Protein AF-A0A9P1DH80-F1 (afdb_monomer)

Radius of gyration: 23.78 Å; Cα contacts (8 Å, |Δi|>4): 705; chains: 1; bounding box: 55×58×59 Å

Nearest PDB structures (foldseek):
  1uei-assembly1_A  TM=8.403E-01  e=3.456E-09  Homo sapiens
  1uei-assembly2_B  TM=7.434E-01  e=3.235E-10  Homo sapiens
  6n53-assembly1_A-2  TM=7.613E-01  e=1.716E-09  Homo sapiens
  1uej-assembly1_A  TM=8.236E-01  e=6.958E-09  Homo sapiens
  1ufq-assembly1_D  TM=6.956E-01  e=9.221E-08  Homo sapiens

Foldseek 3Di:
DPPPDPPPPDDPPPDDPPDDPVRVLVVLVVVVVVVVVQPQDKFKDKDKAFLVVLLVLCVPPPVSQSVVSVVDPDGIWIWIWIDDDPDIDTHTCPDDDTDPPVPHPFDWDKADDPDRNGIDIHGPPPPVCNVDVDPPPPLDPDDPPPDFQVVCQVCVVVVNNLVLLVVLVVSQVSSLLVVLVVVVVVLVVDNEAEQEAEAFQLLQVLSQVSSQVSNVVVVAHEDEDEQLQQFDAPPPPQQDADPVRHGQPLDPSRGPLVVVLVQVVCQQVQHKAQGWGQQLQRSDIDRPPVRIDGDDNSHHYYYYDNQSQFVSNVVSQPPHHYQYEYGFQCQAGDLDDPDGHHRLLVSLLLCQLQCVPRRVDASLRSQVCSVSSVVSCVVRPSVRPSVHPYYRNLDDNSLLLLSCQRCVVSLVPNDDPPPSSVVSSVVSNVSSVSHNHDDPVSCCVPLSRSSCSRNPNHPSD

Secondary structure (DSSP, 8-state):
--SS------------TT--HHHHHHHHHHHHHHHHHSTTS-EEEEEEEEHHHHHHHHTTT-HHHHHHHHHS--SEEEEEEEEETTEEEEEE-SS--PPPGGGTT---EEEE-SSTT-EEEE-----GGGTSSS----SS---S---SHHHHHHHHHTT-HHHHHHHHHHHHHHHHHHHHHHHHHHHHHS-EEEEEE-STTSSHHHHHHHHHHHHHTTT--EEEEEGGGGBPPTT-TTS-B-TTS-B-TTSGGGB-HHHHHHHHHHHHTT--EE--EEETTTTEEES----EE---TT-EEEEEETTTT-HHHHGGGTT-EEEEEEEE-TT-EEEETTEEE-HHHHHHHHHHHHIIIII---HHHHHHHHHHHHHHHHHHTGGGGGG-SEEEE---TTHHHHHHHHHHHHHHT---S-HHHHHHHHHHHHHHHTSPPPPGGGTTT-TT-TTHHHHS--TT-

pLDDT: mean 72.58, std 23.25, range [24.23, 96.75]

Solvent-accessible surface area (backbone atoms only — not comparable to full-atom values): 26185 Å² total; per-residue (Å²): 129,75,92,50,81,84,64,74,85,74,79,83,78,77,69,63,96,88,61,52,74,65,58,54,51,55,49,54,52,56,50,50,59,54,53,70,75,54,73,81,76,57,54,70,48,82,50,76,34,51,33,72,58,43,36,54,68,20,57,83,83,37,63,70,57,22,58,47,55,69,69,53,95,61,73,57,36,46,26,36,35,40,44,46,96,98,46,79,44,68,44,74,50,86,67,92,78,71,80,62,82,88,60,65,88,68,75,70,48,77,44,81,46,98,49,94,94,43,68,45,77,44,59,72,83,70,51,65,72,79,75,41,98,57,82,82,75,64,74,63,70,79,64,95,70,83,72,23,26,54,51,47,38,53,26,52,77,69,74,37,48,55,61,56,46,51,52,50,50,49,53,53,49,51,36,48,49,56,48,33,50,54,50,51,55,53,40,73,79,41,72,39,36,36,30,34,16,32,58,82,57,26,38,53,69,51,44,40,64,54,47,24,58,50,28,38,78,71,76,33,50,46,47,67,43,65,51,69,31,38,47,55,35,72,84,41,87,73,46,39,55,45,101,84,68,46,82,28,81,52,41,79,69,21,40,41,54,69,58,51,23,54,48,49,55,38,30,75,72,47,35,76,38,66,46,53,42,50,39,77,67,83,33,46,70,39,63,87,64,86,46,69,47,62,39,60,100,75,42,31,46,31,37,26,29,55,44,44,58,24,67,84,53,48,60,49,48,74,86,62,42,72,48,31,34,36,35,25,31,72,81,27,39,35,58,48,101,88,40,65,46,51,38,70,59,53,23,48,55,33,37,35,32,28,32,39,74,74,38,76,40,57,40,36,60,51,52,54,50,46,60,60,50,55,53,23,37,61,71,44,35,59,78,34,52,85,75,38,79,41,78,45,69,58,54,53,51,63,46,51,19,37,43,30,56,73,34,40,65,47,44,74,65,42,72,65,90,50,66,69,31,49,51,50,35,54,53,51,52,56,60,37,69,71,29,60,64,39,60,71,80,65,50,65,85,48,32,81,41,52,60,17,68,27,76,49,77,32,77,88,112

Mean predicted aligned error: 14.15 Å

Sequence (461 aa):
MPSTPEAFLGFSVSCAKTWSKSDCEAFATQLAEKVKALILDSSIELQVLPKPEAVQLLSSNFPKCQDFAKSIDCSSLGLHLVHFNQDTFRTVAVQPVALPSSLKGVPWQIRAAERPGEFQLLGPSVALDAVVPGRFGKLGAQLPMQLGIQECNAAAAEGKQTNMALQAETLQNNTLAELSSRIAAAAAEKFCAVVVAGPSSSGKTTFAARLAPHLQARGLEARPLECDMYFKARADPTHPRDAKGELNFEDPGSLRIEKIKEDLEALLDGKAVELPKFCFKTGTIQEKTGNILQLPKQAVLIIEGIFGLHPKFLSAFGNVSLFKVLIGPWSGARLGNLCVMPERKFRLLRRIGRDVRTRGVDAARVMHKFSSVAAGEQMNIFPFAASADVIFDSTLHYEIPALRAVVGADVENAESEDATVQFRKQELANYLSWATPWQTSEYTLMPTSIACEFLGSSIFE

InterPro domains:
  IPR006083 Phosphoribulokinase/uridine kinase [PF00485] (195-394)
  IPR027417 P-loop containing nucleoside triphosphate hydrolase [G3DSA:3.40.50.300] (192-404)
  IPR027417 P-loop containing nucleoside triphosphate hydrolase [SSF52540] (193-393)

Organism: NCBI:txid2562237

Structure (mmCIF, N/CA/C/O backbone):
data_AF-A0A9P1DH80-F1
#
_entry.id   AF-A0A9P1DH80-F1
#
loop_
_atom_site.group_PDB
_atom_site.id
_atom_site.type_symbol
_atom_site.label_atom_id
_atom_site.label_alt_id
_atom_site.label_comp_id
_atom_site.label_asym_id
_atom_site.label_entity_id
_atom_site.label_seq_id
_atom_site.pdbx_PDB_ins_code
_atom_site.Cartn_x
_atom_site.Cartn_y
_atom_site.Cartn_z
_atom_site.occupancy
_atom_site.B_iso_or_equiv
_atom_site.auth_seq_id
_atom_site.auth_comp_id
_atom_site.auth_asym_id
_atom_site.auth_atom_id
_atom_site.pdbx_PDB_model_num
ATOM 1 N N . MET A 1 1 ? -14.233 10.908 -7.002 1.00 24.70 1 MET A N 1
ATOM 2 C CA . MET A 1 1 ? -12.983 10.828 -6.229 1.00 24.70 1 MET A CA 1
ATOM 3 C C . MET A 1 1 ? -12.816 12.160 -5.543 1.00 24.70 1 MET A C 1
ATOM 5 O O . MET A 1 1 ? -12.796 13.149 -6.265 1.00 24.70 1 MET A O 1
ATOM 9 N N . PRO A 1 2 ? -12.645 12.251 -4.228 1.00 24.23 2 PRO A N 1
ATOM 10 C CA . PRO A 1 2 ? -12.011 13.429 -3.692 1.00 24.23 2 PRO A CA 1
ATOM 11 C C . PRO A 1 2 ? -10.502 13.159 -3.704 1.00 24.23 2 PRO A C 1
ATOM 13 O O . PRO A 1 2 ? -9.926 12.672 -2.740 1.00 24.23 2 PRO A O 1
ATOM 16 N N . SER A 1 3 ? -9.855 13.447 -4.835 1.00 28.92 3 SER A N 1
ATOM 17 C CA . SER A 1 3 ? -8.534 14.089 -4.786 1.00 28.92 3 SER A CA 1
ATOM 18 C C . SER A 1 3 ? -8.686 15.579 -5.105 1.00 28.92 3 SER A C 1
ATOM 20 O O . SER A 1 3 ? -7.861 16.194 -5.767 1.00 28.92 3 SER A O 1
ATOM 22 N N . THR A 1 4 ? -9.785 16.157 -4.646 1.00 25.67 4 THR A N 1
ATOM 23 C CA . THR A 1 4 ? -9.812 17.460 -3.994 1.00 25.67 4 THR A CA 1
ATOM 24 C C . THR A 1 4 ? -10.106 17.166 -2.528 1.00 25.67 4 THR A C 1
ATOM 26 O O . THR A 1 4 ? -10.746 16.153 -2.237 1.00 25.67 4 THR A O 1
ATOM 29 N N . PRO A 1 5 ? -9.644 17.986 -1.579 1.00 26.59 5 PRO A N 1
ATOM 30 C CA . PRO A 1 5 ? -10.146 17.871 -0.230 1.00 26.59 5 PRO A CA 1
ATOM 31 C C . PRO A 1 5 ? -11.672 18.022 -0.321 1.00 26.59 5 PRO A C 1
ATOM 33 O O . PRO A 1 5 ? -12.167 19.119 -0.557 1.00 26.59 5 PRO A O 1
ATOM 36 N N . GLU A 1 6 ? -12.433 16.972 -0.025 1.00 26.12 6 GLU A N 1
ATOM 37 C CA . GLU A 1 6 ? -13.524 17.180 0.922 1.00 26.12 6 GLU A CA 1
ATOM 38 C C . GLU A 1 6 ? -12.839 17.536 2.248 1.00 26.12 6 GLU A C 1
ATOM 40 O O . GLU A 1 6 ? -12.735 16.746 3.180 1.00 26.12 6 GLU A O 1
ATOM 45 N N . ALA A 1 7 ? -12.243 18.729 2.293 1.00 28.28 7 ALA A N 1
ATOM 46 C CA . ALA A 1 7 ? -11.912 19.364 3.537 1.00 28.28 7 ALA A CA 1
ATOM 47 C C . ALA A 1 7 ? -13.259 19.860 4.020 1.00 28.28 7 ALA A C 1
ATOM 49 O O . ALA A 1 7 ? -13.712 20.946 3.665 1.00 28.28 7 ALA A O 1
ATOM 50 N N . PHE A 1 8 ? -13.907 19.050 4.844 1.00 27.77 8 PHE A N 1
ATOM 51 C CA . PHE A 1 8 ? -14.675 19.659 5.904 1.00 27.77 8 PHE A CA 1
ATOM 52 C C . PHE A 1 8 ? -13.691 20.577 6.639 1.00 27.77 8 PHE A C 1
ATOM 54 O O . PHE A 1 8 ? -12.795 20.109 7.339 1.00 27.77 8 PHE A O 1
ATOM 61 N N . LEU A 1 9 ? -13.812 21.890 6.450 1.00 31.52 9 LEU A N 1
ATOM 62 C CA . LEU A 1 9 ? -13.308 22.846 7.430 1.00 31.52 9 LEU A CA 1
ATOM 63 C C . LEU A 1 9 ? -14.254 22.759 8.628 1.00 31.52 9 LEU A C 1
ATOM 65 O O . LEU A 1 9 ? -15.126 23.596 8.829 1.00 31.52 9 LEU A O 1
ATOM 69 N N . GLY A 1 10 ? -14.130 21.667 9.378 1.00 29.66 10 GLY A N 1
ATOM 70 C CA . GLY A 1 10 ? -14.749 21.524 10.679 1.00 29.66 10 GLY A CA 1
ATOM 71 C C . GLY A 1 10 ? -13.797 22.106 11.707 1.00 29.66 10 GLY A C 1
ATOM 72 O O . GLY A 1 10 ? -12.761 21.515 11.990 1.00 29.66 10 GLY A O 1
ATOM 73 N N . PHE A 1 11 ? -14.140 23.254 12.279 1.00 31.67 11 PHE A N 1
ATOM 74 C CA . PHE A 1 11 ? -13.518 23.687 13.523 1.00 31.67 11 PHE A CA 1
ATOM 75 C C . PHE A 1 11 ? -14.446 23.278 14.659 1.00 31.67 11 PHE A C 1
ATOM 77 O O . PHE A 1 11 ? -15.512 23.862 14.848 1.00 31.67 11 PHE A O 1
ATOM 84 N N . SER A 1 12 ? -14.052 22.267 15.426 1.00 29.91 12 SER A N 1
ATOM 85 C CA . SER A 1 12 ? -14.672 22.014 16.722 1.00 29.91 12 SER A CA 1
ATOM 86 C C . SER A 1 12 ? -14.144 23.068 17.692 1.00 29.91 12 SER A C 1
ATOM 88 O O . SER A 1 12 ? -13.018 22.969 18.176 1.00 29.91 12 SER A O 1
ATOM 90 N N . VAL A 1 13 ? -14.929 24.112 17.955 1.00 32.19 13 VAL A N 1
ATOM 91 C CA . VAL A 1 13 ? -14.610 25.045 19.037 1.00 32.19 13 VAL A CA 1
ATOM 92 C C . VAL A 1 13 ? -15.052 24.392 20.342 1.00 32.19 13 VAL A C 1
ATOM 94 O O . VAL A 1 13 ? -16.227 24.428 20.699 1.00 32.19 13 VAL A O 1
ATOM 97 N N . SER A 1 14 ? -14.116 23.782 21.064 1.00 31.16 14 SER A N 1
ATOM 98 C CA . SER A 1 14 ? -14.354 23.440 22.466 1.00 31.16 14 SER A CA 1
ATOM 99 C C . SER A 1 14 ? -14.393 24.739 23.267 1.00 31.16 14 SER A C 1
ATOM 101 O O . SER A 1 14 ? -13.363 25.374 23.497 1.00 31.16 14 SER A O 1
ATOM 103 N N . CYS A 1 15 ? -15.594 25.170 23.645 1.00 34.38 15 CYS A N 1
ATOM 104 C CA . CYS A 1 15 ? -15.787 26.357 24.467 1.00 34.38 15 CYS A CA 1
ATOM 105 C C . CYS A 1 15 ? -15.472 26.036 25.941 1.00 34.38 15 CYS A C 1
ATOM 107 O O . CYS A 1 15 ? -15.733 24.929 26.420 1.00 34.38 15 CYS A O 1
ATOM 109 N N . ALA A 1 16 ? -14.946 27.008 26.692 1.00 34.81 16 ALA A N 1
ATOM 110 C CA . ALA A 1 16 ? -14.890 26.895 28.148 1.00 34.81 16 ALA A CA 1
ATOM 111 C C . ALA A 1 16 ? -16.311 26.678 28.704 1.00 34.81 16 ALA A C 1
ATOM 113 O O . ALA A 1 16 ? -17.266 27.250 28.177 1.00 34.81 16 ALA A O 1
ATOM 114 N N . LYS A 1 17 ? -16.465 25.905 29.793 1.00 38.25 17 LYS A N 1
ATOM 115 C CA . LYS A 1 17 ? -17.777 25.621 30.428 1.00 38.25 17 LYS A CA 1
ATOM 116 C C . LYS A 1 17 ? -18.599 26.877 30.769 1.00 38.25 17 LYS A C 1
ATOM 118 O O . LYS A 1 17 ? -19.791 26.770 31.026 1.00 38.25 17 LYS A O 1
ATOM 123 N N . THR A 1 18 ? -17.958 28.042 30.813 1.00 40.62 18 THR A N 1
ATOM 124 C CA . THR A 1 18 ? -18.539 29.342 31.154 1.00 40.62 18 THR A CA 1
ATOM 125 C C . THR A 1 18 ? -19.136 30.103 29.967 1.00 40.62 18 THR A C 1
ATOM 127 O O . THR A 1 18 ? -19.725 31.157 30.182 1.00 40.62 18 THR A O 1
ATOM 130 N N . TRP A 1 19 ? -18.984 29.623 28.729 1.00 44.16 19 TRP A N 1
ATOM 131 C CA . TRP A 1 19 ? -19.476 30.324 27.538 1.00 44.16 19 TRP A CA 1
ATOM 132 C C . TRP A 1 19 ? -20.901 29.915 27.180 1.00 44.16 19 TRP A C 1
ATOM 134 O O . TRP A 1 19 ? -21.246 28.732 27.202 1.00 44.16 19 TRP A O 1
ATOM 144 N N . SER A 1 20 ? -21.721 30.898 26.806 1.00 55.41 20 SER A N 1
ATOM 145 C CA . SER A 1 20 ? -23.068 30.639 26.309 1.00 55.41 20 SER A CA 1
ATOM 146 C C . SER A 1 20 ? -23.039 30.154 24.856 1.00 55.41 20 SER A C 1
ATOM 148 O O . SER A 1 20 ? -22.081 30.377 24.110 1.00 55.41 20 SER A O 1
ATOM 150 N N . LYS A 1 21 ? -24.127 29.511 24.421 1.00 46.56 21 LYS A N 1
ATOM 151 C CA . LYS A 1 21 ? -24.273 29.031 23.041 1.00 46.56 21 LYS A CA 1
ATOM 152 C C . LYS A 1 21 ? -24.144 30.167 22.011 1.00 46.56 21 LYS A C 1
ATOM 154 O O . LYS A 1 21 ? -23.480 29.982 20.995 1.00 46.56 21 LYS A O 1
ATOM 159 N N . SER A 1 22 ? -24.697 31.348 22.301 1.00 53.25 22 SER A N 1
ATOM 160 C CA . SER A 1 22 ? -24.609 32.515 21.412 1.00 53.25 22 SER A CA 1
ATOM 161 C C . SER A 1 22 ? -23.186 33.063 21.291 1.00 53.25 22 SER A C 1
ATOM 163 O O . SER A 1 22 ? -22.794 33.512 20.216 1.00 53.25 22 SER A O 1
ATOM 165 N N . ASP A 1 23 ? -22.384 32.985 22.357 1.00 47.16 23 ASP A N 1
ATOM 166 C CA . ASP A 1 23 ? -20.983 33.428 22.325 1.00 47.16 23 ASP A CA 1
ATOM 167 C C . ASP A 1 23 ? -20.119 32.509 21.452 1.00 47.16 23 ASP A C 1
ATOM 169 O O . ASP A 1 23 ? -19.237 32.980 20.724 1.00 47.16 23 ASP A O 1
ATOM 173 N N . CYS A 1 24 ? -20.393 31.200 21.493 1.00 44.84 24 CYS A N 1
ATOM 174 C CA . CYS A 1 24 ? -19.743 30.221 20.622 1.00 44.84 24 CYS A CA 1
ATOM 175 C C . CYS A 1 24 ? -20.130 30.450 19.143 1.00 44.84 24 CYS A C 1
ATOM 177 O O . CYS A 1 24 ? -19.255 30.438 18.277 1.00 44.84 24 CYS A O 1
ATOM 179 N N . GLU A 1 25 ? -21.404 30.738 18.848 1.00 46.62 25 GLU A N 1
ATOM 180 C CA . GLU A 1 25 ? -21.901 31.010 17.485 1.00 46.62 25 GLU A CA 1
ATOM 181 C C . GLU A 1 25 ? -21.340 32.319 16.895 1.00 46.62 25 GLU A C 1
ATOM 183 O O . GLU A 1 25 ? -20.879 32.350 15.746 1.00 46.62 25 GLU A O 1
ATOM 188 N N . ALA A 1 26 ? -21.297 33.395 17.686 1.00 51.09 26 ALA A N 1
ATOM 189 C CA . ALA A 1 26 ? -20.726 34.675 17.264 1.00 51.09 26 ALA A CA 1
ATOM 190 C C . ALA A 1 26 ? -19.218 34.563 16.976 1.00 51.09 26 ALA A C 1
ATOM 192 O O . ALA A 1 26 ? -18.712 35.125 16.000 1.00 51.09 26 ALA A O 1
ATOM 193 N N . PHE A 1 27 ? -18.494 33.800 17.800 1.00 49.25 27 PHE A N 1
ATOM 194 C CA . PHE A 1 27 ? -17.071 33.548 17.598 1.00 49.25 27 PHE A CA 1
ATOM 195 C C . PHE A 1 27 ? -16.792 32.717 16.340 1.00 49.25 27 PHE A C 1
ATOM 197 O O . PHE A 1 27 ? -15.910 33.080 15.560 1.00 49.25 27 PHE A O 1
ATOM 204 N N . ALA A 1 28 ? -17.566 31.653 16.107 1.00 45.38 28 ALA A N 1
ATOM 205 C CA . ALA A 1 28 ? -17.450 30.833 14.903 1.00 45.38 28 ALA A CA 1
ATOM 206 C C . ALA A 1 28 ? -17.682 31.659 13.624 1.00 45.38 28 ALA A C 1
ATOM 208 O O . ALA A 1 28 ? -16.940 31.525 12.650 1.00 45.38 28 ALA A O 1
ATOM 209 N N . THR A 1 29 ? -18.649 32.579 13.659 1.00 47.78 29 THR A N 1
ATOM 210 C CA . THR A 1 29 ? -18.977 33.468 12.533 1.00 47.78 29 THR A CA 1
ATOM 211 C C . THR A 1 29 ? -17.834 34.438 12.207 1.00 47.78 29 THR A C 1
ATOM 213 O O . THR A 1 29 ? -17.443 34.571 11.048 1.00 47.78 29 THR A O 1
ATOM 216 N N . GLN A 1 30 ? -17.235 35.079 13.218 1.00 51.59 30 GLN A N 1
ATOM 217 C CA . GLN A 1 30 ? -16.085 35.973 13.006 1.00 51.59 30 GLN A CA 1
ATOM 218 C C . GLN A 1 30 ? -14.842 35.240 12.490 1.00 51.59 30 GLN A C 1
ATOM 220 O O . GLN A 1 30 ? -14.093 35.782 11.674 1.00 51.59 30 GLN A O 1
ATOM 225 N N . LEU A 1 31 ? -14.608 34.017 12.973 1.00 45.34 31 LEU A N 1
ATOM 226 C CA . LEU A 1 31 ? -13.494 33.184 12.529 1.00 45.34 31 LEU A CA 1
ATOM 227 C C . LEU A 1 31 ? -13.649 32.812 11.046 1.00 45.34 31 LEU A C 1
ATOM 229 O O . LEU A 1 31 ? -12.685 32.908 10.289 1.00 45.34 31 LEU A O 1
ATOM 233 N N . ALA A 1 32 ? -14.868 32.469 10.620 1.00 42.31 32 ALA A N 1
ATOM 234 C CA . ALA A 1 32 ? -15.180 32.105 9.241 1.00 42.31 32 ALA A CA 1
ATOM 235 C C . ALA A 1 32 ? -14.955 33.260 8.246 1.00 42.31 32 ALA A C 1
ATOM 237 O O . ALA A 1 32 ? -14.305 33.065 7.218 1.00 42.31 32 ALA A O 1
ATOM 238 N N . GLU A 1 33 ? -15.423 34.472 8.564 1.00 47.22 33 GLU A N 1
ATOM 239 C CA . GLU A 1 33 ? -15.231 35.664 7.719 1.00 47.22 33 GLU A CA 1
ATOM 240 C C . GLU A 1 33 ? -13.744 36.025 7.552 1.00 47.22 33 GLU A C 1
ATOM 242 O O . GLU A 1 33 ? -13.293 36.346 6.452 1.00 47.22 33 GLU A O 1
ATOM 247 N N . LYS A 1 34 ? -12.939 35.888 8.615 1.00 48.69 34 LYS A N 1
ATOM 248 C CA . LYS A 1 34 ? -11.488 36.121 8.540 1.00 48.69 34 LYS A CA 1
ATOM 249 C C . LYS A 1 34 ? -10.757 35.056 7.726 1.00 48.69 34 LYS A C 1
ATOM 251 O O . LYS A 1 34 ? -9.908 35.406 6.915 1.00 48.69 34 LYS A O 1
ATOM 256 N N . VAL A 1 35 ? -11.085 33.775 7.904 1.00 44.47 35 VAL A N 1
ATOM 257 C CA . VAL A 1 35 ? -10.485 32.670 7.130 1.00 44.47 35 VAL A CA 1
ATOM 258 C C . VAL A 1 35 ? -10.782 32.822 5.635 1.00 44.47 35 VAL A C 1
ATOM 260 O O . VAL A 1 35 ? -9.894 32.625 4.809 1.00 44.47 35 VAL A O 1
ATOM 263 N N . LYS A 1 36 ? -11.992 33.264 5.278 1.00 42.19 36 LYS A N 1
ATOM 264 C CA . LYS A 1 36 ? -12.405 33.524 3.891 1.00 42.19 36 LYS A CA 1
ATOM 265 C C . LYS A 1 36 ? -11.570 34.616 3.205 1.00 42.19 36 LYS A C 1
ATOM 267 O O . LYS A 1 36 ? -11.313 34.514 2.009 1.00 42.19 36 LYS A O 1
ATOM 272 N N . ALA A 1 37 ? -11.096 35.612 3.953 1.00 45.75 37 ALA A N 1
ATOM 273 C CA . ALA A 1 37 ? -10.209 36.660 3.444 1.00 45.75 37 ALA A CA 1
ATOM 274 C C . ALA A 1 37 ? -8.734 36.215 3.269 1.00 45.75 37 ALA A C 1
ATOM 276 O O . ALA A 1 37 ? -7.975 36.904 2.595 1.00 45.75 37 ALA A O 1
ATOM 277 N N . LEU A 1 38 ? -8.318 35.074 3.843 1.00 42.94 38 LEU A N 1
ATOM 278 C CA . LEU A 1 38 ? -6.908 34.652 3.988 1.00 42.94 38 LEU A CA 1
ATOM 279 C C . LEU A 1 38 ? -6.402 33.622 2.942 1.00 42.94 38 LEU A C 1
ATOM 281 O O . LEU A 1 38 ? -5.211 33.305 2.922 1.00 42.94 38 LEU A O 1
ATOM 285 N N . ILE A 1 39 ? -7.272 33.067 2.087 1.00 40.16 39 ILE A N 1
ATOM 286 C CA . ILE A 1 39 ? -7.004 31.812 1.341 1.00 40.16 39 ILE A CA 1
ATOM 287 C C . ILE A 1 39 ? -6.242 31.973 0.002 1.00 40.16 39 ILE A C 1
ATOM 289 O O . ILE A 1 39 ? -5.762 30.982 -0.540 1.00 40.16 39 ILE A O 1
ATOM 293 N N . LEU A 1 40 ? -6.051 33.177 -0.546 1.00 38.34 40 LEU A N 1
ATOM 294 C CA . LEU A 1 40 ? -5.521 33.315 -1.918 1.00 38.34 40 LEU A CA 1
ATOM 295 C C . LEU A 1 40 ? -3.981 33.324 -2.065 1.00 38.34 40 LEU A C 1
ATOM 297 O O . LEU A 1 40 ? -3.506 33.184 -3.191 1.00 38.34 40 LEU A O 1
ATOM 301 N N . ASP A 1 41 ? -3.193 33.414 -0.981 1.00 35.56 41 ASP A N 1
ATOM 302 C CA . ASP A 1 41 ? -1.731 33.614 -1.103 1.00 35.56 41 ASP A CA 1
ATOM 303 C C . ASP A 1 41 ? -0.827 32.999 -0.005 1.00 35.56 41 ASP A C 1
ATOM 305 O O . ASP A 1 41 ? 0.333 33.383 0.120 1.00 35.56 41 ASP A O 1
ATOM 309 N N . SER A 1 42 ? -1.299 32.032 0.789 1.00 37.44 42 SER A N 1
ATOM 310 C CA . SER A 1 42 ? -0.576 31.554 1.987 1.00 37.44 42 SER A CA 1
ATOM 311 C C . SER A 1 42 ? 0.008 30.132 1.891 1.00 37.44 42 SER A C 1
ATOM 313 O O . SER A 1 42 ? -0.483 29.279 1.150 1.00 37.44 42 SER A O 1
ATOM 315 N N . SER A 1 43 ? 1.069 29.869 2.670 1.00 39.56 43 SER A N 1
ATOM 316 C CA . SER A 1 43 ? 1.606 28.527 2.961 1.00 39.56 43 SER A CA 1
ATOM 317 C C . SER A 1 43 ? 1.331 28.140 4.421 1.00 39.56 43 SER A C 1
ATOM 319 O O . SER A 1 43 ? 1.259 29.013 5.289 1.00 39.56 43 SER A O 1
ATOM 321 N N . ILE A 1 44 ? 1.151 26.836 4.687 1.00 40.41 44 ILE A N 1
ATOM 322 C CA . ILE A 1 44 ? 0.822 26.305 6.021 1.00 40.41 44 ILE A CA 1
ATOM 323 C C . ILE A 1 44 ? 1.927 25.357 6.505 1.00 40.41 44 ILE A C 1
ATOM 325 O O . ILE A 1 44 ? 2.210 24.353 5.853 1.00 40.41 44 ILE A O 1
ATOM 329 N N . GLU A 1 45 ? 2.509 25.647 7.667 1.00 41.31 45 GLU A N 1
ATOM 330 C CA . GLU A 1 45 ? 3.507 24.824 8.362 1.00 41.31 45 GLU A CA 1
ATOM 331 C C . GLU A 1 45 ? 2.954 24.342 9.717 1.00 41.31 45 GLU A C 1
ATOM 333 O O . GLU A 1 45 ? 2.052 24.953 10.288 1.00 41.31 45 GLU A O 1
ATOM 338 N N . LEU A 1 46 ? 3.449 23.219 10.242 1.00 41.75 46 LEU A N 1
ATOM 339 C CA . LEU A 1 46 ? 3.159 22.767 11.606 1.00 41.75 46 LEU A CA 1
ATOM 340 C C . LEU A 1 46 ? 4.411 22.965 12.468 1.00 41.75 46 LEU A C 1
ATOM 342 O O . LEU A 1 46 ? 5.411 22.288 12.251 1.00 41.75 46 LEU A O 1
ATOM 346 N N . GLN A 1 47 ? 4.330 23.837 13.471 1.00 50.78 47 GLN A N 1
ATOM 347 C CA . GLN A 1 47 ? 5.391 24.078 14.450 1.00 50.78 47 GLN A CA 1
ATOM 348 C C . GLN A 1 47 ? 4.946 23.540 15.809 1.00 50.78 47 GLN A C 1
ATOM 350 O O . GLN A 1 47 ? 3.924 23.969 16.335 1.00 50.78 47 GLN A O 1
ATOM 355 N N . VAL A 1 48 ? 5.693 22.609 16.398 1.00 47.91 48 VAL A N 1
ATOM 356 C CA . VAL A 1 48 ? 5.383 22.077 17.734 1.00 47.91 48 VAL A CA 1
ATOM 357 C C . VAL A 1 48 ? 6.291 22.738 18.760 1.00 47.91 48 VAL A C 1
ATOM 359 O O . VAL A 1 48 ? 7.504 22.759 18.579 1.00 47.91 48 VAL A O 1
ATOM 362 N N . LEU A 1 49 ? 5.702 23.296 19.816 1.00 59.12 49 LEU A N 1
ATOM 363 C CA . LEU A 1 49 ? 6.406 24.086 20.828 1.00 59.12 49 LEU A CA 1
ATOM 364 C C . LEU A 1 49 ? 6.004 23.648 22.243 1.00 59.12 49 LEU A C 1
ATOM 366 O O . LEU A 1 49 ? 4.896 23.131 22.430 1.00 59.12 49 LEU A O 1
ATOM 370 N N . PRO A 1 50 ? 6.846 23.882 23.265 1.00 69.00 50 PRO A N 1
ATOM 371 C CA . PRO A 1 50 ? 6.438 23.767 24.662 1.00 69.00 50 PRO A CA 1
ATOM 372 C C . PRO A 1 50 ? 5.161 24.575 24.931 1.00 69.00 50 PRO A C 1
ATOM 374 O O . PRO A 1 50 ? 5.030 25.712 24.472 1.00 69.00 50 PRO A O 1
ATOM 377 N N . LYS A 1 51 ? 4.210 24.014 25.692 1.00 65.00 51 LYS A N 1
ATOM 378 C CA . LYS A 1 51 ? 2.894 24.640 25.925 1.00 65.00 51 LYS A CA 1
ATOM 379 C C . LYS A 1 51 ? 2.979 26.110 26.385 1.00 65.00 51 LYS A C 1
ATOM 381 O O . LYS A 1 51 ? 2.231 26.917 25.833 1.00 65.00 51 LYS A O 1
ATOM 386 N N . PRO A 1 52 ? 3.864 26.511 27.322 1.00 75.31 52 PRO A N 1
ATOM 387 C CA . PRO A 1 52 ? 3.978 27.913 27.737 1.00 75.31 52 PRO A CA 1
ATOM 388 C C . PRO A 1 52 ? 4.367 28.853 26.588 1.00 75.31 52 PRO A C 1
ATOM 390 O O . PRO A 1 52 ? 3.787 29.927 26.446 1.00 75.31 52 PRO A O 1
ATOM 393 N N . GLU A 1 53 ? 5.292 28.416 25.734 1.00 73.50 53 GLU A N 1
ATOM 394 C CA . GLU A 1 53 ? 5.775 29.167 24.574 1.00 73.50 53 GLU A CA 1
ATOM 395 C C . GLU A 1 53 ? 4.700 29.257 23.483 1.00 73.50 53 GLU A C 1
ATOM 397 O O . GLU A 1 53 ? 4.419 30.338 22.964 1.00 73.50 53 GLU A O 1
ATOM 402 N N . ALA A 1 54 ? 4.003 28.150 23.206 1.00 63.56 54 ALA A N 1
ATOM 403 C CA . ALA A 1 54 ? 2.878 28.127 22.276 1.00 63.56 54 ALA A CA 1
ATOM 404 C C . ALA A 1 54 ? 1.740 29.067 22.722 1.00 63.56 54 ALA A C 1
ATOM 406 O O . ALA A 1 54 ? 1.217 29.850 21.929 1.00 63.56 54 ALA A O 1
ATOM 407 N N . VAL A 1 55 ? 1.384 29.036 24.012 1.00 71.00 55 VAL A N 1
ATOM 408 C CA . VAL A 1 55 ? 0.371 29.913 24.629 1.00 71.00 55 VAL A CA 1
ATOM 409 C C . VAL A 1 55 ? 0.801 31.382 24.579 1.00 71.00 55 VAL A C 1
ATOM 411 O O . VAL A 1 55 ? -0.037 32.263 24.371 1.00 71.00 55 VAL A O 1
ATOM 414 N N . GLN A 1 56 ? 2.090 31.673 24.752 1.00 76.12 56 GLN A N 1
ATOM 415 C CA . GLN A 1 56 ? 2.616 33.030 24.638 1.00 76.12 56 GLN A CA 1
ATOM 416 C C . GLN A 1 56 ? 2.534 33.540 23.196 1.00 76.12 56 GLN A C 1
ATOM 418 O O . GLN A 1 56 ? 2.057 34.649 22.967 1.00 76.12 56 GLN A O 1
ATOM 423 N N . LEU A 1 57 ? 2.908 32.725 22.212 1.00 68.06 57 LEU A N 1
ATOM 424 C CA . LEU A 1 57 ? 2.866 33.096 20.794 1.00 68.06 57 LEU A CA 1
ATOM 425 C C . LEU A 1 57 ? 1.444 33.281 20.235 1.00 68.06 57 LEU A C 1
ATOM 427 O O . LEU A 1 57 ? 1.273 33.945 19.214 1.00 68.06 57 LEU A O 1
ATOM 431 N N . LEU A 1 58 ? 0.421 32.730 20.895 1.00 62.22 58 LEU A N 1
ATOM 432 C CA . LEU A 1 58 ? -0.992 32.946 20.551 1.00 62.22 58 LEU A CA 1
ATOM 433 C C . LEU A 1 58 ? -1.552 34.280 21.084 1.00 62.22 58 LEU A C 1
ATOM 435 O O . LEU A 1 58 ? -2.566 34.763 20.574 1.00 62.22 58 LEU A O 1
ATOM 439 N N . SER A 1 59 ? -0.895 34.886 22.082 1.00 63.16 59 SER A N 1
ATOM 440 C CA . SER A 1 59 ? -1.381 36.082 22.796 1.00 63.16 59 SER A CA 1
ATOM 441 C C . SER A 1 59 ? -1.426 37.348 21.940 1.00 63.16 59 SER A C 1
ATOM 443 O O . SER A 1 59 ? -2.257 38.220 22.179 1.00 63.16 59 SER A O 1
ATOM 445 N N . SER A 1 60 ? -0.571 37.434 20.921 1.00 55.69 60 SER A N 1
ATOM 446 C CA . SER A 1 60 ? -0.424 38.615 20.071 1.00 55.69 60 SER A CA 1
ATOM 447 C C . SER A 1 60 ? -1.504 38.730 18.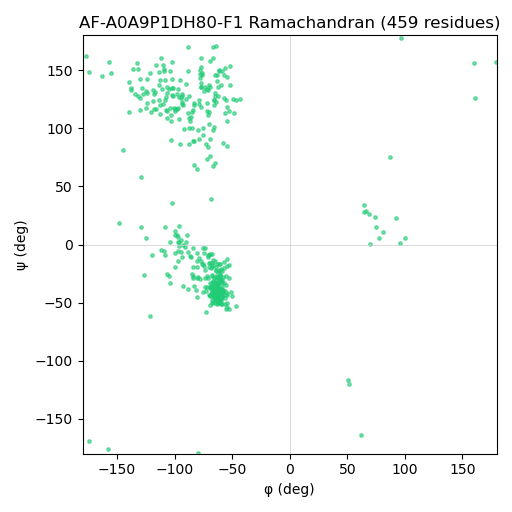994 1.00 55.69 60 SER A C 1
ATOM 449 O O . SER A 1 60 ? -1.842 39.845 18.612 1.00 55.69 60 SER A O 1
ATOM 451 N N . ASN A 1 61 ? -2.084 37.611 18.537 1.00 50.12 61 ASN A N 1
ATOM 452 C CA . ASN A 1 61 ? -2.960 37.600 17.356 1.00 50.12 61 ASN A CA 1
ATOM 453 C C . ASN A 1 61 ? -4.346 36.961 17.580 1.00 50.12 61 ASN A C 1
ATOM 455 O O . ASN A 1 61 ? -5.293 37.330 16.884 1.00 50.12 61 ASN A O 1
ATOM 459 N N . PHE A 1 62 ? -4.507 36.033 18.539 1.00 52.38 62 PHE A N 1
ATOM 460 C CA . PHE A 1 62 ? -5.774 35.313 18.760 1.00 52.38 62 PHE A CA 1
ATOM 461 C C . PHE A 1 62 ? -6.029 35.010 20.254 1.00 52.38 62 PHE A C 1
ATOM 463 O O . PHE A 1 62 ? -5.845 33.872 20.698 1.00 52.38 62 PHE A O 1
ATOM 470 N N . PRO A 1 63 ? -6.537 35.984 21.037 1.00 51.84 63 PRO A N 1
ATOM 471 C CA . PRO A 1 63 ? -6.723 35.848 22.490 1.00 51.84 63 PRO A CA 1
ATOM 472 C C . PRO A 1 63 ? -7.574 34.637 22.906 1.00 51.84 63 PRO A C 1
ATOM 474 O O . PRO A 1 63 ? -7.282 33.964 23.886 1.00 51.84 63 PRO A O 1
ATOM 477 N N . LYS A 1 64 ? -8.586 34.280 22.109 1.00 48.34 64 LYS A N 1
ATOM 478 C CA . LYS A 1 64 ? -9.474 33.136 22.381 1.00 48.34 64 LYS A CA 1
ATOM 479 C C . LYS A 1 64 ? -8.812 31.770 22.129 1.00 48.34 64 LYS A C 1
ATOM 481 O O . LYS A 1 64 ? -9.138 30.796 22.801 1.00 48.34 64 LYS A O 1
ATOM 486 N N . CYS A 1 65 ? -7.847 31.689 21.209 1.00 48.28 65 CYS A N 1
ATOM 487 C CA . CYS A 1 65 ? -7.048 30.475 20.999 1.00 48.28 65 CYS A CA 1
ATOM 488 C C . CYS A 1 65 ? -6.069 30.238 22.153 1.00 48.28 65 CYS A C 1
ATOM 490 O O . CYS A 1 65 ? -5.730 29.093 22.442 1.00 48.28 65 CYS A O 1
ATOM 492 N N . GLN A 1 66 ? -5.647 31.308 22.831 1.00 60.03 66 GLN A N 1
ATOM 493 C CA . GLN A 1 66 ? -4.800 31.226 24.013 1.00 60.03 66 GLN A CA 1
ATOM 494 C C . GLN A 1 66 ? -5.515 30.534 25.182 1.00 60.03 66 GLN A C 1
ATOM 496 O O . GLN A 1 66 ? -4.935 29.663 25.830 1.00 60.03 66 GLN A O 1
ATOM 501 N N . ASP A 1 67 ? -6.771 30.895 25.445 1.00 55.84 67 ASP A N 1
ATOM 502 C CA . ASP A 1 67 ? -7.558 30.301 26.533 1.00 55.84 67 ASP A CA 1
ATOM 503 C C . ASP A 1 67 ? -7.847 28.819 26.278 1.00 55.84 67 ASP A C 1
ATOM 505 O O . ASP A 1 67 ? -7.723 27.988 27.180 1.00 55.84 67 ASP A O 1
ATOM 509 N N . PHE A 1 68 ? -8.125 28.465 25.022 1.00 48.84 68 PHE A N 1
ATOM 510 C CA . PHE A 1 68 ? -8.252 27.074 24.604 1.00 48.84 68 PHE A CA 1
ATOM 511 C C . PHE A 1 68 ? -6.925 26.305 24.748 1.00 48.84 68 PHE A C 1
ATOM 513 O O . PHE A 1 68 ? -6.902 25.250 25.377 1.00 48.84 68 PHE A O 1
ATOM 520 N N . ALA A 1 69 ? -5.799 26.855 24.280 1.00 54.53 69 ALA A N 1
ATOM 521 C CA . ALA A 1 69 ? -4.469 26.262 24.454 1.00 54.53 69 ALA A CA 1
ATOM 522 C C . ALA A 1 69 ? -4.113 26.008 25.932 1.00 54.53 69 ALA A C 1
ATOM 524 O O . ALA A 1 69 ? -3.565 24.959 26.269 1.00 54.53 69 ALA A O 1
ATOM 525 N N . LYS A 1 70 ? -4.467 26.932 26.840 1.00 61.72 70 LYS A N 1
ATOM 526 C CA . LYS A 1 70 ? -4.288 26.760 28.294 1.00 61.72 70 LYS A CA 1
ATOM 527 C C . LYS A 1 70 ? -5.106 25.584 28.842 1.00 61.72 70 LYS A C 1
ATOM 529 O O . LYS A 1 70 ? -4.620 24.900 29.743 1.00 61.72 70 LYS A O 1
ATOM 534 N N . SER A 1 71 ? -6.290 25.327 28.279 1.00 53.28 71 SER A N 1
ATOM 535 C CA . SER A 1 71 ? -7.218 24.277 28.728 1.00 53.28 71 SER A CA 1
ATOM 536 C C . SER A 1 71 ? -6.821 22.842 28.347 1.00 53.28 71 SER A C 1
ATOM 538 O O . SER A 1 71 ? -7.338 21.902 28.944 1.00 53.28 71 SER A O 1
ATOM 540 N N . ILE A 1 72 ? -5.908 22.655 27.385 1.00 50.50 72 ILE A N 1
ATOM 541 C CA . ILE A 1 72 ? -5.478 21.327 26.917 1.00 50.50 72 ILE A CA 1
ATOM 542 C C . ILE A 1 72 ? -4.403 20.772 27.853 1.00 50.50 72 ILE A C 1
ATOM 544 O O . ILE A 1 72 ? -3.346 21.386 28.005 1.00 50.50 72 ILE A O 1
ATOM 548 N N . ASP A 1 73 ? -4.631 19.610 28.454 1.00 53.78 73 ASP A N 1
ATOM 549 C CA . ASP A 1 73 ? -3.665 18.967 29.350 1.00 53.78 73 ASP A CA 1
ATOM 550 C C . ASP A 1 73 ? -2.547 18.255 28.560 1.00 53.78 73 ASP A C 1
ATOM 552 O O . ASP A 1 73 ? -2.697 17.118 28.121 1.00 53.78 73 ASP A O 1
ATOM 556 N N . CYS A 1 74 ? -1.455 18.974 28.277 1.00 51.97 74 CYS A N 1
ATOM 557 C CA . CYS A 1 74 ? -0.304 18.491 27.506 1.00 51.97 74 CYS A CA 1
ATOM 558 C C . CYS A 1 74 ? 0.969 19.302 27.822 1.00 51.97 74 CYS A C 1
ATOM 560 O O . CYS A 1 74 ? 0.894 20.451 28.267 1.00 51.97 74 CYS A O 1
ATOM 562 N N . SER A 1 75 ? 2.146 18.716 27.576 1.00 44.97 75 SER A N 1
ATOM 563 C CA . SER A 1 75 ? 3.457 19.365 27.767 1.00 44.97 75 SER A CA 1
ATOM 564 C C . SER A 1 75 ? 3.884 20.233 26.574 1.00 44.97 75 SER A C 1
ATOM 566 O O . SER A 1 75 ? 4.576 21.240 26.747 1.00 44.97 75 SER A O 1
ATOM 568 N N . SER A 1 76 ? 3.434 19.891 25.367 1.00 45.38 76 SER A N 1
ATOM 569 C CA . SER A 1 76 ? 3.714 20.593 24.113 1.00 45.38 76 SER A CA 1
ATOM 570 C C . SER A 1 76 ? 2.443 20.740 23.271 1.00 45.38 76 SER A C 1
ATOM 572 O O . SER A 1 76 ? 1.522 19.929 23.355 1.00 45.38 76 SER A O 1
ATOM 574 N N . LEU A 1 77 ? 2.380 21.804 22.470 1.00 50.31 77 LEU A N 1
ATOM 575 C CA . LEU A 1 77 ? 1.265 22.109 21.576 1.00 50.31 77 LEU A CA 1
ATOM 576 C C . LEU A 1 77 ? 1.780 22.284 20.149 1.00 50.31 77 LEU A C 1
ATOM 578 O O . LEU A 1 77 ? 2.728 23.029 19.902 1.00 50.31 77 LEU A O 1
ATOM 582 N N . GLY A 1 78 ? 1.119 21.625 19.200 1.00 49.03 78 GLY A N 1
ATOM 583 C CA . GLY A 1 78 ? 1.273 21.939 17.786 1.00 49.03 78 GLY A CA 1
ATOM 584 C C . GLY A 1 78 ? 0.560 23.247 17.456 1.00 49.03 78 GLY A C 1
ATOM 585 O O . GLY A 1 78 ? -0.580 23.455 17.871 1.00 49.03 78 GLY A O 1
ATOM 586 N N . LEU A 1 79 ? 1.212 24.114 16.692 1.00 51.22 79 LEU A N 1
ATOM 587 C CA . LEU A 1 79 ? 0.634 25.307 16.096 1.00 51.22 79 LEU A CA 1
ATOM 588 C C . LEU A 1 79 ? 0.691 25.191 14.573 1.00 51.22 79 LEU A C 1
ATOM 590 O O . LEU A 1 79 ? 1.745 24.904 14.010 1.00 51.22 79 LEU A O 1
ATOM 594 N N . HIS A 1 80 ? -0.421 25.454 13.894 1.00 47.81 80 HIS A N 1
ATOM 595 C CA . HIS A 1 80 ? -0.384 25.715 12.458 1.00 47.81 80 HIS A CA 1
ATOM 596 C C . HIS A 1 80 ? 0.075 27.146 12.224 1.00 47.81 80 HIS A C 1
ATOM 598 O O . HIS A 1 80 ? -0.562 28.084 12.712 1.00 47.81 80 HIS A O 1
ATOM 604 N N . LEU A 1 81 ? 1.172 27.294 11.490 1.00 45.88 81 LEU A N 1
ATOM 605 C CA . LEU A 1 81 ? 1.702 28.564 11.028 1.00 45.88 81 LEU A CA 1
ATOM 606 C C . LEU A 1 81 ? 1.148 28.830 9.645 1.00 45.88 81 LEU A C 1
ATOM 608 O O . LEU A 1 81 ? 1.253 27.987 8.762 1.00 45.88 81 LEU A O 1
ATOM 612 N N . VAL A 1 82 ? 0.576 30.009 9.467 1.00 44.44 82 VAL A N 1
ATOM 613 C CA . VAL A 1 82 ? 0.175 30.525 8.166 1.00 44.44 82 VAL A CA 1
ATOM 614 C C . VAL A 1 82 ? 1.080 31.710 7.873 1.00 44.44 82 VAL A C 1
ATOM 616 O O . VAL A 1 82 ? 1.015 32.728 8.568 1.00 44.44 82 VAL A O 1
ATOM 619 N N . HIS A 1 83 ? 1.951 31.558 6.879 1.00 44.16 83 HIS A N 1
ATOM 620 C CA . HIS A 1 83 ? 2.829 32.635 6.432 1.00 44.16 83 HIS A CA 1
ATOM 621 C C . HIS A 1 83 ? 2.105 33.477 5.381 1.00 44.16 83 HIS A C 1
ATOM 623 O O . HIS A 1 83 ? 1.569 32.944 4.406 1.00 44.16 83 HIS A O 1
ATOM 629 N N . PHE A 1 84 ? 2.083 34.791 5.597 1.00 40.88 84 PHE A N 1
ATOM 630 C CA . PHE A 1 84 ? 1.467 35.765 4.702 1.00 40.88 84 PHE A CA 1
ATOM 631 C C . PHE A 1 84 ? 2.364 37.002 4.614 1.00 40.88 84 PHE A C 1
ATOM 633 O O . PHE A 1 84 ? 2.546 37.712 5.601 1.00 40.88 84 PHE A O 1
ATOM 640 N N . ASN A 1 85 ? 2.934 37.274 3.438 1.00 47.47 85 ASN A N 1
ATOM 641 C CA . ASN A 1 85 ? 3.931 38.335 3.240 1.00 47.47 85 ASN A CA 1
ATOM 642 C C . ASN A 1 85 ? 5.093 38.249 4.258 1.00 47.47 85 ASN A C 1
ATOM 644 O O . ASN A 1 85 ? 5.802 37.245 4.276 1.00 47.47 85 ASN A O 1
ATOM 648 N N . GLN A 1 86 ? 5.310 39.283 5.083 1.00 40.19 86 GLN A N 1
ATOM 649 C CA . GLN A 1 86 ? 6.325 39.301 6.152 1.00 40.19 86 GLN A CA 1
ATOM 650 C C . GLN A 1 86 ? 5.777 38.845 7.519 1.00 40.19 86 GLN A C 1
ATOM 652 O O . GLN A 1 86 ? 6.533 38.767 8.487 1.00 40.19 86 GLN A O 1
ATOM 657 N N . ASP A 1 87 ? 4.487 38.506 7.603 1.00 39.19 87 ASP A N 1
ATOM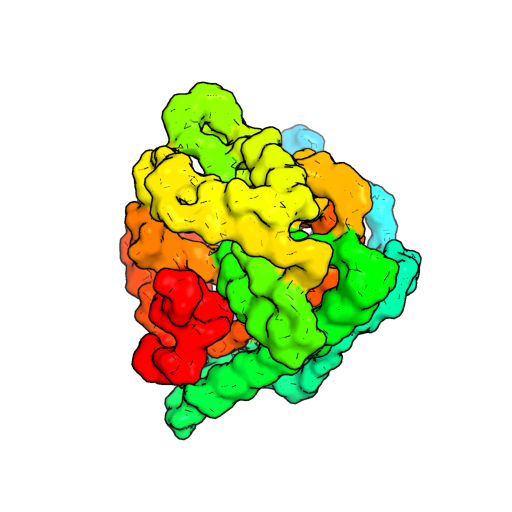 658 C CA . ASP A 1 87 ? 3.797 38.184 8.849 1.00 39.19 87 ASP A CA 1
ATOM 659 C C . ASP A 1 87 ? 3.562 36.673 9.012 1.00 39.19 87 ASP A C 1
ATOM 661 O O . ASP A 1 87 ? 3.381 35.919 8.053 1.00 39.19 87 ASP A O 1
ATOM 665 N N . THR A 1 88 ? 3.555 36.210 10.265 1.00 44.81 88 THR A N 1
ATOM 666 C CA . THR A 1 88 ? 3.315 34.802 10.626 1.00 44.81 88 THR A CA 1
ATOM 667 C C . THR A 1 88 ? 2.157 34.693 11.613 1.00 44.81 88 THR A C 1
ATOM 669 O O . THR A 1 88 ? 2.241 35.173 12.748 1.00 44.81 88 THR A O 1
ATOM 672 N N . PHE A 1 89 ? 1.090 34.008 11.201 1.00 44.50 89 PHE A N 1
ATOM 673 C CA . PHE A 1 89 ? -0.114 33.778 12.001 1.00 44.50 89 PHE A CA 1
ATOM 674 C C . PHE A 1 89 ? -0.123 32.357 12.561 1.00 44.50 89 PHE A C 1
ATOM 676 O O . PHE A 1 89 ? 0.318 31.430 11.893 1.00 44.50 89 PHE A O 1
ATOM 683 N N . ARG A 1 90 ? -0.605 32.175 13.795 1.00 50.94 90 ARG A N 1
ATOM 684 C CA . ARG A 1 90 ? -0.521 30.900 14.527 1.00 50.94 90 ARG A CA 1
ATOM 685 C C . ARG A 1 90 ? -1.890 30.487 15.057 1.00 50.94 90 ARG A C 1
ATOM 687 O O . ARG A 1 90 ? -2.580 31.313 15.649 1.00 50.94 90 ARG A O 1
ATOM 694 N N . THR A 1 91 ? -2.262 29.221 14.888 1.00 46.31 91 THR A N 1
ATOM 695 C CA . THR A 1 91 ? -3.482 28.629 15.473 1.00 46.31 91 THR A CA 1
ATOM 696 C C . THR A 1 91 ? -3.151 27.305 16.157 1.00 46.31 91 THR A C 1
ATOM 698 O O . THR A 1 91 ? -2.204 26.640 15.750 1.00 46.31 91 THR A O 1
ATOM 701 N N . VAL A 1 92 ? -3.894 26.913 17.198 1.00 41.38 92 VAL A N 1
ATOM 702 C CA . VAL A 1 92 ? -3.692 25.613 17.865 1.00 41.38 92 VAL A CA 1
ATOM 703 C C . VAL A 1 92 ? -4.048 24.491 16.891 1.00 41.38 92 VAL A C 1
ATOM 705 O O . VAL A 1 92 ? -5.161 24.458 16.366 1.00 41.38 92 VAL A O 1
ATOM 708 N N . ALA A 1 93 ? -3.118 23.570 16.657 1.00 41.31 93 ALA A N 1
ATOM 709 C CA . ALA A 1 93 ? -3.320 22.406 15.810 1.00 41.31 93 ALA A CA 1
ATOM 710 C C . ALA A 1 93 ? -4.231 21.392 16.511 1.00 41.31 93 ALA A C 1
ATOM 712 O O . ALA A 1 93 ? -3.765 20.486 17.196 1.00 41.31 93 ALA A O 1
ATOM 713 N N . VAL A 1 94 ? -5.545 21.556 16.356 1.00 37.09 94 VAL A N 1
ATOM 714 C CA . VAL A 1 94 ? -6.532 20.551 16.798 1.00 37.09 94 VAL A CA 1
ATOM 715 C C . VAL A 1 94 ? -6.712 19.456 15.738 1.00 37.09 94 VAL A C 1
ATOM 717 O O . VAL A 1 94 ? -7.122 18.347 16.054 1.00 37.09 94 VAL A O 1
ATOM 720 N N . GLN A 1 95 ? -6.324 19.730 14.491 1.00 30.92 95 GLN A N 1
ATOM 721 C CA . GLN A 1 95 ? -6.086 18.767 13.413 1.00 30.92 95 GLN A CA 1
ATOM 722 C C . GLN A 1 95 ? -5.524 19.534 12.199 1.00 30.92 95 GLN A C 1
ATOM 724 O O . GLN A 1 95 ? -5.917 20.684 11.998 1.00 30.92 95 GLN A O 1
ATOM 729 N N . PRO A 1 96 ? -4.653 18.946 11.354 1.00 27.05 96 PRO A N 1
ATOM 730 C CA . PRO A 1 96 ? -4.102 19.657 10.202 1.00 27.05 96 PRO A CA 1
ATOM 731 C C . PRO A 1 96 ? -5.090 19.820 9.047 1.00 27.05 96 PRO A C 1
ATOM 733 O O . PRO A 1 96 ? -5.613 18.828 8.540 1.00 27.05 96 PRO A O 1
ATOM 736 N N . VAL A 1 97 ? -5.192 21.043 8.519 1.00 28.03 97 VAL A N 1
ATOM 737 C CA . VAL A 1 97 ? -5.493 21.287 7.100 1.00 28.03 97 VAL A CA 1
ATOM 738 C C . VAL A 1 97 ? -4.288 21.990 6.484 1.00 28.03 97 VAL A C 1
ATOM 740 O O . VAL A 1 97 ? -3.948 23.105 6.865 1.00 28.03 97 VAL A O 1
ATOM 743 N N . ALA A 1 98 ? -3.645 21.334 5.523 1.00 27.78 98 ALA A N 1
ATOM 744 C CA . ALA A 1 98 ? -2.819 22.005 4.531 1.00 27.78 98 ALA A CA 1
ATOM 745 C C . ALA A 1 98 ? -3.702 22.240 3.301 1.00 27.78 98 ALA A C 1
ATOM 747 O O . ALA A 1 98 ? -4.298 21.287 2.793 1.00 27.78 98 ALA A O 1
ATOM 748 N N . LEU A 1 99 ? -3.795 23.479 2.820 1.00 29.78 99 LEU A N 1
ATOM 749 C CA . LEU A 1 99 ? -4.268 23.728 1.462 1.00 29.78 99 LEU A CA 1
ATOM 750 C C . LEU A 1 99 ? -3.106 23.400 0.513 1.00 29.78 99 LEU A C 1
ATOM 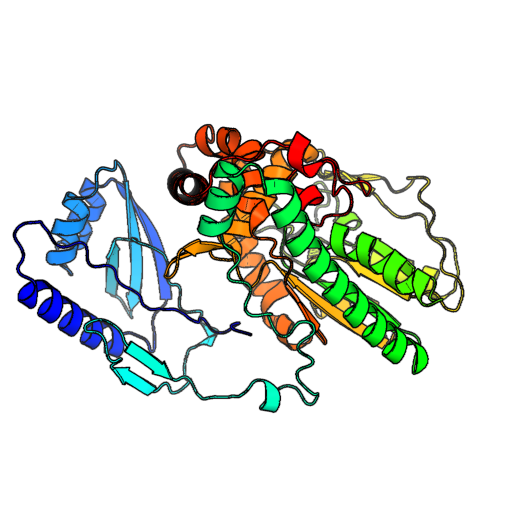752 O O . LEU A 1 99 ? -2.045 24.014 0.637 1.00 29.78 99 LEU A O 1
ATOM 756 N N . PRO A 1 100 ? -3.247 22.425 -0.401 1.00 31.30 100 PRO A N 1
ATOM 757 C CA . PRO A 1 100 ? -2.224 22.186 -1.404 1.00 31.30 100 PRO A CA 1
ATOM 758 C C . PRO A 1 100 ? -2.076 23.410 -2.318 1.00 31.30 100 PRO A C 1
ATOM 760 O O . PRO A 1 100 ? -3.059 24.029 -2.726 1.00 31.30 100 PRO A O 1
ATOM 763 N N . SER A 1 101 ? -0.834 23.734 -2.678 1.00 32.94 101 SER A N 1
ATOM 764 C CA . SER A 1 101 ? -0.464 24.840 -3.578 1.00 32.94 101 SER A CA 1
ATOM 765 C C . SER A 1 101 ? -1.126 24.764 -4.962 1.00 32.94 101 SER A C 1
ATOM 767 O O . SER A 1 101 ? -1.192 25.765 -5.671 1.00 32.94 101 SER A O 1
ATOM 769 N N . SER A 1 102 ? -1.683 23.605 -5.323 1.00 33.16 102 SER A N 1
ATOM 770 C CA . SER A 1 102 ? -2.491 23.370 -6.523 1.00 33.16 102 SER A CA 1
ATOM 771 C C . SER A 1 102 ? -3.869 24.051 -6.518 1.00 33.16 102 SER A C 1
ATOM 773 O O . SER A 1 102 ? -4.555 24.015 -7.534 1.00 33.16 102 SER A O 1
ATOM 775 N N . LEU A 1 103 ? -4.305 24.644 -5.399 1.00 32.25 103 LEU A N 1
ATOM 776 C CA . LEU A 1 103 ? -5.620 25.296 -5.261 1.00 32.25 103 LEU A CA 1
ATOM 777 C C . LEU A 1 103 ? -5.590 26.819 -5.486 1.00 32.25 103 LEU A C 1
ATOM 779 O O . LEU A 1 103 ? -6.623 27.482 -5.375 1.00 32.25 103 LEU A O 1
ATOM 783 N N . LYS A 1 104 ? -4.427 27.386 -5.825 1.00 32.12 104 LYS A N 1
ATOM 784 C CA . LYS A 1 104 ? -4.249 28.820 -6.081 1.00 32.12 104 LYS A CA 1
ATOM 785 C C . LYS A 1 104 ? -4.899 29.211 -7.422 1.00 32.12 104 LYS A C 1
ATOM 787 O O . LYS A 1 104 ? -4.454 28.760 -8.472 1.00 32.12 104 LYS A O 1
ATOM 792 N N . GLY A 1 105 ? -5.948 30.044 -7.391 1.00 31.77 105 GLY A N 1
ATOM 793 C CA . GLY A 1 105 ? -6.588 30.621 -8.591 1.00 31.77 105 GLY A CA 1
ATOM 794 C C . GLY A 1 105 ? -7.890 29.967 -9.086 1.00 31.77 105 GLY A C 1
ATOM 795 O O . GLY A 1 105 ? -8.404 30.374 -10.125 1.00 31.77 105 GLY A O 1
ATOM 796 N N . VAL A 1 106 ? -8.460 28.991 -8.368 1.00 31.45 106 VAL A N 1
ATOM 797 C CA . VAL A 1 106 ? -9.748 28.362 -8.734 1.00 31.45 106 VAL A CA 1
ATOM 798 C C . VAL A 1 106 ? -10.909 29.077 -8.016 1.00 31.45 106 VAL A C 1
ATOM 800 O O . VAL A 1 106 ? -10.820 29.251 -6.802 1.00 31.45 106 VAL A O 1
ATOM 803 N N . PRO A 1 107 ? -11.991 29.508 -8.698 1.00 31.78 107 PRO A N 1
ATOM 804 C CA . PRO A 1 107 ? -13.114 30.194 -8.052 1.00 31.78 107 PRO A CA 1
ATOM 805 C C . PRO A 1 107 ? -14.050 29.202 -7.336 1.00 31.78 107 PRO A C 1
ATOM 807 O O . PRO A 1 107 ? -14.571 28.279 -7.958 1.00 31.78 107 PRO A O 1
ATOM 810 N N . TRP A 1 108 ? -14.294 29.411 -6.038 1.00 38.78 108 TRP A N 1
ATOM 811 C CA . TRP A 1 108 ? -15.187 28.594 -5.195 1.00 38.78 108 TRP A CA 1
ATOM 812 C C . TRP A 1 108 ? -16.408 29.407 -4.744 1.00 38.78 108 TRP A C 1
ATOM 814 O O . TRP A 1 108 ? -16.296 30.610 -4.502 1.00 38.78 108 TRP A O 1
ATOM 824 N N . GLN A 1 109 ? -17.561 28.755 -4.569 1.00 32.34 109 GLN A N 1
ATOM 825 C CA . GLN A 1 109 ? -18.735 29.338 -3.910 1.00 32.34 109 GLN A CA 1
ATOM 826 C C . GLN A 1 109 ? -18.947 28.703 -2.533 1.00 32.34 109 GLN A C 1
ATOM 828 O O . GLN A 1 109 ? -18.753 27.507 -2.351 1.00 32.34 109 GLN A O 1
ATOM 833 N N . ILE A 1 110 ? -19.354 29.500 -1.545 1.00 36.31 110 ILE A N 1
ATOM 834 C CA . ILE A 1 110 ? -19.614 29.036 -0.174 1.00 36.31 110 ILE A CA 1
ATOM 835 C C . ILE A 1 110 ? -21.090 29.271 0.141 1.00 36.31 110 ILE A C 1
ATOM 837 O O . ILE A 1 110 ? -21.577 30.389 -0.033 1.00 36.31 110 ILE A O 1
ATOM 841 N N . ARG A 1 111 ? -21.790 28.243 0.634 1.00 34.81 111 ARG A N 1
ATOM 842 C CA . ARG A 1 111 ? -23.193 28.320 1.067 1.00 34.81 111 ARG A CA 1
ATOM 843 C C . ARG A 1 111 ? -23.343 27.851 2.517 1.00 34.81 111 ARG A C 1
ATOM 845 O O . ARG A 1 111 ? -22.684 26.905 2.929 1.00 34.81 111 ARG A O 1
ATOM 852 N N . ALA A 1 112 ? -24.210 28.499 3.292 1.00 31.83 112 ALA A N 1
ATOM 853 C CA . ALA A 1 112 ? -24.570 28.042 4.637 1.00 31.83 112 ALA A CA 1
ATOM 854 C C . ALA A 1 112 ? -25.410 26.753 4.574 1.00 31.83 112 ALA A C 1
ATOM 856 O O . ALA A 1 112 ? -26.300 26.652 3.725 1.00 31.83 112 ALA A O 1
ATOM 857 N N . ALA A 1 113 ? -25.120 25.781 5.443 1.00 40.00 113 ALA A N 1
ATOM 858 C CA . ALA A 1 113 ? -25.934 24.578 5.608 1.00 40.00 113 ALA A CA 1
ATOM 859 C C . ALA A 1 113 ? -27.051 24.802 6.646 1.00 40.00 113 ALA A C 1
ATOM 861 O O . ALA A 1 113 ? -27.084 25.816 7.342 1.00 40.00 113 ALA A O 1
ATOM 862 N N . GLU A 1 114 ? -27.986 23.853 6.747 1.00 34.75 114 GLU A N 1
ATOM 863 C CA . GLU A 1 114 ? -29.178 23.968 7.607 1.00 34.75 114 GLU A CA 1
ATOM 864 C C . GLU A 1 114 ? -28.866 23.929 9.114 1.00 34.75 114 GLU A C 1
ATOM 866 O O . GLU A 1 114 ? -29.705 24.318 9.928 1.00 34.75 114 GLU A O 1
ATOM 871 N N . ARG A 1 115 ? -27.663 23.490 9.509 1.00 30.70 115 ARG A N 1
ATOM 872 C CA . ARG A 1 115 ? -27.218 23.481 10.907 1.00 30.70 115 ARG A CA 1
ATOM 873 C C . ARG A 1 115 ? -26.285 24.658 11.203 1.00 30.70 115 ARG A C 1
ATOM 875 O O . ARG A 1 115 ? -25.342 24.890 10.443 1.00 30.70 115 ARG A O 1
ATOM 882 N N . PRO A 1 116 ? -26.485 25.367 12.330 1.00 27.75 116 PRO A N 1
ATOM 883 C CA . PRO A 1 116 ? -25.565 26.411 12.768 1.00 27.75 116 PRO A CA 1
ATOM 884 C C . PRO A 1 116 ? -24.135 25.864 12.892 1.00 27.75 116 PRO A C 1
ATOM 886 O O . PRO A 1 116 ? -23.907 24.890 13.607 1.00 27.75 116 PRO A O 1
ATOM 889 N N . GLY A 1 117 ? -23.180 26.492 12.198 1.00 29.25 117 GLY A N 1
ATOM 890 C CA . GLY A 1 117 ? -21.765 26.096 12.209 1.00 29.25 117 GLY A CA 1
ATOM 891 C C . GLY A 1 117 ? -21.324 25.178 11.064 1.00 29.25 117 GLY A C 1
ATOM 892 O O . GLY A 1 117 ? -20.146 24.834 11.001 1.00 29.25 117 GLY A O 1
ATOM 893 N N . GLU A 1 118 ? -22.217 24.817 10.140 1.00 31.75 118 GLU A N 1
ATOM 894 C CA . GLU A 1 118 ? -21.879 24.033 8.949 1.00 31.75 118 GLU A CA 1
ATOM 895 C C . GLU A 1 118 ? -21.993 24.894 7.674 1.00 31.75 118 GLU A C 1
ATOM 897 O O . GLU A 1 118 ? -22.973 25.612 7.458 1.00 31.75 118 GLU A O 1
ATOM 902 N N . PHE A 1 119 ? -20.988 24.815 6.797 1.00 35.22 119 PHE A N 1
ATOM 903 C CA . PHE A 1 119 ? -20.993 25.463 5.482 1.00 35.22 119 PHE A CA 1
ATOM 904 C C . PHE A 1 119 ? -20.616 24.451 4.394 1.00 35.22 119 PHE A C 1
ATOM 906 O O . PHE A 1 119 ? -19.732 23.618 4.587 1.00 35.22 119 PHE A O 1
ATOM 913 N N . GLN A 1 120 ? -21.261 24.551 3.232 1.00 35.12 120 GLN A N 1
ATOM 914 C CA . GLN A 1 120 ? -20.902 23.835 2.010 1.00 35.12 120 GLN A CA 1
ATOM 915 C C . GLN A 1 120 ? -19.973 24.696 1.148 1.00 35.12 120 GLN A C 1
ATOM 917 O O . GLN A 1 120 ? -20.348 25.784 0.707 1.00 35.12 120 GLN A O 1
ATOM 922 N N . LEU A 1 121 ? -18.770 24.190 0.874 1.00 33.56 121 LEU A N 1
ATOM 923 C CA . LEU A 1 121 ? -17.890 24.689 -0.183 1.00 33.56 121 LEU A CA 1
ATOM 924 C C . LEU A 1 121 ? -18.267 23.996 -1.495 1.00 33.56 121 LEU A C 1
ATOM 926 O O . LEU A 1 121 ? -18.041 22.803 -1.674 1.00 33.56 121 LEU A O 1
ATOM 930 N N . LEU A 1 122 ? -18.849 24.756 -2.411 1.00 37.62 122 LEU A N 1
ATOM 931 C CA . LEU A 1 122 ? -19.125 24.338 -3.774 1.00 37.62 122 LEU A CA 1
ATOM 932 C C . LEU A 1 122 ? -17.924 24.748 -4.628 1.00 37.62 122 LEU A C 1
ATOM 934 O O . LEU A 1 122 ? -17.765 25.914 -4.996 1.00 37.62 122 LEU A O 1
ATOM 938 N N . GLY A 1 123 ? -17.040 23.792 -4.907 1.00 35.28 123 GLY A N 1
ATOM 939 C CA . GLY A 1 123 ? -16.042 23.975 -5.961 1.00 35.28 123 GLY A CA 1
ATOM 940 C C . GLY A 1 123 ? -16.687 24.106 -7.328 1.00 35.28 123 GLY A C 1
ATOM 941 O O . GLY A 1 123 ? -17.887 23.843 -7.461 1.00 35.28 123 GLY A O 1
ATOM 942 N N . PRO A 1 124 ? -15.918 24.471 -8.370 1.00 32.06 124 PRO A N 1
ATOM 943 C CA . PRO A 1 124 ? -16.398 24.247 -9.720 1.00 32.06 124 PRO A CA 1
ATOM 944 C C . PRO A 1 124 ? -16.745 22.762 -9.817 1.00 32.06 124 PRO A C 1
ATOM 946 O O . PRO A 1 124 ? -15.904 21.890 -9.589 1.00 32.06 124 PRO A O 1
ATOM 949 N N . SER A 1 125 ? -18.017 22.480 -10.076 1.00 37.06 125 SER A N 1
ATOM 950 C CA . SER A 1 125 ? -18.534 21.140 -10.291 1.00 37.06 125 SER A CA 1
ATOM 951 C C . SER A 1 125 ? -17.994 20.636 -11.619 1.00 37.06 125 SER A C 1
ATOM 953 O O . SER A 1 125 ? -18.701 20.622 -12.625 1.00 37.06 125 SER A O 1
ATOM 955 N N . VAL A 1 126 ? -16.724 20.247 -11.651 1.00 35.72 126 VAL A N 1
ATOM 956 C CA . VAL A 1 126 ? -16.267 19.365 -12.709 1.00 35.72 126 VAL A CA 1
ATOM 957 C C . VAL A 1 126 ? -16.643 17.977 -12.241 1.00 35.72 126 VAL A C 1
ATOM 959 O O . VAL A 1 126 ? -15.929 17.318 -11.487 1.00 35.72 126 VAL A O 1
ATOM 962 N N . ALA A 1 127 ? -17.860 17.596 -12.612 1.00 34.19 127 ALA A N 1
ATOM 963 C CA . ALA A 1 127 ? -18.296 16.220 -12.559 1.00 34.19 127 ALA A CA 1
ATOM 964 C C . ALA A 1 127 ? -17.159 15.385 -13.179 1.00 34.19 127 ALA A C 1
ATOM 966 O O . ALA A 1 127 ? -16.662 15.721 -14.253 1.00 34.19 127 ALA A O 1
ATOM 967 N N . LEU A 1 128 ? -16.633 14.386 -12.470 1.00 30.97 128 LEU A N 1
ATOM 968 C CA . LEU A 1 128 ? -15.492 13.599 -12.965 1.00 30.97 128 LEU A CA 1
ATOM 969 C C . LEU A 1 128 ? -15.827 12.869 -14.282 1.00 30.97 128 LEU A C 1
ATOM 971 O O . LEU A 1 128 ? -14.947 12.582 -15.088 1.00 30.97 128 LEU A O 1
ATOM 975 N N . ASP A 1 129 ? -17.117 12.664 -14.510 1.00 32.44 129 ASP A N 1
ATOM 976 C CA . ASP A 1 129 ? -17.796 12.288 -15.746 1.00 32.44 129 ASP A CA 1
ATOM 977 C C . ASP A 1 129 ? -17.565 13.258 -16.924 1.00 32.44 129 ASP A C 1
ATOM 979 O O . ASP A 1 129 ? -17.707 12.850 -18.074 1.00 32.44 129 ASP A O 1
ATOM 983 N N . ALA A 1 130 ? -17.148 14.500 -16.667 1.00 32.47 130 ALA A N 1
ATOM 984 C CA . ALA A 1 130 ? -16.779 15.495 -17.676 1.00 32.47 130 ALA A CA 1
ATOM 985 C C . ALA A 1 130 ? -15.261 15.589 -17.943 1.00 32.47 130 ALA A C 1
ATOM 987 O O . ALA A 1 130 ? -14.868 16.203 -18.932 1.00 32.47 130 ALA A O 1
ATOM 988 N N . VAL A 1 131 ? -14.401 15.008 -17.089 1.00 32.28 131 VAL A N 1
ATOM 989 C CA . VAL A 1 131 ? -12.922 15.093 -17.214 1.00 32.28 131 VAL A CA 1
ATOM 990 C C . VAL A 1 131 ? -12.304 13.797 -17.727 1.00 32.28 131 VAL A C 1
ATOM 992 O O . VAL A 1 131 ? -11.257 13.825 -18.368 1.00 32.28 131 VAL A O 1
ATOM 995 N N . VAL A 1 132 ? -12.953 12.659 -17.477 1.00 30.80 132 VAL A N 1
ATOM 996 C CA . VAL A 1 132 ? -12.515 11.356 -17.978 1.00 30.80 132 VAL A CA 1
ATOM 997 C C . VAL A 1 132 ? -13.470 10.940 -19.099 1.00 30.80 132 VAL A C 1
ATOM 999 O O . VAL A 1 132 ? -14.627 10.628 -18.815 1.00 30.80 132 VAL A O 1
ATOM 1002 N N . PRO A 1 133 ? -13.047 10.940 -20.378 1.00 28.58 133 PRO A N 1
ATOM 1003 C CA . PRO A 1 133 ? -13.864 10.413 -21.461 1.00 28.58 133 PRO A CA 1
ATOM 1004 C C . PRO A 1 133 ? -13.956 8.892 -21.299 1.00 28.58 133 PRO A C 1
ATOM 1006 O O . PRO A 1 133 ? -13.111 8.136 -21.762 1.00 28.58 133 PRO A O 1
ATOM 1009 N N . GLY A 1 134 ? -14.971 8.442 -20.572 1.00 30.75 134 GLY A N 1
ATOM 1010 C CA . GLY A 1 134 ? -15.190 7.035 -20.274 1.00 30.75 134 GLY A CA 1
ATOM 1011 C C . GLY A 1 134 ? -16.113 6.913 -19.077 1.00 30.75 134 GLY A C 1
ATOM 1012 O O . GLY A 1 134 ? -15.870 7.520 -18.039 1.00 30.75 134 GLY A O 1
ATOM 1013 N N . ARG A 1 135 ? -17.210 6.163 -19.231 1.00 29.33 135 ARG A N 1
ATOM 1014 C CA . ARG A 1 135 ? -18.198 5.929 -18.170 1.00 29.33 135 ARG A CA 1
ATOM 1015 C C . ARG A 1 135 ? -17.476 5.655 -16.851 1.00 29.33 135 ARG A C 1
ATOM 1017 O O . ARG A 1 135 ? -16.670 4.730 -16.786 1.00 29.33 135 ARG A O 1
ATOM 1024 N N . PHE A 1 136 ? -17.810 6.423 -15.815 1.00 30.39 136 PHE A N 1
ATOM 1025 C CA . PHE A 1 136 ? -17.519 6.108 -14.420 1.00 30.39 136 PHE A CA 1
ATOM 1026 C C . PHE A 1 136 ? -18.091 4.716 -14.117 1.00 30.39 136 PHE A C 1
ATOM 1028 O O . PHE A 1 136 ? -19.226 4.560 -13.671 1.00 30.39 136 PHE A O 1
ATOM 1035 N N . GLY A 1 137 ? -17.326 3.675 -14.428 1.00 30.03 137 GLY A N 1
ATOM 1036 C CA . GLY A 1 137 ? -17.592 2.322 -13.991 1.00 30.03 137 GLY A CA 1
ATOM 1037 C C . GLY A 1 137 ? -17.301 2.293 -12.505 1.00 30.03 137 GLY A C 1
ATOM 1038 O O . GLY A 1 137 ? -16.183 1.959 -12.113 1.00 30.03 137 GLY A O 1
ATOM 1039 N N . LYS A 1 138 ? -18.285 2.709 -11.695 1.00 35.53 138 LYS A N 1
ATOM 1040 C CA . LYS A 1 138 ? -18.383 2.335 -10.285 1.00 35.53 138 LYS A CA 1
ATOM 1041 C C . LYS A 1 138 ? -18.450 0.816 -10.239 1.00 35.53 138 LYS A C 1
ATOM 1043 O O . LYS A 1 138 ? -19.521 0.225 -10.257 1.00 35.53 138 LYS A O 1
ATOM 1048 N N . LEU A 1 139 ? -17.275 0.224 -10.210 1.00 32.47 139 LEU A N 1
ATOM 1049 C CA . LEU A 1 139 ? -17.055 -1.127 -9.765 1.00 32.47 139 LEU A CA 1
ATOM 1050 C C . LEU A 1 139 ? -17.361 -1.114 -8.266 1.00 32.47 139 LEU A C 1
ATOM 1052 O O . LEU A 1 139 ? -16.581 -0.579 -7.481 1.00 32.47 139 LEU A O 1
ATOM 1056 N N . GLY A 1 140 ? -18.569 -1.541 -7.907 1.00 35.72 140 GLY A N 1
ATOM 1057 C CA . GLY A 1 140 ? -19.129 -1.352 -6.570 1.00 35.72 140 GLY A CA 1
ATOM 1058 C C . GLY A 1 140 ? -19.851 -0.014 -6.392 1.00 35.72 140 GLY A C 1
ATOM 1059 O O . GLY A 1 140 ? -19.380 0.884 -5.692 1.00 35.72 140 GLY A O 1
ATOM 1060 N N . ALA A 1 141 ? -21.065 0.109 -6.942 1.00 31.36 141 ALA A N 1
ATOM 1061 C CA . ALA A 1 141 ? -22.075 0.896 -6.241 1.00 31.36 141 ALA A CA 1
ATOM 1062 C C . ALA A 1 141 ? -22.075 0.409 -4.784 1.00 31.36 141 ALA A C 1
ATOM 1064 O O . ALA A 1 141 ? -22.371 -0.761 -4.540 1.00 31.36 141 ALA A O 1
ATOM 1065 N N . GLN A 1 142 ? -21.652 1.260 -3.842 1.00 37.03 142 GLN A N 1
ATOM 1066 C CA . GLN A 1 142 ? -21.737 0.929 -2.426 1.00 37.03 142 GLN A CA 1
ATOM 1067 C C . GLN A 1 142 ? -23.183 0.520 -2.160 1.00 37.03 142 GLN A C 1
ATOM 1069 O O . GLN A 1 142 ? -24.110 1.319 -2.319 1.00 37.03 142 GLN A O 1
ATOM 1074 N N . LEU A 1 143 ? -23.367 -0.751 -1.800 1.00 32.81 143 LEU A N 1
ATOM 1075 C CA . LEU A 1 143 ? -24.580 -1.188 -1.135 1.00 32.81 143 LEU A CA 1
ATOM 1076 C C . LEU A 1 143 ? -24.800 -0.258 0.071 1.00 32.81 143 LEU A C 1
ATOM 1078 O O . LEU A 1 143 ? -23.824 0.248 0.632 1.00 32.81 143 LEU A O 1
ATOM 1082 N N . PRO A 1 144 ? -26.044 -0.064 0.527 1.00 36.53 144 PRO A N 1
ATOM 1083 C CA . PRO A 1 144 ? -26.363 0.650 1.762 1.00 36.53 144 PRO A CA 1
ATOM 1084 C C . PRO A 1 144 ? -25.898 -0.129 3.011 1.00 36.53 144 PRO A C 1
ATOM 1086 O O . PRO A 1 144 ? -26.597 -0.197 4.015 1.00 36.53 144 PRO A O 1
ATOM 1089 N N . MET A 1 145 ? -24.725 -0.762 2.965 1.00 41.75 145 MET A N 1
ATOM 1090 C CA . MET A 1 145 ? -24.073 -1.343 4.120 1.00 41.75 145 MET A CA 1
ATOM 1091 C C . MET A 1 145 ? -23.275 -0.253 4.817 1.00 41.75 145 MET A C 1
ATOM 1093 O O . MET A 1 145 ? -22.172 0.121 4.426 1.00 41.75 145 MET A O 1
ATOM 1097 N N . GLN A 1 146 ? -23.890 0.246 5.881 1.00 54.09 146 GLN A N 1
ATOM 1098 C CA . GLN A 1 146 ? -23.287 1.070 6.910 1.00 54.09 146 GLN A CA 1
ATOM 1099 C C . GLN A 1 146 ? -22.258 0.232 7.691 1.00 54.09 146 GLN A C 1
ATOM 1101 O O . GLN A 1 146 ? -22.495 -0.085 8.846 1.00 54.09 146 GLN A O 1
ATOM 1106 N N . LEU A 1 147 ? -21.143 -0.180 7.089 1.00 64.25 147 LEU A N 1
ATOM 1107 C CA . LEU A 1 147 ? -20.074 -0.850 7.831 1.00 64.25 147 LEU A CA 1
ATOM 1108 C C . LEU A 1 147 ? -19.086 0.199 8.347 1.00 64.25 147 LEU A C 1
ATOM 1110 O O . LEU A 1 147 ? -18.565 1.017 7.597 1.00 64.25 147 LEU A O 1
ATOM 1114 N N . GLY A 1 148 ? -18.853 0.192 9.650 1.00 75.31 148 GLY A N 1
ATOM 1115 C CA . GLY A 1 148 ? -17.908 1.047 10.348 1.00 75.31 148 GLY A CA 1
ATOM 1116 C C . GLY A 1 148 ? -17.520 0.414 11.678 1.00 75.31 148 GLY A C 1
ATOM 1117 O O . GLY A 1 148 ? -17.913 -0.707 11.998 1.00 75.31 148 GLY A O 1
ATOM 1118 N N . ILE A 1 149 ? -16.724 1.125 12.468 1.00 81.62 149 ILE A N 1
ATOM 1119 C CA . ILE A 1 149 ? -16.216 0.607 13.742 1.00 81.62 149 ILE A CA 1
ATOM 1120 C C . ILE A 1 149 ? -17.338 0.417 14.763 1.00 81.62 149 ILE A C 1
ATOM 1122 O O . ILE A 1 149 ? -17.276 -0.527 15.541 1.00 81.62 149 ILE A O 1
ATOM 1126 N N . GLN A 1 150 ? -18.389 1.244 14.737 1.00 81.50 150 GLN A N 1
ATOM 1127 C CA . GLN A 1 150 ? -19.563 1.037 15.594 1.00 81.50 150 GLN A CA 1
ATOM 1128 C C . GLN A 1 150 ? -20.217 -0.319 15.327 1.00 81.50 150 GLN A C 1
ATOM 1130 O O . GLN A 1 150 ? -20.482 -1.070 16.264 1.00 81.50 150 GLN A O 1
ATOM 1135 N N . GLU A 1 151 ? -20.406 -0.668 14.057 1.00 85.81 151 GLU A N 1
ATOM 1136 C CA . GLU A 1 151 ? -20.951 -1.965 13.672 1.00 85.81 151 GLU A CA 1
ATOM 1137 C C . GLU A 1 151 ? -19.975 -3.098 13.994 1.00 85.81 151 GLU A C 1
ATOM 1139 O O . GLU A 1 151 ? -20.405 -4.146 14.471 1.00 85.81 151 GLU A O 1
ATOM 1144 N N . CYS A 1 152 ? -18.666 -2.880 13.837 1.00 89.38 152 CYS A N 1
ATOM 1145 C CA . CYS A 1 152 ? -17.659 -3.853 14.265 1.00 89.38 152 CYS A CA 1
ATOM 1146 C C . CYS A 1 152 ? -17.719 -4.117 15.778 1.00 89.38 152 CYS A C 1
ATOM 1148 O O . CYS A 1 152 ? -17.639 -5.261 16.221 1.00 89.38 152 CYS A O 1
ATOM 1150 N N . ASN A 1 153 ? -17.906 -3.079 16.589 1.00 89.62 153 ASN A N 1
ATOM 1151 C CA . ASN A 1 153 ? -18.031 -3.225 18.036 1.00 89.62 153 ASN A CA 1
ATOM 1152 C C . ASN A 1 153 ? -19.318 -3.964 18.421 1.00 89.62 153 ASN A C 1
ATOM 1154 O O . ASN A 1 153 ? -19.282 -4.821 19.302 1.00 89.62 153 ASN A O 1
ATOM 1158 N N . ALA A 1 154 ? -20.435 -3.674 17.745 1.00 90.56 154 ALA A N 1
ATOM 1159 C CA . ALA A 1 154 ? -21.688 -4.404 17.937 1.00 90.56 154 ALA A CA 1
ATOM 1160 C C . ALA A 1 154 ? -21.537 -5.885 17.552 1.00 90.56 154 ALA A C 1
ATOM 1162 O O . ALA A 1 154 ? -21.909 -6.767 18.322 1.00 90.56 154 ALA A O 1
ATOM 1163 N N . ALA A 1 155 ? -20.898 -6.169 16.413 1.00 89.50 155 ALA A N 1
ATOM 1164 C CA . ALA A 1 155 ? -20.599 -7.533 15.992 1.00 89.50 155 ALA A CA 1
ATOM 1165 C C . ALA A 1 155 ? -19.719 -8.269 17.014 1.00 89.50 155 ALA A C 1
ATOM 1167 O O . ALA A 1 155 ? -19.969 -9.441 17.275 1.00 89.50 155 ALA A O 1
ATOM 1168 N N . ALA A 1 156 ? -18.746 -7.591 17.632 1.00 90.38 156 ALA A N 1
ATOM 1169 C CA . ALA A 1 156 ? -17.924 -8.169 18.696 1.00 90.38 156 ALA A CA 1
ATOM 1170 C C . ALA A 1 156 ? -18.741 -8.533 19.942 1.00 90.38 156 ALA A C 1
ATOM 1172 O O . ALA A 1 156 ? -18.584 -9.623 20.485 1.00 90.38 156 ALA A O 1
ATOM 1173 N N . ALA A 1 157 ? -19.642 -7.645 20.372 1.00 92.56 157 ALA A N 1
ATOM 1174 C CA . ALA A 1 157 ? -20.516 -7.894 21.518 1.00 92.56 157 ALA A CA 1
ATOM 1175 C C . ALA A 1 157 ? -21.465 -9.086 21.290 1.00 92.56 157 ALA A C 1
ATOM 1177 O O . ALA A 1 157 ? -21.854 -9.761 22.240 1.00 92.56 157 ALA A O 1
ATOM 1178 N N . GLU A 1 158 ? -21.814 -9.358 20.032 1.00 92.75 158 GLU A N 1
ATOM 1179 C CA . GLU A 1 158 ? -22.705 -10.450 19.633 1.00 92.75 158 GLU A CA 1
ATOM 1180 C C . GLU A 1 158 ? -21.975 -11.736 19.204 1.00 92.75 158 GLU A C 1
ATOM 1182 O O . GLU A 1 158 ? -22.638 -12.709 18.841 1.00 92.75 158 GLU A O 1
ATOM 1187 N N . GLY A 1 159 ? -20.636 -11.768 19.197 1.00 89.69 159 GLY A N 1
ATOM 1188 C CA . GLY A 1 159 ? -19.871 -12.923 18.706 1.00 89.69 159 GLY A CA 1
ATOM 1189 C C . GLY A 1 159 ? -19.978 -13.149 17.187 1.00 89.69 159 GLY A C 1
ATOM 1190 O O . GLY A 1 159 ? -19.884 -14.280 16.713 1.00 89.69 159 GLY A O 1
ATOM 1191 N N . LYS A 1 160 ? -20.241 -12.090 16.408 1.00 90.00 160 LYS A N 1
ATOM 1192 C CA . LYS A 1 160 ? -20.493 -12.112 14.953 1.00 90.00 160 LYS A CA 1
ATOM 1193 C C . LYS A 1 160 ? -19.352 -11.521 14.113 1.00 90.00 160 LYS A C 1
ATOM 1195 O O . LYS A 1 160 ? -19.551 -11.259 12.923 1.00 90.00 160 LYS A O 1
ATOM 1200 N N . GLN A 1 161 ? -18.167 -11.337 14.695 1.00 89.31 161 GLN A N 1
ATOM 1201 C CA . GLN A 1 161 ? -16.966 -10.787 14.046 1.00 89.31 161 GLN A CA 1
ATOM 1202 C C . GLN A 1 161 ? -16.691 -11.430 12.680 1.00 89.31 161 GLN A C 1
ATOM 1204 O O . GLN A 1 161 ? -16.593 -10.743 11.663 1.00 89.31 161 GLN A O 1
ATOM 1209 N N . THR A 1 162 ? -16.637 -12.766 12.639 1.00 87.06 162 THR A N 1
ATOM 1210 C CA . THR A 1 162 ? -16.331 -13.530 11.423 1.00 87.06 162 THR A CA 1
ATOM 1211 C C . THR A 1 162 ? -17.339 -13.269 10.307 1.00 87.06 162 THR A C 1
ATOM 1213 O O . THR A 1 162 ? -16.941 -13.074 9.164 1.00 87.06 162 THR A O 1
ATOM 1216 N N . ASN A 1 163 ? -18.640 -13.214 10.613 1.00 86.81 163 ASN A N 1
ATOM 1217 C CA . ASN A 1 163 ? -19.666 -12.951 9.600 1.00 86.81 163 ASN A CA 1
ATOM 1218 C C . ASN A 1 163 ? -19.498 -11.545 9.003 1.00 86.81 163 ASN A C 1
ATOM 1220 O O . ASN A 1 163 ? -19.529 -11.377 7.787 1.00 86.81 163 ASN A O 1
ATOM 1224 N N . MET A 1 164 ? -19.235 -10.544 9.845 1.00 87.38 164 MET A N 1
ATOM 1225 C CA . MET A 1 164 ? -18.976 -9.182 9.378 1.00 87.38 164 MET A CA 1
ATOM 1226 C C . MET A 1 164 ? -17.731 -9.098 8.488 1.00 87.38 164 MET A C 1
ATOM 1228 O O . MET A 1 164 ? -17.761 -8.449 7.441 1.00 87.38 164 MET A O 1
ATOM 1232 N N . ALA A 1 165 ? -16.648 -9.772 8.872 1.00 88.38 165 ALA A N 1
ATOM 1233 C CA . ALA A 1 165 ? -15.433 -9.791 8.072 1.00 88.38 165 ALA A CA 1
ATOM 1234 C C . ALA A 1 165 ? -15.647 -10.501 6.723 1.00 88.38 165 ALA A C 1
ATOM 1236 O O . ALA A 1 165 ? -15.272 -9.963 5.683 1.00 88.38 165 ALA A O 1
ATOM 1237 N N . LEU A 1 166 ? -16.355 -11.639 6.714 1.00 88.25 166 LEU A N 1
ATOM 1238 C CA . LEU A 1 166 ? -16.722 -12.357 5.489 1.00 88.25 166 LEU A CA 1
ATOM 1239 C C . LEU A 1 166 ? -17.581 -11.506 4.548 1.00 88.25 166 LEU A C 1
ATOM 1241 O O . LEU A 1 166 ? -17.390 -11.562 3.334 1.00 88.25 166 LEU A O 1
ATOM 1245 N N . GLN A 1 167 ? -18.504 -10.698 5.073 1.00 86.94 167 GLN A N 1
ATOM 1246 C CA . GLN A 1 167 ? -19.296 -9.774 4.256 1.00 86.94 167 GLN A CA 1
ATOM 1247 C C . GLN A 1 167 ? -18.417 -8.707 3.591 1.00 86.94 167 GLN A C 1
ATOM 1249 O O . GLN A 1 167 ? -18.564 -8.455 2.392 1.00 86.94 167 GLN A O 1
ATOM 1254 N N . ALA A 1 168 ? -17.478 -8.119 4.339 1.00 87.50 168 ALA A N 1
ATOM 1255 C CA . ALA A 1 168 ? -16.523 -7.153 3.798 1.00 87.50 168 ALA A CA 1
ATOM 1256 C C . ALA A 1 168 ? -15.610 -7.784 2.728 1.00 87.50 168 ALA A C 1
ATOM 1258 O O . ALA A 1 168 ? -15.441 -7.215 1.649 1.00 87.50 168 ALA A O 1
ATOM 1259 N N . GLU A 1 169 ? -15.090 -8.990 2.976 1.00 91.06 169 GLU A N 1
ATOM 1260 C CA . GLU A 1 169 ? -14.284 -9.734 2.000 1.00 91.06 169 GLU A CA 1
ATOM 1261 C C . GLU A 1 169 ? -15.075 -10.119 0.754 1.00 91.06 169 GLU A C 1
ATOM 1263 O O . GLU A 1 169 ? -14.566 -10.016 -0.359 1.00 91.06 169 GLU A O 1
ATOM 1268 N N . THR A 1 170 ? -16.332 -10.535 0.914 1.00 89.06 170 THR A N 1
ATOM 1269 C CA . THR A 1 170 ? -17.212 -10.868 -0.214 1.00 89.06 170 THR A CA 1
ATOM 1270 C C . THR A 1 170 ? -17.423 -9.647 -1.101 1.00 89.06 170 THR A C 1
ATOM 1272 O O . THR A 1 170 ? -17.321 -9.751 -2.322 1.00 89.06 170 THR A O 1
ATOM 1275 N N . LEU A 1 171 ? -17.651 -8.471 -0.506 1.00 87.31 171 LEU A N 1
ATOM 1276 C CA . LEU A 1 171 ? -17.777 -7.226 -1.261 1.00 87.31 171 LEU A CA 1
ATOM 1277 C C . LEU A 1 171 ? -16.487 -6.904 -2.028 1.00 87.31 171 LEU A C 1
ATOM 1279 O O . LEU A 1 171 ? -16.544 -6.603 -3.219 1.00 87.31 171 LEU A O 1
ATOM 1283 N N . GLN A 1 172 ? -15.328 -7.025 -1.382 1.00 90.62 172 GLN A N 1
ATOM 1284 C CA . GLN A 1 172 ? -14.041 -6.777 -2.030 1.00 90.62 172 GLN A CA 1
ATOM 1285 C C . GLN A 1 172 ? -13.740 -7.798 -3.146 1.00 90.62 172 GLN A C 1
ATOM 1287 O O . GLN A 1 172 ? -13.249 -7.418 -4.210 1.00 90.62 172 GLN A O 1
ATOM 1292 N N . ASN A 1 173 ? -14.095 -9.073 -2.951 1.00 91.88 173 ASN A N 1
ATOM 1293 C CA . ASN A 1 173 ? -13.983 -10.132 -3.959 1.00 91.88 173 ASN A CA 1
ATOM 1294 C C . ASN A 1 173 ? -14.902 -9.890 -5.162 1.00 91.88 173 ASN A C 1
ATOM 1296 O O . ASN A 1 173 ? -14.489 -10.127 -6.296 1.00 91.88 173 ASN A O 1
ATOM 1300 N N . ASN A 1 174 ? -16.118 -9.383 -4.948 1.00 89.31 174 ASN A N 1
ATOM 1301 C CA . ASN A 1 174 ? -17.019 -9.006 -6.039 1.00 89.31 174 ASN A CA 1
ATOM 1302 C C . ASN A 1 174 ? -16.417 -7.872 -6.880 1.00 89.31 174 ASN A C 1
ATOM 1304 O O . ASN A 1 174 ? -16.417 -7.951 -8.109 1.00 89.31 174 ASN A O 1
ATOM 1308 N N . THR A 1 175 ? -15.821 -6.869 -6.228 1.00 88.69 175 THR A N 1
ATOM 1309 C CA . THR A 1 175 ? -15.097 -5.784 -6.907 1.00 88.69 175 THR A CA 1
ATOM 1310 C C . THR A 1 175 ? -13.888 -6.315 -7.688 1.00 88.69 175 THR A C 1
ATOM 1312 O O . THR A 1 175 ? -13.668 -5.929 -8.834 1.00 88.69 175 THR A O 1
ATOM 1315 N N . LEU A 1 176 ? -13.110 -7.247 -7.132 1.00 92.38 176 LEU A N 1
ATOM 1316 C CA . LEU A 1 176 ? -12.015 -7.901 -7.864 1.00 92.38 176 LEU A CA 1
ATOM 1317 C C . LEU A 1 176 ? -12.521 -8.710 -9.068 1.00 92.38 176 LEU A C 1
ATOM 1319 O O . LEU A 1 176 ? -11.928 -8.662 -10.149 1.00 92.38 176 LEU A O 1
ATOM 1323 N N . ALA A 1 177 ? -13.637 -9.424 -8.916 1.00 91.94 177 ALA A N 1
ATOM 1324 C CA . ALA A 1 177 ? -14.239 -10.201 -9.989 1.00 91.94 177 ALA A CA 1
ATOM 1325 C C . ALA A 1 177 ? -14.711 -9.302 -11.142 1.00 91.94 177 ALA A C 1
ATOM 1327 O O . ALA A 1 177 ? -14.396 -9.583 -12.297 1.00 91.94 177 ALA A O 1
ATOM 1328 N N . GLU A 1 178 ? -15.406 -8.201 -10.867 1.00 91.00 178 GLU A N 1
ATOM 1329 C CA . GLU A 1 178 ? -15.819 -7.273 -11.923 1.00 91.00 178 GLU A CA 1
ATOM 1330 C C . GLU A 1 178 ? -14.598 -6.525 -12.523 1.00 91.00 178 GLU A C 1
ATOM 1332 O O . GLU A 1 178 ? -14.536 -6.344 -13.742 1.00 91.00 178 GLU A O 1
ATOM 1337 N N . LEU A 1 179 ? -13.552 -6.216 -11.739 1.00 91.75 179 LEU A N 1
ATOM 1338 C CA . LEU A 1 179 ? -12.304 -5.629 -12.250 1.00 91.75 179 LEU A CA 1
ATOM 1339 C C . LEU A 1 179 ? -11.581 -6.566 -13.214 1.00 91.75 179 LEU A C 1
ATOM 1341 O O . LEU A 1 179 ? -11.224 -6.163 -14.319 1.00 91.75 179 LEU A O 1
ATOM 1345 N N . SER A 1 180 ? -11.410 -7.827 -12.827 1.00 93.75 180 SER A N 1
ATOM 1346 C CA . SER A 1 180 ? -10.805 -8.835 -13.699 1.00 93.75 180 SER A CA 1
ATOM 1347 C C . SER A 1 180 ? -11.615 -9.047 -14.982 1.00 93.75 180 SER A C 1
ATOM 1349 O O . SER A 1 180 ? -11.031 -9.303 -16.029 1.00 93.75 180 SER A O 1
ATOM 1351 N N . SER A 1 181 ? -12.940 -8.852 -14.949 1.00 91.25 181 SER A N 1
ATOM 1352 C CA . SER A 1 181 ? -13.773 -8.863 -16.155 1.00 91.25 181 SER A CA 1
ATOM 1353 C C . SER A 1 181 ? -13.453 -7.705 -17.100 1.00 91.25 181 SER A C 1
ATOM 1355 O O . SER A 1 181 ? -13.378 -7.907 -18.309 1.00 91.25 181 SER A O 1
ATOM 1357 N N . ARG A 1 182 ? -13.248 -6.497 -16.563 1.00 91.12 182 ARG A N 1
ATOM 1358 C CA . ARG A 1 182 ? -12.865 -5.319 -17.359 1.00 91.12 182 ARG A CA 1
ATOM 1359 C C . ARG A 1 182 ? -11.468 -5.467 -17.951 1.00 91.12 182 ARG A C 1
ATOM 1361 O O . ARG A 1 182 ? -11.274 -5.152 -19.120 1.00 91.12 182 ARG A O 1
ATOM 1368 N N . ILE A 1 183 ? -10.523 -5.973 -17.161 1.00 91.00 183 ILE A N 1
ATOM 1369 C CA . ILE A 1 183 ? -9.161 -6.258 -17.623 1.00 91.00 183 ILE A CA 1
ATOM 1370 C C . ILE A 1 183 ? -9.193 -7.315 -18.726 1.00 91.00 183 ILE A C 1
ATOM 1372 O O . ILE A 1 183 ? -8.541 -7.135 -19.746 1.00 91.00 183 ILE A O 1
ATOM 1376 N N . ALA A 1 184 ? -9.986 -8.378 -18.566 1.00 89.88 184 ALA A N 1
ATOM 1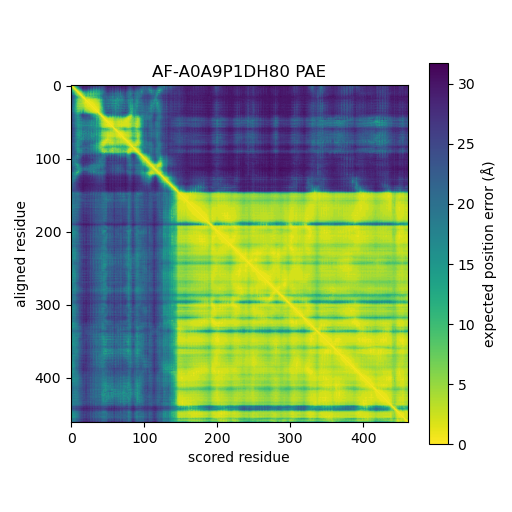377 C CA . ALA A 1 184 ? -10.102 -9.418 -19.582 1.00 89.88 184 ALA A CA 1
ATOM 1378 C C . ALA A 1 184 ? -10.676 -8.895 -20.904 1.00 89.88 184 ALA A C 1
ATOM 1380 O O . ALA A 1 184 ? -10.174 -9.249 -21.968 1.00 89.88 184 ALA A O 1
ATOM 1381 N N . ALA A 1 185 ? -11.679 -8.015 -20.844 1.00 88.56 185 ALA A N 1
ATOM 1382 C CA . ALA A 1 185 ? -12.207 -7.350 -22.032 1.00 88.56 185 ALA A CA 1
ATOM 1383 C C . ALA A 1 185 ? -11.139 -6.481 -22.719 1.00 88.56 185 ALA A C 1
ATOM 1385 O O . ALA A 1 185 ? -10.957 -6.586 -23.928 1.00 88.56 185 ALA A O 1
ATOM 1386 N N . ALA A 1 186 ? -10.380 -5.691 -21.952 1.00 84.88 186 ALA A N 1
ATOM 1387 C CA . ALA A 1 186 ? -9.297 -4.868 -22.496 1.00 84.88 186 ALA A CA 1
ATOM 1388 C C . ALA A 1 186 ? -8.173 -5.721 -23.118 1.00 84.88 186 ALA A C 1
ATOM 1390 O O . ALA A 1 186 ? -7.669 -5.407 -24.195 1.00 84.88 186 ALA A O 1
ATOM 1391 N N . ALA A 1 187 ? -7.816 -6.833 -22.468 1.00 83.81 187 ALA A N 1
ATOM 1392 C CA . ALA A 1 187 ? -6.791 -7.764 -22.935 1.00 83.81 187 ALA A CA 1
ATOM 1393 C C . ALA A 1 187 ? -7.191 -8.515 -24.219 1.00 83.81 187 ALA A C 1
ATOM 1395 O O . ALA A 1 187 ? -6.317 -8.918 -24.986 1.00 83.81 187 ALA A O 1
ATOM 1396 N N . ALA A 1 188 ? -8.493 -8.695 -24.470 1.00 82.62 188 ALA A N 1
ATOM 1397 C CA . ALA A 1 188 ? -8.993 -9.317 -25.695 1.00 82.62 188 ALA A CA 1
ATOM 1398 C C . ALA A 1 188 ? -8.819 -8.420 -26.934 1.00 82.62 188 ALA A C 1
ATOM 1400 O O . ALA A 1 188 ? -8.672 -8.932 -28.043 1.00 82.62 188 ALA A O 1
ATOM 1401 N N . GLU A 1 189 ? -8.820 -7.095 -26.762 1.00 77.31 189 GLU A N 1
ATOM 1402 C CA . GLU A 1 189 ? -8.648 -6.139 -27.863 1.00 77.31 189 GLU A CA 1
ATOM 1403 C C . GLU A 1 189 ? -7.171 -5.942 -28.235 1.00 77.31 189 GLU A C 1
ATOM 1405 O O . GLU A 1 189 ? -6.826 -5.824 -29.413 1.00 77.31 189 GLU A O 1
ATOM 1410 N N . LYS A 1 190 ? -6.282 -5.909 -27.235 1.00 71.19 190 LYS A N 1
ATOM 1411 C CA . LYS A 1 190 ? -4.836 -5.733 -27.416 1.00 71.19 190 LYS A CA 1
ATOM 1412 C C . LYS A 1 190 ? -4.082 -6.327 -26.227 1.00 71.19 190 LYS A C 1
ATOM 1414 O O . LYS A 1 190 ? -4.546 -6.240 -25.095 1.00 71.19 190 LYS A O 1
ATOM 1419 N N . PHE A 1 191 ? -2.881 -6.862 -26.471 1.00 67.69 191 PHE A N 1
ATOM 1420 C CA . PHE A 1 191 ? -1.978 -7.296 -25.398 1.00 67.69 191 PHE A CA 1
ATOM 1421 C C . PHE A 1 191 ? -1.825 -6.193 -24.337 1.00 67.69 191 PHE A C 1
ATOM 1423 O O . PHE A 1 191 ? -1.457 -5.064 -24.679 1.00 67.69 191 PHE A O 1
ATOM 1430 N N . CYS A 1 192 ? -2.101 -6.533 -23.075 1.00 74.62 192 CYS A N 1
ATOM 1431 C CA . CYS A 1 192 ? -2.259 -5.585 -21.978 1.00 74.62 192 CYS A CA 1
ATOM 1432 C C . CYS A 1 192 ? -1.448 -6.013 -20.744 1.00 74.62 192 CYS A C 1
ATOM 1434 O O . CYS A 1 192 ? -1.588 -7.139 -20.266 1.00 74.62 192 CYS A O 1
ATOM 1436 N N . ALA A 1 193 ? -0.629 -5.106 -20.210 1.00 88.88 193 ALA A N 1
ATOM 1437 C CA . ALA A 1 193 ? -0.068 -5.228 -18.867 1.00 88.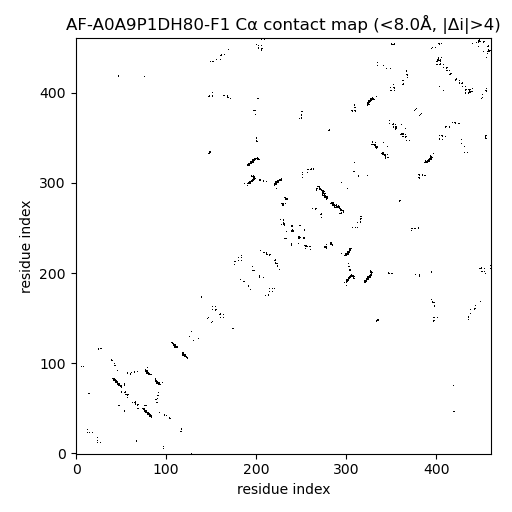88 193 ALA A CA 1
ATOM 1438 C C . ALA A 1 193 ? -0.940 -4.448 -17.873 1.00 88.88 193 ALA A C 1
ATOM 1440 O O . ALA A 1 193 ? -1.426 -3.357 -18.177 1.00 88.88 193 ALA A O 1
ATOM 1441 N N . VAL A 1 194 ? -1.129 -4.989 -16.671 1.00 94.44 194 VAL A N 1
ATOM 1442 C CA . VAL A 1 194 ? -1.892 -4.322 -15.610 1.00 94.44 194 VAL A CA 1
ATOM 1443 C C . VAL A 1 194 ? -0.909 -3.632 -14.684 1.00 94.44 194 VAL A C 1
ATOM 1445 O O . VAL A 1 194 ? -0.121 -4.300 -14.028 1.00 94.44 194 VAL A O 1
ATOM 1448 N N . VAL A 1 195 ? -0.955 -2.307 -14.599 1.00 95.56 195 VAL A N 1
ATOM 1449 C CA . VAL A 1 195 ? -0.091 -1.546 -13.692 1.00 95.56 195 VAL A CA 1
ATOM 1450 C C . VAL A 1 195 ? -0.874 -1.178 -12.443 1.00 95.56 195 VAL A C 1
ATOM 1452 O O . VAL A 1 195 ? -1.845 -0.429 -12.512 1.00 95.56 195 VAL A O 1
ATOM 1455 N N . VAL A 1 196 ? -0.448 -1.695 -11.296 1.00 96.62 196 VAL A N 1
ATOM 1456 C CA . VAL A 1 196 ? -1.045 -1.449 -9.985 1.00 96.62 196 VAL A CA 1
ATOM 1457 C C . VAL A 1 196 ? -0.176 -0.456 -9.224 1.00 96.62 196 VAL A C 1
ATOM 1459 O O . VAL A 1 196 ? 0.898 -0.778 -8.720 1.00 96.62 196 VAL A O 1
ATOM 1462 N N . ALA A 1 197 ? -0.662 0.770 -9.113 1.00 94.19 197 ALA A N 1
ATOM 1463 C CA . ALA A 1 197 ? -0.001 1.841 -8.395 1.00 94.19 197 ALA A CA 1
ATOM 1464 C C . ALA A 1 197 ? -0.766 2.228 -7.138 1.00 94.19 197 ALA A C 1
ATOM 1466 O O . ALA A 1 197 ? -1.960 1.983 -6.997 1.00 94.19 197 ALA A O 1
ATOM 1467 N N . GLY A 1 198 ? -0.085 2.891 -6.216 1.00 90.88 198 GLY A N 1
ATOM 1468 C CA . GLY A 1 198 ? -0.703 3.353 -4.987 1.00 90.88 198 GLY A CA 1
ATOM 1469 C C . GLY A 1 198 ? 0.332 3.636 -3.916 1.00 90.88 198 GLY A C 1
ATOM 1470 O O . GLY A 1 198 ? 1.423 3.056 -3.935 1.00 90.88 198 GLY A O 1
ATOM 1471 N N . PRO A 1 199 ? -0.002 4.501 -2.955 1.00 90.06 199 PRO A N 1
ATOM 1472 C CA . PRO A 1 199 ? 0.943 4.926 -1.940 1.00 90.06 199 PRO A CA 1
ATOM 1473 C C . PRO A 1 199 ? 1.336 3.770 -1.003 1.00 90.06 199 PRO A C 1
ATOM 1475 O O . PRO A 1 199 ? 0.779 2.669 -1.057 1.00 90.06 199 PRO A O 1
ATOM 1478 N N . SER A 1 200 ? 2.348 3.970 -0.157 1.00 91.00 200 SER A N 1
ATOM 1479 C CA . SER A 1 200 ? 2.840 2.892 0.712 1.00 91.00 200 SER A CA 1
ATOM 1480 C C . SER A 1 200 ? 1.731 2.378 1.640 1.00 91.00 200 SER A C 1
ATOM 1482 O O . SER A 1 200 ? 1.003 3.173 2.233 1.00 91.00 200 SER A O 1
ATOM 1484 N N . SER A 1 201 ? 1.624 1.056 1.802 1.00 93.56 201 SER A N 1
ATOM 1485 C CA . SER A 1 201 ? 0.604 0.395 2.644 1.00 93.56 201 SER A CA 1
ATOM 1486 C C . SER A 1 201 ? -0.838 0.548 2.137 1.00 93.56 201 SER A C 1
ATOM 1488 O O . SER A 1 201 ? -1.800 0.538 2.905 1.00 93.56 201 SER A O 1
ATOM 1490 N N . SER A 1 202 ? -1.005 0.683 0.819 1.00 93.44 202 SER A N 1
ATOM 1491 C CA . SER A 1 202 ? -2.307 0.599 0.154 1.00 93.44 202 SER A CA 1
ATOM 1492 C C . SER A 1 202 ? -2.800 -0.832 -0.095 1.00 93.44 202 SER A C 1
ATOM 1494 O O . SER A 1 202 ? -3.983 -0.996 -0.380 1.00 93.44 202 SER A O 1
ATOM 1496 N N . GLY A 1 203 ? -1.934 -1.846 0.023 1.00 93.94 203 GLY A N 1
ATOM 1497 C CA . GLY A 1 203 ? -2.265 -3.257 -0.222 1.00 93.94 203 GLY A CA 1
ATOM 1498 C C . GLY A 1 203 ? -2.009 -3.731 -1.655 1.00 93.94 203 GLY A C 1
ATOM 1499 O O . GLY A 1 203 ? -2.661 -4.669 -2.099 1.00 93.94 203 GLY A O 1
ATOM 1500 N N . LYS A 1 204 ? -1.116 -3.056 -2.400 1.00 95.12 204 LYS A N 1
ATOM 1501 C CA . LYS A 1 204 ? -0.784 -3.357 -3.809 1.00 95.12 204 LYS A CA 1
ATOM 1502 C C . LYS A 1 204 ? -0.321 -4.793 -4.017 1.00 95.12 204 LYS A C 1
ATOM 1504 O O . LYS A 1 204 ? -0.851 -5.461 -4.896 1.00 95.12 204 LYS A O 1
ATOM 1509 N N . THR A 1 205 ? 0.652 -5.236 -3.224 1.00 92.69 205 THR A N 1
ATOM 1510 C CA . THR A 1 205 ? 1.305 -6.535 -3.386 1.00 92.69 205 THR A CA 1
ATOM 1511 C C . THR A 1 205 ? 0.284 -7.655 -3.206 1.00 92.69 205 THR A C 1
ATOM 1513 O O . THR A 1 205 ? 0.073 -8.461 -4.113 1.00 92.69 205 THR A O 1
ATOM 1516 N N . THR A 1 206 ? -0.485 -7.614 -2.114 1.00 94.88 206 THR A N 1
ATOM 1517 C CA . THR A 1 206 ? -1.564 -8.587 -1.887 1.00 94.88 206 THR A CA 1
ATOM 1518 C C . THR A 1 206 ? -2.694 -8.459 -2.908 1.00 94.88 206 THR A C 1
ATOM 1520 O O . THR A 1 206 ? -3.233 -9.462 -3.371 1.00 94.88 206 THR A O 1
ATOM 1523 N N . PHE A 1 207 ? -3.053 -7.241 -3.319 1.00 96.56 207 PHE A N 1
ATOM 1524 C CA . PHE A 1 207 ? -4.035 -7.027 -4.382 1.00 96.56 207 PHE A CA 1
ATOM 1525 C C . PHE A 1 207 ? -3.601 -7.666 -5.708 1.00 96.56 207 PHE A C 1
ATOM 1527 O O . PHE A 1 207 ? -4.412 -8.332 -6.347 1.00 96.56 207 PHE A O 1
ATOM 1534 N N . ALA A 1 208 ? -2.339 -7.506 -6.114 1.00 95.88 208 ALA A N 1
ATOM 1535 C CA . ALA A 1 208 ? -1.803 -8.098 -7.336 1.00 95.88 208 ALA A CA 1
ATOM 1536 C C . ALA A 1 208 ? -1.826 -9.633 -7.262 1.00 95.88 208 ALA A C 1
ATOM 1538 O O . ALA A 1 208 ? -2.267 -10.290 -8.209 1.00 95.88 208 ALA A O 1
ATOM 1539 N N . ALA A 1 209 ? -1.447 -10.195 -6.109 1.00 94.50 209 ALA A N 1
ATOM 1540 C CA . ALA A 1 209 ? -1.504 -11.631 -5.853 1.00 94.50 209 ALA A CA 1
ATOM 1541 C C . ALA A 1 209 ? -2.942 -12.185 -5.870 1.00 94.50 209 ALA A C 1
ATOM 1543 O O . ALA A 1 209 ? -3.168 -13.277 -6.386 1.00 94.50 209 ALA A O 1
ATOM 1544 N N . ARG A 1 210 ? -3.932 -11.419 -5.384 1.00 95.56 210 ARG A N 1
ATOM 1545 C CA . ARG A 1 210 ? -5.362 -11.770 -5.473 1.00 95.56 210 ARG A CA 1
ATOM 1546 C C . ARG A 1 210 ? -5.931 -11.610 -6.877 1.00 95.56 210 ARG A C 1
ATOM 1548 O O . ARG A 1 210 ? -6.786 -12.392 -7.274 1.00 95.56 210 ARG A O 1
ATOM 1555 N N . LEU A 1 211 ? -5.501 -10.603 -7.632 1.00 96.00 211 LEU A N 1
ATOM 1556 C CA . LEU A 1 211 ? -6.020 -10.341 -8.973 1.00 96.00 211 LEU A CA 1
ATOM 1557 C C . LEU A 1 211 ? -5.633 -11.452 -9.962 1.00 96.00 211 LEU A C 1
ATOM 1559 O O . LEU A 1 211 ? -6.439 -11.804 -10.824 1.00 96.00 211 LEU A O 1
ATOM 1563 N N . ALA A 1 212 ? -4.439 -12.034 -9.814 1.00 94.62 212 ALA A N 1
ATOM 1564 C CA . ALA A 1 212 ? -3.951 -13.114 -10.671 1.00 94.62 212 ALA A CA 1
ATOM 1565 C C . ALA A 1 212 ? -4.923 -14.314 -10.786 1.00 94.62 212 ALA A C 1
ATOM 1567 O O . ALA A 1 212 ? -5.341 -14.606 -11.908 1.00 94.62 212 ALA A O 1
ATOM 1568 N N . PRO A 1 213 ? -5.382 -14.967 -9.697 1.00 94.50 213 PRO A N 1
ATOM 1569 C CA . PRO A 1 213 ? -6.333 -16.075 -9.796 1.00 94.50 213 PRO A CA 1
ATOM 1570 C C . PRO A 1 213 ? -7.697 -15.658 -10.365 1.00 94.50 213 PRO A C 1
ATOM 1572 O O . PRO A 1 213 ? -8.334 -16.454 -11.052 1.00 94.50 213 PRO A O 1
ATOM 1575 N N . HIS A 1 214 ? -8.148 -14.413 -10.161 1.00 95.38 214 HIS A N 1
ATOM 1576 C CA . HIS A 1 214 ? -9.380 -13.918 -10.795 1.00 95.38 214 HIS A CA 1
ATOM 1577 C C . HIS A 1 214 ? -9.267 -13.811 -12.325 1.00 95.38 214 HIS A C 1
ATOM 1579 O O . HIS A 1 214 ? -10.262 -14.025 -13.025 1.00 95.38 214 HIS A O 1
ATOM 1585 N N . LEU A 1 215 ? -8.078 -13.481 -12.841 1.00 94.12 215 LEU A N 1
ATOM 1586 C CA . LEU A 1 215 ? -7.774 -13.477 -14.275 1.00 94.12 215 LEU A CA 1
ATOM 1587 C C . LEU A 1 215 ? -7.588 -14.906 -14.811 1.00 94.12 215 LEU A C 1
ATOM 1589 O O . LEU A 1 215 ? -8.151 -15.242 -15.852 1.00 94.12 215 LEU A O 1
ATOM 1593 N N . GLN A 1 216 ? -6.910 -15.779 -14.064 1.00 93.38 216 GLN A N 1
ATOM 1594 C CA . GLN A 1 216 ? -6.726 -17.191 -14.429 1.00 93.38 216 GLN A CA 1
ATOM 1595 C C . GLN A 1 216 ? -8.050 -17.951 -14.500 1.00 93.38 216 GLN A C 1
ATOM 1597 O O . GLN A 1 216 ? -8.282 -18.696 -15.449 1.00 93.38 216 GLN A O 1
ATOM 1602 N N . ALA A 1 217 ? -8.976 -17.696 -13.572 1.00 93.88 217 ALA A N 1
ATOM 1603 C CA . ALA A 1 217 ? -10.333 -18.241 -13.621 1.00 93.88 217 ALA A CA 1
ATOM 1604 C C . ALA A 1 217 ? -11.123 -17.792 -14.868 1.00 93.88 217 ALA A C 1
ATOM 1606 O O . ALA A 1 217 ? -12.132 -18.402 -15.215 1.00 93.88 217 ALA A O 1
ATOM 1607 N N . ARG A 1 218 ? -10.665 -16.737 -15.554 1.00 91.81 218 ARG A N 1
ATOM 1608 C CA . ARG A 1 218 ? -11.200 -16.246 -16.833 1.00 91.81 218 ARG A CA 1
ATOM 1609 C C . ARG A 1 218 ? -10.408 -16.740 -18.048 1.00 91.81 218 ARG A C 1
ATOM 1611 O O . ARG A 1 218 ? -10.658 -16.275 -19.155 1.00 91.81 218 ARG A O 1
ATOM 1618 N N . GLY A 1 219 ? -9.468 -17.665 -17.860 1.00 90.00 219 GLY A N 1
ATOM 1619 C CA . GLY A 1 219 ? -8.628 -18.213 -18.926 1.00 90.00 219 GLY A CA 1
ATOM 1620 C C . GLY A 1 219 ? -7.431 -17.338 -19.306 1.00 90.00 219 GLY A C 1
ATOM 1621 O O . GLY A 1 219 ? -6.791 -17.613 -20.317 1.00 90.00 219 GLY A O 1
ATOM 1622 N N . LEU A 1 220 ? -7.115 -16.300 -18.524 1.00 89.69 220 LEU A N 1
ATOM 1623 C CA . LEU A 1 220 ? -5.933 -15.463 -18.734 1.00 89.69 220 LEU A CA 1
ATOM 1624 C C . LEU A 1 220 ? -4.821 -15.892 -17.784 1.00 89.69 220 LEU A C 1
ATOM 1626 O O . LEU A 1 220 ? -4.929 -15.715 -16.571 1.00 89.69 220 LEU A O 1
ATOM 1630 N N . GLU A 1 221 ? -3.723 -16.408 -18.329 1.00 90.31 221 GLU A N 1
ATOM 1631 C CA . GLU A 1 221 ? -2.498 -16.579 -17.549 1.00 90.31 221 GLU A CA 1
ATOM 1632 C C . GLU A 1 221 ? -2.076 -15.223 -16.983 1.00 90.31 221 GLU A C 1
ATOM 1634 O O . GLU A 1 221 ? -1.956 -14.260 -17.733 1.00 90.31 221 GLU A O 1
ATOM 1639 N N . ALA A 1 222 ? -1.871 -15.125 -15.671 1.00 91.69 222 ALA A N 1
ATOM 1640 C CA . ALA A 1 222 ? -1.532 -13.865 -15.024 1.00 91.69 222 ALA A CA 1
ATOM 1641 C C . ALA A 1 222 ? -0.444 -14.064 -13.973 1.00 91.69 222 ALA A C 1
ATOM 1643 O O . ALA A 1 222 ? -0.503 -15.008 -13.182 1.00 91.69 222 ALA A O 1
ATOM 1644 N N . ARG A 1 223 ? 0.559 -13.181 -13.962 1.00 90.94 223 ARG A N 1
ATOM 1645 C CA . ARG A 1 223 ? 1.685 -13.249 -13.019 1.00 90.94 223 ARG A CA 1
ATOM 1646 C C . ARG A 1 223 ? 1.985 -11.870 -12.427 1.00 90.94 223 ARG A C 1
ATOM 1648 O O . ARG A 1 223 ? 2.121 -10.925 -13.205 1.00 90.94 223 ARG A O 1
ATOM 1655 N N . PRO A 1 224 ? 2.089 -11.740 -11.092 1.00 92.62 224 PRO A N 1
ATOM 1656 C CA . PRO A 1 224 ? 2.522 -10.503 -10.462 1.00 92.62 224 PRO A CA 1
ATOM 1657 C C . PRO A 1 224 ? 4.043 -10.308 -10.573 1.00 92.62 224 PRO A C 1
ATOM 1659 O O . PRO A 1 224 ? 4.809 -11.269 -10.519 1.00 92.62 224 PRO A O 1
ATOM 1662 N N . LEU A 1 225 ? 4.464 -9.052 -10.700 1.00 93.12 225 LEU A N 1
ATOM 1663 C CA . LEU A 1 225 ? 5.841 -8.575 -10.647 1.00 93.12 225 LEU A CA 1
ATOM 1664 C C . LEU A 1 225 ? 5.914 -7.396 -9.673 1.00 93.12 225 LEU A C 1
ATOM 1666 O O . LEU A 1 225 ? 5.321 -6.343 -9.912 1.00 93.12 225 LEU A O 1
ATOM 1670 N N . GLU A 1 226 ? 6.656 -7.582 -8.586 1.00 93.62 226 GLU A N 1
ATOM 1671 C CA . GLU A 1 226 ? 6.835 -6.591 -7.522 1.00 93.62 226 GLU A CA 1
ATOM 1672 C C . GLU A 1 226 ? 8.005 -5.658 -7.846 1.00 93.62 226 GLU A C 1
ATOM 1674 O O . GLU A 1 226 ? 9.178 -5.987 -7.641 1.00 93.62 226 GLU A O 1
ATOM 1679 N N . CYS A 1 227 ? 7.713 -4.461 -8.352 1.00 93.44 227 CYS A N 1
ATOM 1680 C CA . CYS A 1 227 ? 8.749 -3.492 -8.711 1.00 93.44 227 CYS A CA 1
ATOM 1681 C C . CYS A 1 227 ? 9.470 -2.905 -7.497 1.00 93.44 227 CYS A C 1
ATOM 1683 O O . CYS A 1 227 ? 10.599 -2.434 -7.632 1.00 93.44 227 CYS A O 1
ATOM 1685 N N . ASP A 1 228 ? 8.887 -2.994 -6.302 1.00 91.12 228 ASP A N 1
ATOM 1686 C CA . ASP A 1 228 ? 9.571 -2.623 -5.064 1.00 91.12 228 ASP A CA 1
ATOM 1687 C C . ASP A 1 228 ? 10.799 -3.537 -4.795 1.00 91.12 228 ASP A C 1
ATOM 1689 O O . ASP A 1 228 ? 11.703 -3.150 -4.057 1.00 91.12 228 ASP A O 1
ATOM 1693 N N . MET A 1 229 ? 10.929 -4.707 -5.443 1.00 94.31 229 MET A N 1
ATOM 1694 C CA . MET A 1 229 ? 12.161 -5.520 -5.387 1.00 94.31 229 MET A CA 1
ATOM 1695 C C . MET A 1 229 ? 13.327 -4.952 -6.215 1.00 94.31 229 MET A C 1
ATOM 1697 O O . MET A 1 229 ? 14.460 -5.433 -6.120 1.00 94.31 229 MET A O 1
ATOM 1701 N N . TYR A 1 230 ? 13.083 -3.906 -7.005 1.00 95.50 230 TYR A N 1
ATOM 1702 C CA . TYR A 1 230 ? 14.068 -3.285 -7.889 1.00 95.50 230 TYR A CA 1
ATOM 1703 C C . TYR A 1 230 ? 14.701 -2.014 -7.310 1.00 95.50 230 TYR A C 1
ATOM 1705 O O . TYR A 1 230 ? 15.416 -1.313 -8.031 1.00 95.50 230 TYR A O 1
ATOM 1713 N N . PHE A 1 231 ? 14.503 -1.713 -6.022 1.00 95.94 231 PHE A N 1
ATOM 1714 C CA . PHE A 1 231 ? 15.232 -0.626 -5.364 1.00 95.94 231 PHE A CA 1
ATOM 1715 C C . PHE A 1 231 ? 16.751 -0.791 -5.505 1.00 95.94 231 PHE A C 1
ATOM 1717 O O . PHE A 1 231 ? 17.297 -1.895 -5.458 1.00 95.94 231 PHE A O 1
ATOM 1724 N N . LYS A 1 232 ? 17.445 0.338 -5.647 1.00 96.56 232 LYS A N 1
ATOM 1725 C CA . LYS A 1 232 ? 18.900 0.424 -5.534 1.00 96.56 232 LYS A CA 1
ATOM 1726 C C . LYS A 1 232 ? 19.333 0.044 -4.122 1.00 96.56 232 LYS A C 1
ATOM 1728 O O . LYS A 1 232 ? 18.660 0.374 -3.141 1.00 96.56 232 LYS A O 1
ATOM 1733 N N . ALA A 1 233 ? 20.495 -0.594 -4.008 1.00 96.44 233 ALA A N 1
ATOM 1734 C CA . ALA A 1 233 ? 21.083 -0.905 -2.711 1.00 96.44 233 ALA A CA 1
ATOM 1735 C C . ALA A 1 233 ? 21.306 0.383 -1.901 1.00 96.44 233 ALA A C 1
ATOM 1737 O O . ALA A 1 233 ? 21.601 1.435 -2.463 1.00 96.44 233 ALA A O 1
ATOM 1738 N N . ARG A 1 234 ? 21.231 0.311 -0.568 1.00 94.62 234 ARG A N 1
ATOM 1739 C CA . ARG A 1 234 ? 21.502 1.478 0.300 1.00 94.62 234 ARG A CA 1
ATOM 1740 C C . ARG A 1 234 ? 22.924 2.025 0.150 1.00 94.62 234 ARG A C 1
ATOM 1742 O O . ARG A 1 234 ? 23.149 3.202 0.403 1.00 94.62 234 ARG A O 1
ATOM 1749 N N . ALA A 1 235 ? 23.867 1.158 -0.218 1.00 95.00 235 ALA A N 1
ATOM 1750 C CA . ALA A 1 235 ? 25.260 1.515 -0.465 1.00 95.00 235 ALA A CA 1
ATOM 1751 C C . ALA A 1 235 ? 25.495 2.121 -1.861 1.00 95.00 235 ALA A C 1
ATOM 1753 O O . ALA A 1 235 ? 26.603 2.569 -2.139 1.00 95.00 235 ALA A O 1
ATOM 1754 N N . ASP A 1 236 ? 24.485 2.126 -2.739 1.00 95.25 236 ASP A N 1
ATOM 1755 C CA . ASP A 1 236 ? 24.595 2.725 -4.067 1.00 95.25 236 ASP A CA 1
ATOM 1756 C C . ASP A 1 236 ? 24.769 4.251 -3.932 1.00 95.25 236 ASP A C 1
ATOM 1758 O O . ASP A 1 236 ? 23.892 4.923 -3.376 1.00 95.25 236 ASP A O 1
ATOM 1762 N N . PRO A 1 237 ? 25.878 4.830 -4.429 1.00 93.81 237 PRO A N 1
ATOM 1763 C CA . PRO A 1 237 ? 26.142 6.262 -4.305 1.00 93.81 237 PRO A CA 1
ATOM 1764 C C . PRO A 1 237 ? 25.159 7.126 -5.108 1.00 93.81 237 PRO A C 1
ATOM 1766 O O . PRO A 1 237 ? 25.033 8.316 -4.834 1.00 93.81 237 PRO A O 1
ATOM 1769 N N . THR A 1 238 ? 24.451 6.542 -6.080 1.00 95.25 238 THR A N 1
ATOM 1770 C CA . THR A 1 238 ? 23.426 7.211 -6.893 1.00 95.25 238 THR A CA 1
ATOM 1771 C C . THR A 1 238 ? 22.025 7.120 -6.285 1.00 95.25 238 THR A C 1
ATOM 1773 O O . THR A 1 238 ? 21.060 7.573 -6.906 1.00 95.25 238 THR A O 1
ATOM 1776 N N . HIS A 1 239 ? 21.876 6.502 -5.107 1.00 96.38 239 HIS A N 1
ATOM 1777 C CA . HIS A 1 239 ? 20.595 6.462 -4.414 1.00 96.38 239 HIS A CA 1
ATOM 1778 C C . HIS A 1 239 ? 20.209 7.893 -3.990 1.00 96.38 239 HIS A C 1
ATOM 1780 O O . HIS A 1 239 ? 20.999 8.556 -3.309 1.00 96.38 239 HIS A O 1
ATOM 1786 N N . PRO A 1 240 ? 19.025 8.393 -4.389 1.00 93.81 240 PRO A N 1
ATOM 1787 C CA . PRO A 1 240 ? 18.627 9.770 -4.124 1.00 93.81 240 PRO A CA 1
ATOM 1788 C C . PRO A 1 240 ? 18.556 10.051 -2.623 1.00 93.81 240 PRO A C 1
ATOM 1790 O O . PRO A 1 240 ? 18.246 9.175 -1.814 1.00 93.81 240 PRO A O 1
ATOM 1793 N N . ARG A 1 241 ? 18.834 11.296 -2.246 1.00 90.94 241 ARG A N 1
ATOM 1794 C CA . ARG A 1 241 ? 18.770 11.756 -0.859 1.00 90.94 241 ARG A CA 1
ATOM 1795 C C . ARG A 1 241 ? 17.791 12.907 -0.734 1.00 90.94 241 ARG A C 1
ATOM 1797 O O . ARG A 1 241 ? 17.623 13.680 -1.673 1.00 90.94 241 ARG A O 1
ATOM 1804 N N . ASP A 1 242 ? 17.128 12.991 0.408 1.00 83.94 242 ASP A N 1
ATOM 1805 C CA . ASP A 1 242 ? 16.241 14.104 0.717 1.00 83.94 242 ASP A CA 1
ATOM 1806 C C . ASP A 1 242 ? 17.024 15.342 1.192 1.00 83.94 242 ASP A C 1
ATOM 1808 O O . ASP A 1 242 ? 18.255 15.342 1.277 1.00 83.94 242 ASP A O 1
ATOM 1812 N N . ALA A 1 243 ? 16.299 16.414 1.522 1.00 80.06 243 ALA A N 1
ATOM 1813 C CA . ALA A 1 243 ? 16.884 17.667 1.998 1.00 80.06 243 ALA A CA 1
ATOM 1814 C C . ALA A 1 243 ? 17.691 17.526 3.306 1.00 80.06 243 ALA A C 1
ATOM 1816 O O . ALA A 1 243 ? 18.478 18.410 3.634 1.00 80.06 243 ALA A O 1
ATOM 1817 N N . LYS A 1 244 ? 17.509 16.431 4.055 1.00 78.19 244 LYS A N 1
ATOM 1818 C CA . LYS A 1 244 ? 18.239 16.122 5.292 1.00 78.19 244 LYS A CA 1
ATOM 1819 C C . LYS A 1 244 ? 19.416 15.170 5.049 1.00 78.19 244 LYS A C 1
ATOM 1821 O O . LYS A 1 244 ? 20.099 14.791 5.996 1.00 78.19 244 LYS A O 1
ATOM 1826 N N . GLY A 1 245 ? 19.664 14.779 3.798 1.00 85.06 245 GLY A N 1
ATOM 1827 C CA . GLY A 1 245 ? 20.710 13.831 3.422 1.00 85.06 245 GLY A CA 1
ATOM 1828 C C . GLY A 1 245 ? 20.354 12.365 3.692 1.00 85.06 245 GLY A C 1
ATOM 1829 O O . GLY A 1 245 ? 21.206 11.491 3.483 1.00 85.06 245 GLY A O 1
ATOM 1830 N N . GLU A 1 246 ? 19.126 12.062 4.127 1.00 88.38 246 GLU A N 1
ATOM 1831 C CA . GLU A 1 246 ? 18.653 10.687 4.309 1.00 88.38 246 GLU A CA 1
ATOM 1832 C C . GLU A 1 246 ? 18.294 10.060 2.950 1.00 88.38 246 GLU A C 1
ATOM 1834 O O . GLU A 1 246 ? 17.942 10.758 2.003 1.00 88.38 246 GLU A O 1
ATOM 1839 N N . LEU A 1 247 ? 18.392 8.731 2.828 1.00 91.81 247 LEU A N 1
ATOM 1840 C CA . LEU A 1 247 ? 18.012 8.022 1.598 1.00 91.81 247 LEU A CA 1
ATOM 1841 C C . LEU A 1 247 ? 16.518 8.206 1.298 1.00 91.81 247 LEU A C 1
ATOM 1843 O O . LEU A 1 247 ? 15.672 7.904 2.145 1.00 91.81 247 LEU A O 1
ATOM 1847 N N . ASN A 1 248 ? 16.207 8.635 0.077 1.00 91.12 248 ASN A N 1
ATOM 1848 C CA . ASN A 1 248 ? 14.854 8.931 -0.371 1.00 91.12 248 ASN A CA 1
ATOM 1849 C C . ASN A 1 248 ? 14.292 7.807 -1.257 1.00 91.12 248 ASN A C 1
ATOM 1851 O O . ASN A 1 248 ? 14.395 7.841 -2.480 1.00 91.12 248 ASN A O 1
ATOM 1855 N N . PHE A 1 249 ? 13.639 6.831 -0.629 1.00 91.62 249 PHE A N 1
ATOM 1856 C CA . PHE A 1 249 ? 12.948 5.736 -1.327 1.00 91.62 249 PHE A CA 1
ATOM 1857 C C . PHE A 1 249 ? 11.672 6.178 -2.059 1.00 91.62 249 PHE A C 1
ATOM 1859 O O . PHE A 1 249 ? 11.090 5.400 -2.807 1.00 91.62 249 PHE A O 1
ATOM 1866 N N . GLU A 1 250 ? 11.226 7.414 -1.843 1.00 88.38 250 GLU A N 1
ATOM 1867 C CA . GLU A 1 250 ? 10.008 7.957 -2.439 1.00 88.38 250 GLU A CA 1
ATOM 1868 C C . GLU A 1 250 ? 10.312 8.794 -3.692 1.00 88.38 250 GLU A C 1
ATOM 1870 O O . GLU A 1 250 ? 9.404 9.391 -4.263 1.00 88.38 250 GLU A O 1
ATOM 1875 N N . ASP A 1 251 ? 11.570 8.812 -4.150 1.00 91.00 251 ASP A N 1
ATOM 1876 C CA . ASP A 1 251 ? 11.984 9.335 -5.454 1.00 91.00 251 ASP A CA 1
ATOM 1877 C C . ASP A 1 251 ? 12.103 8.189 -6.483 1.00 91.00 251 ASP A C 1
ATOM 1879 O O . ASP A 1 251 ? 12.738 7.173 -6.180 1.00 91.00 251 ASP A O 1
ATOM 1883 N N . PRO A 1 252 ? 11.565 8.322 -7.714 1.00 91.62 252 PRO A N 1
ATOM 1884 C CA . PRO A 1 252 ? 11.670 7.290 -8.751 1.00 91.62 252 PRO A CA 1
ATOM 1885 C C . PRO A 1 252 ? 13.109 6.868 -9.083 1.00 91.62 252 PRO A C 1
ATOM 1887 O O . PRO A 1 252 ? 13.341 5.735 -9.494 1.00 91.62 252 PRO A O 1
ATOM 1890 N N . GLY A 1 253 ? 14.092 7.752 -8.892 1.00 93.00 253 GLY A N 1
ATOM 1891 C CA . GLY A 1 253 ? 15.518 7.471 -9.065 1.00 93.00 253 GLY A CA 1
ATOM 1892 C C . GLY A 1 253 ? 16.102 6.500 -8.035 1.00 93.00 253 GLY A C 1
ATOM 1893 O O . GLY A 1 253 ? 17.251 6.078 -8.188 1.00 93.00 253 GLY A O 1
ATOM 1894 N N . SER A 1 254 ? 15.338 6.127 -7.004 1.00 94.88 254 SER A N 1
ATOM 1895 C CA . SER A 1 254 ? 15.677 5.044 -6.075 1.00 94.88 254 SER A CA 1
ATOM 1896 C C . SER A 1 254 ? 15.441 3.654 -6.673 1.00 94.88 254 SER A C 1
ATOM 1898 O O . SER A 1 254 ? 16.010 2.684 -6.172 1.00 94.88 254 SER A O 1
ATOM 1900 N N . LEU A 1 255 ? 14.665 3.539 -7.758 1.00 95.12 255 LEU A N 1
ATOM 1901 C CA . LEU A 1 255 ? 14.479 2.297 -8.505 1.00 95.12 255 LEU A CA 1
ATOM 1902 C C . LEU A 1 255 ? 15.535 2.126 -9.598 1.00 95.12 255 LEU A C 1
ATOM 1904 O O . LEU A 1 255 ? 15.998 3.080 -10.228 1.00 95.12 255 LEU A O 1
ATOM 1908 N N . ARG A 1 256 ? 15.863 0.868 -9.889 1.00 94.62 256 ARG A N 1
ATOM 1909 C CA . ARG A 1 256 ? 16.664 0.471 -11.051 1.00 94.62 256 ARG A CA 1
ATOM 1910 C C . ARG A 1 256 ? 15.768 0.355 -12.287 1.00 94.62 256 ARG A C 1
ATOM 1912 O O . ARG A 1 256 ? 15.527 -0.741 -12.779 1.00 94.62 256 ARG A O 1
ATOM 1919 N N . ILE A 1 257 ? 15.257 1.493 -12.765 1.00 92.88 257 ILE A N 1
ATOM 1920 C CA . ILE A 1 257 ? 14.278 1.559 -13.868 1.00 92.88 257 ILE A CA 1
ATOM 1921 C C . ILE A 1 257 ? 14.806 0.897 -15.148 1.00 92.88 257 ILE A C 1
ATOM 1923 O O . ILE A 1 257 ? 14.062 0.160 -15.784 1.00 92.88 257 ILE A O 1
ATOM 1927 N N . GLU A 1 258 ? 16.084 1.083 -15.489 1.00 92.94 258 GLU A N 1
ATOM 1928 C CA . GLU A 1 258 ? 16.678 0.418 -16.662 1.00 92.94 258 GLU A CA 1
ATOM 1929 C C . GLU A 1 258 ? 16.645 -1.109 -16.529 1.00 92.94 258 GLU A C 1
ATOM 1931 O O . GLU A 1 258 ? 16.264 -1.801 -17.464 1.00 92.94 258 GLU A O 1
ATOM 1936 N N . LYS A 1 259 ? 16.921 -1.643 -15.333 1.00 94.44 259 LYS A N 1
ATOM 1937 C CA . LYS A 1 259 ? 16.838 -3.085 -15.074 1.00 94.44 259 LYS A CA 1
ATOM 1938 C C . LYS A 1 259 ? 15.395 -3.600 -15.143 1.00 94.44 259 LYS A C 1
ATOM 1940 O O . LYS A 1 259 ? 15.162 -4.683 -15.665 1.00 94.44 259 LYS A O 1
ATOM 1945 N N . ILE A 1 260 ? 14.423 -2.821 -14.657 1.00 93.94 260 ILE A N 1
ATOM 1946 C CA . ILE A 1 260 ? 12.995 -3.139 -14.827 1.00 93.94 260 ILE A CA 1
ATOM 1947 C C . ILE A 1 260 ? 12.658 -3.204 -16.317 1.00 93.94 260 ILE A C 1
ATOM 1949 O O . ILE A 1 260 ? 12.027 -4.156 -16.754 1.00 93.94 260 ILE A O 1
ATOM 1953 N N . LYS A 1 261 ? 13.096 -2.217 -17.102 1.00 92.81 261 LYS A N 1
ATOM 1954 C CA . LYS A 1 261 ? 12.862 -2.173 -18.546 1.00 92.81 261 LYS A CA 1
ATOM 1955 C C . LYS A 1 261 ? 13.467 -3.387 -19.259 1.00 92.81 261 LYS A C 1
ATOM 1957 O O . LYS A 1 261 ? 12.756 -4.041 -20.011 1.00 92.81 261 LYS A O 1
ATOM 1962 N N . GLU A 1 262 ? 14.728 -3.717 -18.982 1.00 93.62 262 GLU A N 1
ATOM 1963 C CA . GLU A 1 262 ? 15.402 -4.904 -19.531 1.00 93.62 262 GLU A CA 1
ATOM 1964 C C . GLU A 1 262 ? 14.635 -6.197 -19.218 1.00 93.62 262 GLU A C 1
ATOM 1966 O O . GLU A 1 262 ? 14.414 -7.027 -20.101 1.00 93.62 262 GLU A O 1
ATOM 1971 N N . ASP A 1 263 ? 14.198 -6.358 -17.966 1.00 93.56 263 ASP A N 1
ATOM 1972 C CA . ASP A 1 263 ? 13.450 -7.538 -17.534 1.00 93.56 263 ASP A CA 1
ATOM 1973 C C . ASP A 1 263 ? 12.065 -7.599 -18.177 1.00 93.56 263 ASP A C 1
ATOM 1975 O O . ASP A 1 263 ? 11.640 -8.664 -18.619 1.00 93.56 263 ASP A O 1
ATOM 1979 N N . LEU A 1 264 ? 11.370 -6.465 -18.289 1.00 90.12 264 LEU A N 1
ATOM 1980 C CA . LEU A 1 264 ? 10.086 -6.383 -18.980 1.00 90.12 264 LEU 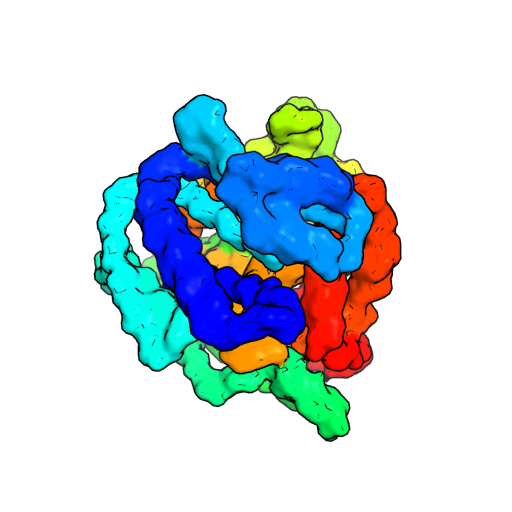A CA 1
ATOM 1981 C C . LEU A 1 264 ? 10.224 -6.744 -20.459 1.00 90.12 264 LEU A C 1
ATOM 1983 O O . LEU A 1 264 ? 9.455 -7.567 -20.946 1.00 90.12 264 LEU A O 1
ATOM 1987 N N . GLU A 1 265 ? 11.206 -6.186 -21.167 1.00 89.94 265 GLU A N 1
ATOM 1988 C CA . GLU A 1 265 ? 11.470 -6.512 -22.574 1.00 89.94 265 GLU A CA 1
ATOM 1989 C C . GLU A 1 265 ? 11.772 -8.010 -22.748 1.00 89.94 265 GLU A C 1
ATOM 1991 O O . GLU A 1 265 ? 11.192 -8.667 -23.613 1.00 89.94 265 GLU A O 1
ATOM 1996 N N . ALA A 1 266 ? 12.601 -8.590 -21.874 1.00 91.88 266 ALA A N 1
ATOM 1997 C CA . ALA A 1 266 ? 12.899 -10.019 -21.901 1.00 91.88 266 ALA A CA 1
ATOM 1998 C C . ALA A 1 266 ? 11.657 -10.890 -21.636 1.00 91.88 266 ALA A C 1
ATOM 2000 O O . ALA A 1 266 ? 11.431 -11.871 -22.350 1.00 91.88 266 ALA A O 1
ATOM 2001 N N . LEU A 1 267 ? 10.832 -10.529 -20.650 1.00 90.69 267 LEU A N 1
ATOM 2002 C CA . LEU A 1 267 ? 9.594 -11.243 -20.336 1.00 90.69 267 LEU A CA 1
ATOM 2003 C C . LEU A 1 267 ? 8.584 -11.164 -21.489 1.00 90.69 267 LEU A C 1
ATOM 2005 O O . LEU A 1 267 ? 7.959 -12.172 -21.815 1.00 90.69 267 LEU A O 1
ATOM 2009 N N . LEU A 1 268 ? 8.448 -10.003 -22.134 1.00 84.31 268 LEU A N 1
ATOM 2010 C CA . LEU A 1 268 ? 7.568 -9.806 -23.293 1.00 84.31 268 LEU A CA 1
ATOM 2011 C C . LEU A 1 268 ? 8.031 -10.602 -24.524 1.00 84.31 268 LEU A C 1
ATOM 2013 O O . LEU A 1 268 ? 7.197 -11.093 -25.284 1.00 84.31 268 LEU A O 1
ATOM 2017 N N . ASP A 1 269 ? 9.341 -10.813 -24.672 1.00 87.44 269 ASP A N 1
ATOM 2018 C CA . ASP A 1 269 ? 9.931 -11.718 -25.669 1.00 87.44 269 ASP A CA 1
ATOM 2019 C C . ASP A 1 269 ? 9.742 -13.213 -25.326 1.00 87.44 269 ASP A C 1
ATOM 2021 O O . ASP A 1 269 ? 10.164 -14.092 -26.085 1.00 87.44 269 ASP A O 1
ATOM 2025 N N . GLY A 1 270 ? 9.140 -13.532 -24.175 1.00 88.06 270 GLY A N 1
ATOM 2026 C CA . GLY A 1 270 ? 8.962 -14.897 -23.678 1.00 88.06 270 GLY A CA 1
ATOM 2027 C C . GLY A 1 270 ? 10.239 -15.525 -23.112 1.00 88.06 270 GLY A C 1
ATOM 2028 O O . GLY A 1 270 ? 10.297 -16.747 -22.938 1.00 88.06 270 GLY A O 1
ATOM 2029 N N . LYS A 1 271 ? 11.275 -14.723 -22.835 1.00 92.69 271 LYS A N 1
ATOM 2030 C CA . LYS A 1 271 ? 12.508 -15.183 -22.186 1.00 92.69 271 LYS A CA 1
ATOM 2031 C C . LYS A 1 271 ? 12.273 -15.331 -20.684 1.00 92.69 271 LYS A C 1
ATOM 2033 O O . LYS A 1 271 ? 11.4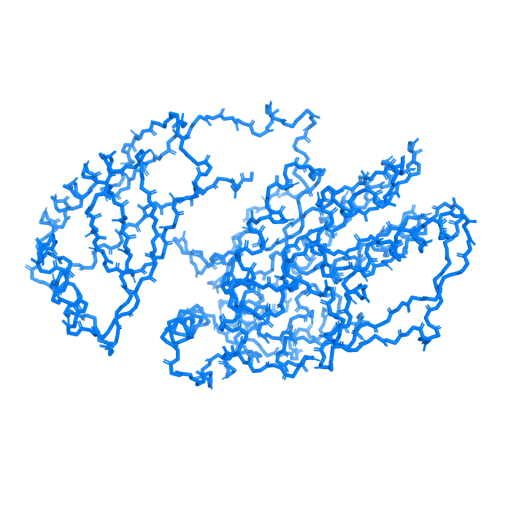54 -14.637 -20.085 1.00 92.69 271 LYS A O 1
ATOM 2038 N N . ALA A 1 272 ? 13.000 -16.263 -20.080 1.00 94.06 272 ALA A N 1
ATOM 2039 C CA . ALA A 1 272 ? 13.025 -16.418 -18.636 1.00 94.06 272 ALA A CA 1
ATOM 2040 C C . ALA A 1 272 ? 13.911 -15.331 -18.006 1.00 94.06 272 ALA A C 1
ATOM 2042 O O . ALA A 1 272 ? 15.015 -15.076 -18.491 1.00 94.06 272 ALA A O 1
ATOM 2043 N N . VAL A 1 273 ? 13.434 -14.724 -16.923 1.00 94.56 273 VAL A N 1
ATOM 2044 C CA . VAL A 1 273 ? 14.132 -13.699 -16.144 1.00 94.56 273 VAL A CA 1
ATOM 2045 C C . VAL A 1 273 ? 14.225 -14.161 -14.698 1.00 94.56 273 VAL A C 1
ATOM 2047 O O . VAL A 1 273 ? 13.230 -14.564 -14.103 1.00 94.56 273 VAL A O 1
ATOM 2050 N N . GLU A 1 274 ? 15.420 -14.094 -14.122 1.00 94.88 274 GLU A N 1
ATOM 2051 C CA . GLU A 1 274 ? 15.608 -14.283 -12.686 1.00 94.88 274 GLU A CA 1
ATOM 2052 C C . GLU A 1 274 ? 15.339 -12.956 -11.969 1.00 94.88 274 GLU A C 1
ATOM 2054 O O . GLU A 1 274 ? 16.030 -11.963 -12.205 1.00 94.88 274 GLU A O 1
ATOM 2059 N N . LEU A 1 275 ? 14.298 -12.924 -11.137 1.00 94.25 275 LEU A N 1
ATOM 2060 C CA . LEU A 1 275 ? 13.850 -11.703 -10.479 1.00 94.25 275 LEU A CA 1
ATOM 2061 C C . LEU A 1 275 ? 14.768 -11.349 -9.299 1.00 94.25 275 LEU A C 1
ATOM 2063 O O . LEU A 1 275 ? 15.080 -12.230 -8.483 1.00 94.25 275 LEU A O 1
ATOM 2067 N N . PRO A 1 276 ? 15.161 -10.071 -9.143 1.00 94.25 276 PRO A N 1
ATOM 2068 C CA . PRO A 1 276 ? 15.949 -9.641 -8.001 1.00 94.25 276 PRO A CA 1
ATOM 2069 C C . PRO A 1 276 ? 15.117 -9.687 -6.717 1.00 94.25 276 PRO A C 1
ATOM 2071 O O . PRO A 1 276 ? 13.890 -9.593 -6.735 1.00 94.25 276 PRO A O 1
ATOM 2074 N N . LYS A 1 277 ? 15.797 -9.765 -5.572 1.00 94.44 277 LYS A N 1
ATOM 2075 C CA . LYS A 1 277 ? 15.178 -9.623 -4.249 1.00 94.44 277 LYS A CA 1
ATOM 2076 C C . LYS A 1 277 ? 15.852 -8.508 -3.467 1.00 94.44 277 LYS A C 1
ATOM 2078 O O . LYS A 1 277 ? 17.055 -8.567 -3.203 1.00 94.44 277 LYS A O 1
ATOM 2083 N N . PHE A 1 278 ? 15.073 -7.513 -3.050 1.00 94.75 278 PHE A N 1
ATOM 2084 C CA . PHE A 1 278 ? 15.547 -6.445 -2.175 1.00 94.75 278 PHE A CA 1
ATOM 2085 C C . PHE A 1 278 ? 15.272 -6.788 -0.708 1.00 94.75 278 PHE A C 1
ATOM 2087 O O . PHE A 1 278 ? 14.135 -7.013 -0.297 1.00 94.75 278 PHE A O 1
ATOM 2094 N N . CYS A 1 279 ? 16.314 -6.810 0.121 1.00 93.06 279 CYS A N 1
ATOM 2095 C CA . CYS A 1 279 ? 16.157 -7.031 1.553 1.00 93.06 279 CYS A CA 1
ATOM 2096 C C . CYS A 1 279 ? 15.893 -5.699 2.263 1.00 93.06 279 CYS A C 1
ATOM 2098 O O . CYS A 1 279 ? 16.814 -4.919 2.484 1.00 93.06 279 CYS A O 1
ATOM 2100 N N . PHE A 1 280 ? 14.658 -5.442 2.702 1.00 90.31 280 PHE A N 1
ATOM 2101 C CA . PHE A 1 280 ? 14.317 -4.194 3.405 1.00 90.31 280 PHE A CA 1
ATOM 2102 C C . PHE A 1 280 ? 15.035 -4.011 4.753 1.00 90.31 280 PHE A C 1
ATOM 2104 O O . PHE A 1 280 ? 15.180 -2.875 5.210 1.00 90.31 280 PHE A O 1
ATOM 2111 N N . LYS A 1 281 ? 15.518 -5.094 5.380 1.00 90.00 281 LYS A N 1
ATOM 2112 C CA . LYS A 1 281 ? 16.283 -5.030 6.637 1.00 90.00 281 LYS A CA 1
ATOM 2113 C C . LYS A 1 281 ? 17.689 -4.476 6.394 1.00 90.00 281 LYS A C 1
ATOM 2115 O O . LYS A 1 281 ? 18.049 -3.429 6.931 1.00 90.00 281 LYS A O 1
ATOM 2120 N N . THR A 1 282 ? 18.459 -5.131 5.525 1.00 91.25 282 THR A N 1
ATOM 2121 C CA . THR A 1 282 ? 19.862 -4.777 5.234 1.00 91.25 282 THR A CA 1
ATOM 2122 C C . THR A 1 282 ? 19.991 -3.673 4.183 1.00 91.25 282 THR A C 1
ATOM 2124 O O . THR A 1 282 ? 20.953 -2.911 4.196 1.00 91.25 282 THR A O 1
ATOM 2127 N N . GLY A 1 283 ? 19.010 -3.542 3.290 1.00 92.31 283 GLY A N 1
ATOM 2128 C CA . GLY A 1 283 ? 19.058 -2.668 2.122 1.00 92.31 283 GLY A CA 1
ATOM 2129 C C . GLY A 1 283 ? 19.964 -3.183 1.004 1.00 92.31 283 GLY A C 1
ATOM 2130 O O . GLY A 1 283 ? 20.487 -2.379 0.232 1.00 92.31 283 GLY A O 1
ATOM 2131 N N . THR A 1 284 ? 20.202 -4.496 0.960 1.00 94.75 284 THR A N 1
ATOM 2132 C CA . THR A 1 284 ? 21.022 -5.172 -0.055 1.00 94.75 284 THR A CA 1
ATOM 2133 C C . THR A 1 284 ? 20.146 -5.860 -1.095 1.00 94.75 284 THR A C 1
ATOM 2135 O O . THR A 1 284 ? 18.996 -6.205 -0.818 1.00 94.75 284 THR A O 1
ATOM 2138 N N . ILE A 1 285 ? 20.711 -6.091 -2.278 1.00 94.38 285 ILE A N 1
ATOM 2139 C CA . ILE A 1 285 ? 20.048 -6.784 -3.383 1.00 94.38 285 ILE A CA 1
ATOM 2140 C C . ILE A 1 285 ? 20.657 -8.178 -3.525 1.00 94.38 285 ILE A C 1
ATOM 2142 O O . ILE A 1 285 ? 21.878 -8.331 -3.485 1.00 94.38 285 ILE A O 1
ATOM 2146 N N . GLN A 1 286 ? 19.810 -9.182 -3.709 1.00 92.12 286 GLN A N 1
ATOM 2147 C CA . GLN A 1 286 ? 20.204 -10.509 -4.159 1.00 92.12 286 GLN A CA 1
ATOM 2148 C C . GLN A 1 286 ? 19.751 -10.680 -5.612 1.00 92.12 286 GLN A C 1
ATOM 2150 O O . GLN A 1 286 ? 18.553 -10.681 -5.877 1.00 92.12 286 GLN A O 1
ATOM 2155 N N . GLU A 1 287 ? 20.703 -10.815 -6.538 1.00 85.25 287 GLU A N 1
ATOM 2156 C CA . GLU A 1 287 ? 20.404 -11.037 -7.966 1.00 85.25 287 GLU A CA 1
ATOM 2157 C C . GLU A 1 287 ? 20.132 -12.511 -8.276 1.00 85.25 287 GLU A C 1
ATOM 2159 O O . GLU A 1 287 ? 19.285 -12.830 -9.096 1.00 85.25 287 GLU A O 1
ATOM 2164 N N . LYS A 1 288 ? 20.842 -13.420 -7.594 1.00 85.00 288 LYS A N 1
ATOM 2165 C CA . LYS A 1 288 ? 20.684 -14.868 -7.763 1.00 85.00 288 LYS A CA 1
ATOM 2166 C C . LYS A 1 288 ? 19.725 -15.411 -6.717 1.00 85.00 288 LYS A C 1
ATOM 2168 O O . LYS A 1 288 ? 20.144 -15.776 -5.614 1.00 85.00 288 LYS A O 1
ATOM 2173 N N . THR A 1 289 ? 18.439 -15.361 -7.021 1.00 88.94 289 THR A N 1
ATOM 2174 C CA . THR A 1 289 ? 17.346 -15.742 -6.121 1.00 88.94 289 THR A CA 1
ATOM 2175 C C . THR A 1 289 ? 16.814 -17.146 -6.403 1.00 88.94 289 THR A C 1
ATOM 2177 O O . THR A 1 289 ? 16.162 -17.723 -5.537 1.00 88.94 289 THR A O 1
ATOM 2180 N N . GLY A 1 290 ? 17.065 -17.692 -7.597 1.00 87.62 290 GLY A N 1
ATOM 2181 C CA . GLY A 1 290 ? 16.378 -18.867 -8.133 1.00 87.62 290 GLY A CA 1
ATOM 2182 C C . GLY A 1 290 ? 14.913 -18.606 -8.507 1.00 87.62 290 GLY A C 1
ATOM 2183 O O . GLY A 1 290 ? 14.234 -19.523 -8.965 1.00 87.62 290 GLY A O 1
ATOM 2184 N N . ASN A 1 291 ? 14.414 -17.377 -8.325 1.00 89.69 291 ASN A N 1
ATOM 2185 C CA . ASN A 1 291 ? 13.047 -16.996 -8.656 1.00 89.69 291 ASN A CA 1
ATOM 2186 C C . ASN A 1 291 ? 12.960 -16.636 -10.140 1.00 89.69 291 ASN A C 1
ATOM 2188 O O . ASN A 1 291 ? 13.173 -15.488 -10.530 1.00 89.69 291 ASN A O 1
ATOM 2192 N N . ILE A 1 292 ? 12.693 -17.641 -10.967 1.00 92.62 292 ILE A N 1
ATOM 2193 C CA . ILE A 1 292 ? 12.623 -17.489 -12.417 1.00 92.62 292 ILE A CA 1
ATOM 2194 C C . ILE A 1 292 ? 11.176 -17.224 -12.831 1.00 92.62 292 ILE A C 1
ATOM 2196 O O . ILE A 1 292 ? 10.291 -18.054 -12.618 1.00 92.62 292 ILE A O 1
ATOM 2200 N N . LEU A 1 293 ? 10.953 -16.084 -13.479 1.00 91.56 293 LEU A N 1
ATOM 2201 C CA . LEU A 1 293 ? 9.696 -15.728 -14.117 1.00 91.56 293 LEU A CA 1
ATOM 2202 C C . LEU A 1 293 ? 9.832 -15.871 -15.635 1.00 91.56 293 LEU A C 1
ATOM 2204 O O . LEU A 1 293 ? 10.792 -15.402 -16.236 1.00 91.56 293 LEU A O 1
ATOM 2208 N N . GLN A 1 294 ? 8.847 -16.496 -16.268 1.00 90.75 294 GLN A N 1
ATOM 2209 C CA . GLN A 1 294 ? 8.724 -16.549 -17.720 1.00 90.75 294 GLN A CA 1
ATOM 2210 C C . GLN A 1 294 ? 7.259 -16.342 -18.083 1.00 90.75 294 GLN A C 1
ATOM 2212 O O . GLN A 1 294 ? 6.378 -16.961 -17.479 1.00 90.75 294 GLN A O 1
ATOM 2217 N N . LEU A 1 295 ? 6.995 -15.476 -19.060 1.00 85.00 295 LEU A N 1
ATOM 2218 C CA . LEU A 1 295 ? 5.639 -15.220 -19.528 1.00 85.00 295 LEU A CA 1
ATOM 2219 C C . LEU A 1 295 ? 5.310 -16.068 -20.763 1.00 85.00 295 LEU A C 1
ATOM 2221 O O . LEU A 1 295 ? 6.027 -16.015 -21.764 1.00 85.00 295 LEU A O 1
ATOM 2225 N N . PRO A 1 296 ? 4.199 -16.819 -20.740 1.00 81.12 296 PRO A N 1
ATOM 2226 C CA . PRO A 1 296 ? 3.565 -17.311 -21.956 1.00 81.12 296 PRO A CA 1
ATOM 2227 C C . PRO A 1 296 ? 3.206 -16.156 -22.907 1.00 81.12 296 PRO A C 1
ATOM 2229 O O . PRO A 1 296 ? 2.872 -15.063 -22.456 1.00 81.12 296 PRO A O 1
ATOM 2232 N N . LYS A 1 297 ? 3.167 -16.417 -24.224 1.00 70.69 297 LYS A N 1
ATOM 2233 C CA . LYS A 1 297 ? 2.887 -15.417 -25.286 1.00 70.69 297 LYS A CA 1
ATOM 2234 C C . LYS A 1 297 ? 1.577 -14.616 -25.135 1.00 70.69 297 LYS A C 1
ATOM 2236 O O . LYS A 1 297 ? 1.378 -13.656 -25.870 1.00 70.69 297 LYS A O 1
ATOM 2241 N N . GLN A 1 298 ? 0.672 -15.023 -24.246 1.00 73.44 298 GLN A N 1
ATOM 2242 C CA . GLN A 1 298 ? -0.637 -14.396 -24.017 1.00 73.44 298 GLN A CA 1
ATOM 2243 C C . GLN A 1 298 ? -0.892 -14.087 -22.532 1.00 73.44 298 GLN A C 1
ATOM 2245 O O . GLN A 1 298 ? -2.032 -13.854 -22.137 1.00 73.44 298 GLN A O 1
ATOM 2250 N N . ALA A 1 299 ? 0.147 -14.119 -21.694 1.00 83.56 299 ALA A N 1
ATOM 2251 C CA . ALA A 1 299 ? -0.010 -13.853 -20.273 1.00 83.56 299 ALA A CA 1
ATOM 2252 C C . ALA A 1 299 ? -0.146 -12.354 -19.978 1.00 83.56 299 ALA A C 1
ATOM 2254 O O . ALA A 1 299 ? 0.527 -11.514 -20.573 1.00 83.56 299 ALA A O 1
ATOM 2255 N N . VAL A 1 300 ? -0.992 -12.037 -19.004 1.00 87.12 300 VAL A N 1
ATOM 2256 C CA . VAL A 1 300 ? -1.150 -10.714 -18.413 1.00 87.12 300 VAL A CA 1
ATOM 2257 C C . VAL A 1 300 ? -0.101 -10.543 -17.318 1.00 87.12 300 VAL A C 1
ATOM 2259 O O . VAL A 1 300 ? -0.132 -11.210 -16.281 1.00 87.12 300 VAL A O 1
ATOM 2262 N N . LEU A 1 301 ? 0.833 -9.623 -17.529 1.00 91.19 301 LEU A N 1
ATOM 2263 C CA . LEU A 1 301 ? 1.783 -9.233 -16.494 1.00 91.19 301 LEU A CA 1
ATOM 2264 C C . LEU A 1 301 ? 1.129 -8.180 -15.586 1.00 91.19 301 LEU A C 1
ATOM 2266 O O . LEU A 1 301 ? 0.728 -7.116 -16.061 1.00 91.19 301 LEU A O 1
ATOM 2270 N N . ILE A 1 302 ? 1.002 -8.486 -14.292 1.00 94.81 302 ILE A N 1
ATOM 2271 C CA . ILE A 1 302 ? 0.499 -7.557 -13.271 1.00 94.81 302 ILE A CA 1
ATOM 2272 C C . ILE A 1 302 ? 1.708 -6.942 -12.583 1.00 94.81 302 ILE A C 1
ATOM 2274 O O . ILE A 1 302 ? 2.487 -7.646 -11.959 1.00 94.81 302 ILE A O 1
ATOM 2278 N N . ILE A 1 303 ? 1.880 -5.638 -12.684 1.00 94.31 303 ILE A N 1
ATOM 2279 C CA . ILE A 1 303 ? 3.094 -4.961 -12.247 1.00 94.31 303 ILE A CA 1
ATOM 2280 C C . ILE A 1 303 ? 2.713 -4.004 -11.154 1.00 94.31 303 ILE A C 1
ATOM 2282 O O . ILE A 1 303 ? 1.947 -3.070 -11.386 1.00 94.31 303 ILE A O 1
ATOM 2286 N N . GLU A 1 304 ? 3.234 -4.245 -9.964 1.00 94.44 304 GLU A N 1
ATOM 2287 C CA . GLU A 1 304 ? 2.883 -3.467 -8.793 1.00 94.44 304 GLU A CA 1
ATOM 2288 C C . GLU A 1 304 ? 4.084 -2.669 -8.292 1.00 94.44 304 GLU A C 1
ATOM 2290 O O . GLU A 1 304 ? 5.216 -3.151 -8.286 1.00 94.44 304 GLU A O 1
ATOM 2295 N N . GLY A 1 305 ? 3.840 -1.416 -7.921 1.00 92.62 305 GLY A N 1
ATOM 2296 C CA . GLY A 1 305 ? 4.858 -0.566 -7.322 1.00 92.62 305 GLY A CA 1
ATOM 2297 C C . GLY A 1 305 ? 4.331 0.825 -7.009 1.00 92.62 305 GLY A C 1
ATOM 2298 O O . GLY A 1 305 ? 3.354 1.300 -7.597 1.00 92.62 305 GLY A O 1
ATOM 2299 N N . ILE A 1 306 ? 4.980 1.516 -6.073 1.00 90.44 306 ILE A N 1
ATOM 2300 C CA . ILE A 1 306 ? 4.536 2.856 -5.652 1.00 90.44 306 ILE A CA 1
ATOM 2301 C C . ILE A 1 306 ? 4.543 3.880 -6.803 1.00 90.44 306 ILE A C 1
ATOM 2303 O O . ILE A 1 306 ? 3.670 4.742 -6.857 1.00 90.44 306 ILE A O 1
ATOM 2307 N N . PHE A 1 307 ? 5.448 3.732 -7.776 1.00 93.00 307 PHE A N 1
ATOM 2308 C CA . PHE A 1 307 ? 5.587 4.634 -8.926 1.00 93.00 307 PHE A CA 1
ATOM 2309 C C . PHE A 1 307 ? 4.858 4.167 -10.190 1.00 93.00 307 PHE A C 1
ATOM 2311 O O . PHE A 1 307 ? 5.136 4.696 -11.261 1.00 93.00 307 PHE A O 1
ATOM 2318 N N . GLY A 1 308 ? 3.925 3.213 -10.101 1.00 91.19 308 GLY A N 1
ATOM 2319 C CA . GLY A 1 308 ? 3.286 2.615 -11.280 1.00 91.19 308 GLY A CA 1
ATOM 2320 C C . GLY A 1 308 ? 2.674 3.619 -12.276 1.00 91.19 308 GLY A C 1
ATOM 2321 O O . GLY A 1 308 ? 2.669 3.362 -13.472 1.00 91.19 308 GLY A O 1
ATOM 2322 N N . LEU A 1 309 ? 2.217 4.795 -11.827 1.00 89.62 309 LEU A N 1
ATOM 2323 C CA . LEU A 1 309 ? 1.672 5.845 -12.713 1.00 89.62 309 LEU A CA 1
ATOM 2324 C C . LEU A 1 309 ? 2.680 6.939 -13.083 1.00 89.62 309 LEU A C 1
ATOM 2326 O O . LEU A 1 309 ? 2.366 7.824 -13.876 1.00 89.62 309 LEU A O 1
ATOM 2330 N N . HIS A 1 310 ? 3.880 6.913 -12.509 1.00 93.06 310 HIS A N 1
ATOM 2331 C CA . HIS A 1 310 ? 4.875 7.951 -12.721 1.00 93.06 310 HIS A CA 1
ATOM 2332 C C . HIS A 1 310 ? 5.435 7.870 -14.158 1.00 93.06 310 HIS A C 1
ATOM 2334 O O . HIS A 1 310 ? 5.865 6.792 -14.571 1.00 93.06 310 HIS A O 1
ATOM 2340 N N . PRO A 1 311 ? 5.554 8.980 -14.916 1.00 89.88 311 PRO A N 1
ATOM 2341 C CA . PRO A 1 311 ? 6.030 8.963 -16.304 1.00 89.88 311 PRO A CA 1
ATOM 2342 C C . PRO A 1 311 ? 7.391 8.279 -16.502 1.00 89.88 311 PRO A C 1
ATOM 2344 O O . PRO A 1 311 ? 7.543 7.486 -17.422 1.00 89.88 311 PRO A O 1
ATOM 2347 N N . LYS A 1 312 ? 8.359 8.523 -15.603 1.00 89.81 312 LYS A N 1
ATOM 2348 C CA . LYS A 1 312 ? 9.669 7.830 -15.607 1.00 89.81 312 LYS A CA 1
ATOM 2349 C C . LYS A 1 312 ? 9.571 6.305 -15.456 1.00 89.81 312 LYS A C 1
ATOM 2351 O O . LYS A 1 312 ? 10.436 5.596 -15.944 1.00 89.81 312 LYS A O 1
ATOM 2356 N N . PHE A 1 313 ? 8.568 5.802 -14.741 1.00 90.94 313 PHE A N 1
ATOM 2357 C CA . PHE A 1 313 ? 8.344 4.363 -14.620 1.00 90.94 313 PHE A CA 1
ATOM 2358 C C . PHE A 1 313 ? 7.614 3.843 -15.861 1.00 90.94 313 PHE A C 1
ATOM 2360 O O . PHE A 1 313 ? 8.032 2.865 -16.471 1.00 90.94 313 PHE A O 1
ATOM 2367 N N . LEU A 1 314 ? 6.578 4.564 -16.297 1.00 90.50 314 LEU A N 1
ATOM 2368 C CA . LEU A 1 314 ? 5.801 4.236 -17.490 1.00 90.50 314 LEU A CA 1
ATOM 2369 C C . LEU A 1 314 ? 6.642 4.216 -18.779 1.00 90.50 314 LEU A C 1
ATOM 2371 O O . LEU A 1 314 ? 6.318 3.468 -19.696 1.00 90.50 314 LEU A O 1
ATOM 2375 N N . SER A 1 315 ? 7.750 4.961 -18.856 1.00 88.19 315 SER A N 1
ATOM 2376 C CA . SER A 1 315 ? 8.662 4.896 -20.006 1.00 88.19 315 SER A CA 1
ATOM 2377 C C . SER A 1 315 ? 9.338 3.532 -20.189 1.00 88.19 315 SER A C 1
ATOM 2379 O O . SER A 1 315 ? 9.778 3.236 -21.297 1.00 88.19 315 SER A O 1
ATOM 2381 N N . ALA A 1 316 ? 9.385 2.682 -19.154 1.00 86.75 316 ALA A N 1
ATOM 2382 C CA . ALA A 1 316 ? 9.890 1.311 -19.268 1.00 86.75 316 ALA A CA 1
ATOM 2383 C C . ALA A 1 316 ? 8.988 0.405 -20.129 1.00 86.75 316 ALA A C 1
ATOM 2385 O O . ALA A 1 316 ? 9.422 -0.652 -20.571 1.00 86.75 316 ALA A O 1
ATOM 2386 N N . PHE A 1 317 ? 7.745 0.819 -20.395 1.00 85.19 317 PHE A N 1
ATOM 2387 C CA . PHE A 1 317 ? 6.744 0.011 -21.096 1.00 85.19 317 PHE A CA 1
ATOM 2388 C C . PHE A 1 317 ? 6.681 0.241 -22.606 1.00 85.19 317 PHE A C 1
ATOM 2390 O O . PHE A 1 317 ? 5.997 -0.505 -23.308 1.00 85.19 317 PHE A O 1
ATOM 2397 N N . GLY A 1 318 ? 7.353 1.272 -23.126 1.00 82.81 318 GLY A N 1
ATOM 2398 C CA . GLY A 1 318 ? 7.318 1.606 -24.550 1.00 82.81 318 GLY A CA 1
ATOM 2399 C C . GLY A 1 318 ? 5.886 1.702 -25.100 1.00 82.81 318 GLY A C 1
ATOM 2400 O O . GLY A 1 318 ? 5.108 2.550 -24.675 1.00 82.81 318 GLY A O 1
ATOM 2401 N N . ASN A 1 319 ? 5.544 0.816 -26.044 1.00 81.38 319 ASN A N 1
ATOM 2402 C CA . ASN A 1 319 ? 4.249 0.789 -26.745 1.00 81.38 319 ASN A CA 1
ATOM 2403 C C . ASN A 1 319 ? 3.244 -0.246 -26.194 1.00 81.38 319 ASN A C 1
ATOM 2405 O O . ASN A 1 319 ? 2.200 -0.486 -26.818 1.00 81.38 319 ASN A O 1
ATOM 2409 N N . VAL A 1 320 ? 3.557 -0.892 -25.066 1.00 84.75 320 VAL A N 1
ATOM 2410 C CA . VAL A 1 320 ? 2.674 -1.875 -24.422 1.00 84.75 320 VAL A CA 1
ATOM 2411 C C . VAL A 1 320 ? 1.377 -1.187 -23.988 1.00 84.75 320 VAL A C 1
ATOM 2413 O O . VAL A 1 320 ? 1.400 -0.084 -23.447 1.00 84.75 320 VAL A O 1
ATOM 2416 N N . SER A 1 321 ? 0.224 -1.817 -24.245 1.00 87.00 321 SER A N 1
ATOM 2417 C CA . SER A 1 321 ? -1.048 -1.301 -23.730 1.00 87.00 321 SER A CA 1
ATOM 2418 C C . SER A 1 321 ? -1.110 -1.534 -22.225 1.00 87.00 321 SER A C 1
ATOM 2420 O O . SER A 1 321 ? -0.778 -2.621 -21.756 1.00 87.00 321 SER A O 1
ATOM 2422 N N . LEU A 1 322 ? -1.521 -0.519 -21.469 1.00 91.62 322 LEU A N 1
ATOM 2423 C CA . LEU A 1 322 ? -1.541 -0.569 -20.012 1.00 91.62 322 LEU A CA 1
ATOM 2424 C C . LEU A 1 322 ? -2.966 -0.401 -19.506 1.00 91.62 322 LEU A C 1
ATOM 2426 O O . LEU A 1 322 ? -3.645 0.532 -19.922 1.00 91.62 322 LEU A O 1
ATOM 2430 N N . PHE A 1 323 ? -3.365 -1.259 -18.571 1.00 92.56 323 PHE A N 1
ATOM 2431 C CA . PHE A 1 323 ? -4.538 -1.055 -17.731 1.00 92.56 323 PHE A CA 1
ATOM 2432 C C . PHE A 1 323 ? -4.064 -0.612 -16.348 1.00 92.56 323 PHE A C 1
ATOM 2434 O O . PHE A 1 323 ? -3.425 -1.371 -15.619 1.00 92.56 323 PHE A O 1
ATOM 2441 N N . LYS A 1 324 ? -4.335 0.634 -15.987 1.00 92.94 324 LYS A N 1
ATOM 2442 C CA . LYS A 1 324 ? -3.775 1.304 -14.815 1.00 92.94 324 LYS A CA 1
ATOM 2443 C C . LYS A 1 324 ? -4.775 1.298 -13.667 1.00 92.94 324 LYS A C 1
ATOM 2445 O O . LYS A 1 324 ? -5.843 1.903 -13.744 1.00 92.94 324 LYS A O 1
ATOM 2450 N N . VAL A 1 325 ? -4.402 0.647 -12.574 1.00 92.50 325 VAL A N 1
ATOM 2451 C CA . VAL A 1 325 ? -5.166 0.589 -11.329 1.00 92.50 325 VAL A CA 1
ATOM 2452 C C . VAL A 1 325 ? -4.466 1.441 -10.280 1.00 92.50 325 VAL A C 1
ATOM 2454 O O . VAL A 1 325 ? -3.291 1.233 -9.992 1.00 92.50 325 VAL A O 1
ATOM 2457 N N . LEU A 1 326 ? -5.194 2.370 -9.668 1.00 89.81 326 LEU A N 1
ATOM 2458 C CA . LEU A 1 326 ? -4.748 3.094 -8.483 1.00 89.81 326 LEU A CA 1
ATOM 2459 C C . LEU A 1 326 ? -5.460 2.541 -7.241 1.00 89.81 326 LEU A C 1
ATOM 2461 O O . LEU A 1 326 ? -6.680 2.631 -7.122 1.00 89.81 326 LEU A O 1
ATOM 2465 N N . ILE A 1 327 ? -4.702 1.988 -6.297 1.00 93.88 327 ILE A N 1
ATOM 2466 C CA . ILE A 1 327 ? -5.221 1.353 -5.080 1.00 93.88 327 ILE A CA 1
ATOM 2467 C C . ILE A 1 327 ? -4.855 2.133 -3.814 1.00 93.88 327 ILE A C 1
ATOM 2469 O O . ILE A 1 327 ? -3.739 2.631 -3.664 1.00 93.88 327 ILE A O 1
ATOM 2473 N N . GLY A 1 328 ? -5.790 2.188 -2.868 1.00 89.12 328 GLY A N 1
ATOM 2474 C CA . GLY A 1 328 ? -5.629 2.797 -1.548 1.00 89.12 328 GLY A CA 1
ATOM 2475 C C . GLY A 1 328 ? -6.882 2.603 -0.698 1.00 89.12 328 GLY A C 1
ATOM 2476 O O . GLY A 1 328 ? -7.933 2.291 -1.250 1.00 89.12 328 GLY A O 1
ATOM 2477 N N . PRO A 1 329 ? -6.804 2.769 0.632 1.00 85.88 329 PRO A N 1
ATOM 2478 C CA . PRO A 1 329 ? -7.979 2.710 1.491 1.00 85.88 329 PRO A CA 1
ATOM 2479 C C . PRO A 1 329 ? -8.727 4.053 1.456 1.00 85.88 329 PRO A C 1
ATOM 2481 O O . PRO A 1 329 ? -8.752 4.801 2.435 1.00 85.88 329 PRO A O 1
ATOM 2484 N N . TRP A 1 330 ? -9.265 4.401 0.286 1.00 80.25 330 TRP A N 1
ATOM 2485 C CA . TRP A 1 330 ? -9.768 5.739 -0.036 1.00 80.25 330 TRP A CA 1
ATOM 2486 C C . TRP A 1 330 ? -10.959 6.160 0.820 1.00 80.25 330 TRP A C 1
ATOM 2488 O O . TRP A 1 330 ? -11.066 7.339 1.150 1.00 80.25 330 TRP A O 1
ATOM 2498 N N . SER A 1 331 ? -11.816 5.215 1.218 1.00 69.31 331 SER A N 1
ATOM 2499 C CA . SER A 1 331 ? -12.932 5.506 2.127 1.00 69.31 331 SER A CA 1
ATOM 2500 C C . SER A 1 331 ? -12.483 5.814 3.561 1.00 69.31 331 SER A C 1
ATOM 2502 O O . SER A 1 331 ? -13.269 6.350 4.343 1.00 69.31 331 SER A O 1
ATOM 2504 N N . GLY A 1 332 ? -11.237 5.493 3.932 1.00 70.62 332 GLY A N 1
ATOM 2505 C CA . GLY A 1 332 ? -10.785 5.580 5.318 1.00 70.62 332 GLY A CA 1
ATOM 2506 C C . GLY A 1 332 ? -11.585 4.648 6.235 1.00 70.62 332 GLY A C 1
ATOM 2507 O O . GLY A 1 332 ? -12.271 3.738 5.779 1.00 70.62 332 GLY A O 1
ATOM 2508 N N . ALA A 1 333 ? -11.521 4.857 7.549 1.00 68.50 333 ALA A N 1
ATOM 2509 C CA . ALA A 1 333 ? -12.319 4.055 8.481 1.00 68.50 333 ALA A CA 1
ATOM 2510 C C . ALA A 1 333 ? -13.388 4.895 9.167 1.00 68.50 333 ALA A C 1
ATOM 2512 O O . ALA A 1 333 ? -13.078 5.834 9.896 1.00 68.50 333 ALA A O 1
ATOM 2513 N N . ARG A 1 334 ? -14.657 4.535 8.983 1.00 69.75 334 ARG A N 1
ATOM 2514 C CA . ARG A 1 334 ? -15.760 5.198 9.672 1.00 69.75 334 ARG A CA 1
ATOM 2515 C C . ARG A 1 334 ? -15.749 4.820 11.155 1.00 69.75 334 ARG A C 1
ATOM 2517 O O . ARG A 1 334 ? -16.020 3.671 11.493 1.00 69.75 334 ARG A O 1
ATOM 2524 N N . LEU A 1 335 ? -15.444 5.776 12.033 1.00 61.78 335 LEU A N 1
ATOM 2525 C CA . LEU A 1 335 ? -15.465 5.584 13.489 1.00 61.78 335 LEU A CA 1
ATOM 2526 C C . LEU A 1 335 ? -16.883 5.689 14.064 1.00 61.78 335 LEU A C 1
ATOM 2528 O O . LEU A 1 335 ? -17.191 5.071 15.075 1.00 61.78 335 LEU A O 1
ATOM 2532 N N . GLY A 1 336 ? -17.738 6.475 13.410 1.00 53.47 336 GLY A N 1
ATOM 2533 C CA . GLY A 1 336 ? -19.148 6.669 13.739 1.00 53.47 336 GLY A CA 1
ATOM 2534 C C . GLY A 1 336 ? -19.831 7.529 12.676 1.00 53.47 336 GLY A C 1
ATOM 2535 O O . GLY A 1 336 ? -19.239 7.817 11.639 1.00 53.47 336 GLY A O 1
ATOM 2536 N N . ASN A 1 337 ? -21.056 7.984 12.934 1.00 49.72 337 ASN A N 1
ATOM 2537 C CA . ASN A 1 337 ? -21.877 8.673 11.924 1.00 49.72 337 ASN A CA 1
ATOM 2538 C C . ASN A 1 337 ? -21.273 9.971 11.361 1.00 49.72 337 ASN A C 1
ATOM 2540 O O . ASN A 1 337 ? -21.606 10.356 10.246 1.00 49.72 337 ASN A O 1
ATOM 2544 N N . LEU A 1 338 ? -20.411 10.645 12.126 1.00 49.66 338 LEU A N 1
ATOM 2545 C CA . LEU A 1 338 ? -19.821 11.941 11.762 1.00 49.66 338 LEU A CA 1
ATOM 2546 C C . LEU A 1 338 ? -18.288 11.936 11.803 1.00 49.66 338 LEU A C 1
ATOM 2548 O O . LEU A 1 338 ? -17.671 12.986 11.659 1.00 49.66 338 LEU A O 1
ATOM 2552 N N . CYS A 1 339 ? -17.662 10.780 12.043 1.00 51.81 339 CYS A N 1
ATOM 2553 C CA . CYS A 1 339 ? -16.218 10.699 12.232 1.00 51.81 339 CYS A CA 1
ATOM 2554 C C . CYS A 1 339 ? -15.613 9.610 11.349 1.00 51.81 339 CYS A C 1
ATOM 2556 O O . CYS A 1 339 ? -16.025 8.449 11.400 1.00 51.81 339 CYS A O 1
ATOM 2558 N N . VAL A 1 340 ? -14.611 9.998 10.562 1.00 61.22 340 VAL A N 1
ATOM 2559 C CA . VAL A 1 340 ? -13.861 9.119 9.667 1.00 61.22 340 VAL A CA 1
ATOM 2560 C C . VAL A 1 340 ? -12.376 9.299 9.951 1.00 61.22 340 VAL A C 1
ATOM 2562 O O . VAL A 1 340 ? -11.864 10.417 9.988 1.00 61.22 340 VAL A O 1
ATOM 2565 N N . MET A 1 341 ? -11.670 8.191 10.146 1.00 71.88 341 MET A N 1
ATOM 2566 C CA . MET A 1 341 ? -10.218 8.170 10.133 1.00 71.88 341 MET A CA 1
ATOM 2567 C C . MET A 1 341 ? -9.729 8.367 8.690 1.00 71.88 341 MET A C 1
ATOM 2569 O O . MET A 1 341 ? -10.049 7.535 7.835 1.00 71.88 341 MET A O 1
ATOM 2573 N N . PRO A 1 342 ? -8.915 9.401 8.414 1.00 73.25 342 PRO A N 1
ATOM 2574 C CA . PRO A 1 342 ? -8.386 9.644 7.077 1.00 73.25 342 PRO A CA 1
ATOM 2575 C C . PRO A 1 342 ? -7.519 8.489 6.564 1.00 73.25 342 PRO A C 1
ATOM 2577 O O . PRO A 1 342 ? -6.786 7.862 7.334 1.00 73.25 342 PRO A O 1
ATOM 2580 N N . GLU A 1 343 ? -7.506 8.291 5.242 1.00 79.69 343 GLU A N 1
ATOM 2581 C CA . GLU A 1 343 ? -6.744 7.227 4.566 1.00 79.69 343 GLU A CA 1
ATOM 2582 C C . GLU A 1 343 ? -5.266 7.187 4.993 1.00 79.69 343 GLU A C 1
ATOM 2584 O O . GLU A 1 343 ? -4.732 6.123 5.300 1.00 79.69 343 GLU A O 1
ATOM 2589 N N . ARG A 1 344 ? -4.619 8.353 5.150 1.00 80.81 344 ARG A N 1
ATOM 2590 C CA . ARG A 1 344 ? -3.206 8.437 5.560 1.00 80.81 344 ARG A CA 1
ATOM 2591 C C . ARG A 1 344 ? -2.956 7.840 6.940 1.00 80.81 344 ARG A C 1
ATOM 2593 O O . ARG A 1 344 ? -1.911 7.237 7.162 1.00 80.81 344 ARG A O 1
ATOM 2600 N N . LYS A 1 345 ? -3.891 8.029 7.875 1.00 83.56 345 LYS A N 1
ATOM 2601 C CA . LYS A 1 345 ? -3.782 7.491 9.240 1.00 83.56 345 LYS A CA 1
ATOM 2602 C C . LYS A 1 345 ? -3.996 5.986 9.224 1.00 83.56 345 LYS A C 1
ATOM 2604 O O . LYS A 1 345 ? -3.232 5.254 9.844 1.00 83.56 345 LYS A O 1
ATOM 2609 N N . PHE A 1 346 ? -4.946 5.530 8.412 1.00 87.06 346 PHE A N 1
ATOM 2610 C CA . PHE A 1 346 ? -5.162 4.111 8.189 1.00 87.06 346 PHE A CA 1
ATOM 2611 C C . PHE A 1 346 ? -3.925 3.432 7.577 1.00 87.06 346 PHE A C 1
ATOM 2613 O O . PHE A 1 346 ? -3.445 2.425 8.094 1.00 87.06 346 PHE A O 1
ATOM 2620 N N . ARG A 1 347 ? -3.325 4.030 6.540 1.00 93.94 347 ARG A N 1
ATOM 2621 C CA . ARG A 1 347 ? -2.074 3.539 5.943 1.00 93.94 347 ARG A CA 1
ATOM 2622 C C . ARG A 1 347 ? -0.891 3.597 6.900 1.00 93.94 347 ARG A C 1
ATOM 2624 O O . ARG A 1 347 ? -0.028 2.731 6.814 1.00 93.94 347 ARG A O 1
ATOM 2631 N N . LEU A 1 348 ? -0.833 4.575 7.805 1.00 94.31 348 LEU A N 1
ATOM 2632 C CA . LEU A 1 348 ? 0.201 4.619 8.840 1.00 94.31 348 LEU A CA 1
ATOM 2633 C C . LEU A 1 348 ? 0.066 3.436 9.813 1.00 94.31 348 LEU A C 1
ATOM 2635 O O . LEU A 1 348 ? 1.069 2.779 10.074 1.00 94.31 348 LEU A O 1
ATOM 2639 N N . LEU A 1 349 ? -1.147 3.095 10.267 1.00 95.75 349 LEU A N 1
ATOM 2640 C CA . LEU A 1 349 ? -1.377 1.892 11.086 1.00 95.75 349 LEU A CA 1
ATOM 2641 C C . LEU A 1 349 ? -0.976 0.612 10.342 1.00 95.75 349 LEU A C 1
ATOM 2643 O O . LEU A 1 349 ? -0.233 -0.211 10.876 1.00 95.75 349 LEU A O 1
ATOM 2647 N N . ARG A 1 350 ? -1.397 0.485 9.077 1.00 96.19 350 ARG A N 1
ATOM 2648 C CA . ARG A 1 350 ? -0.996 -0.620 8.195 1.00 96.19 350 ARG A CA 1
ATOM 2649 C C . ARG A 1 350 ? 0.528 -0.722 8.061 1.00 96.19 350 ARG A C 1
ATOM 2651 O O . ARG A 1 350 ? 1.095 -1.811 8.140 1.00 96.19 350 ARG A O 1
ATOM 2658 N N . ARG A 1 351 ? 1.204 0.422 7.902 1.00 95.38 351 ARG A N 1
ATOM 2659 C CA . ARG A 1 351 ? 2.663 0.497 7.783 1.00 95.38 351 ARG A CA 1
ATOM 2660 C C . ARG A 1 351 ? 3.368 0.056 9.057 1.00 95.38 351 ARG A C 1
ATOM 2662 O O . ARG A 1 351 ? 4.357 -0.656 8.944 1.00 95.38 351 ARG A O 1
ATOM 2669 N N . ILE A 1 352 ? 2.872 0.460 10.228 1.00 96.75 352 ILE A N 1
ATOM 2670 C CA . ILE A 1 352 ? 3.409 0.019 11.522 1.00 96.75 352 ILE A CA 1
ATOM 2671 C C . ILE A 1 352 ? 3.328 -1.508 11.612 1.00 96.75 352 ILE A C 1
ATOM 2673 O O . ILE A 1 352 ? 4.359 -2.147 11.800 1.00 96.75 352 ILE A O 1
ATOM 2677 N N . GLY A 1 353 ? 2.155 -2.097 11.353 1.00 94.19 353 GLY A N 1
ATOM 2678 C CA . GLY A 1 353 ? 1.969 -3.552 11.441 1.00 94.19 353 GLY A CA 1
ATOM 2679 C C . GLY A 1 353 ? 2.892 -4.343 10.517 1.00 94.19 353 GLY A C 1
ATOM 2680 O O . GLY A 1 353 ? 3.507 -5.326 10.932 1.00 94.19 353 GLY A O 1
ATOM 2681 N N . ARG A 1 354 ? 3.071 -3.875 9.277 1.00 93.25 354 ARG A N 1
ATOM 2682 C CA . ARG A 1 354 ? 4.004 -4.492 8.327 1.00 93.25 354 ARG A CA 1
ATOM 2683 C C . ARG A 1 354 ? 5.466 -4.290 8.730 1.00 93.25 354 ARG A C 1
ATOM 2685 O O . ARG A 1 354 ? 6.231 -5.256 8.740 1.00 93.25 354 ARG A O 1
ATOM 2692 N N . ASP A 1 355 ? 5.886 -3.051 8.990 1.00 94.38 355 ASP A N 1
ATOM 2693 C CA . ASP A 1 355 ? 7.304 -2.696 9.142 1.00 94.38 355 ASP A CA 1
ATOM 2694 C C . ASP A 1 355 ? 7.886 -3.231 10.466 1.00 94.38 355 ASP A C 1
ATOM 2696 O O . ASP A 1 355 ? 9.017 -3.729 10.457 1.00 94.38 355 ASP A O 1
ATOM 2700 N N . VAL A 1 356 ? 7.107 -3.234 11.557 1.00 93.69 356 VAL A N 1
ATOM 2701 C CA . VAL A 1 356 ? 7.509 -3.842 12.840 1.00 93.69 356 VAL A CA 1
ATOM 2702 C C . VAL A 1 356 ? 7.710 -5.347 12.674 1.00 93.69 356 VAL A C 1
ATOM 2704 O O . VAL A 1 356 ? 8.790 -5.862 12.969 1.00 93.69 356 VAL A O 1
ATOM 2707 N N . ARG A 1 357 ? 6.723 -6.052 12.103 1.00 89.88 357 ARG A N 1
ATOM 2708 C CA . ARG A 1 357 ? 6.764 -7.514 11.938 1.00 89.88 357 ARG A CA 1
ATOM 2709 C C . ARG A 1 357 ? 7.849 -7.977 10.964 1.00 89.88 357 ARG A C 1
ATOM 2711 O O . ARG A 1 357 ? 8.609 -8.898 11.257 1.00 89.88 357 ARG A O 1
ATOM 2718 N N . THR A 1 358 ? 7.912 -7.371 9.779 1.00 86.06 358 THR A N 1
ATOM 2719 C CA . THR A 1 358 ? 8.668 -7.936 8.643 1.00 86.06 358 THR A CA 1
ATOM 2720 C C . THR A 1 358 ? 9.973 -7.202 8.346 1.00 86.06 358 THR A C 1
ATOM 2722 O O . THR A 1 358 ? 10.909 -7.807 7.818 1.00 86.06 358 THR A O 1
ATOM 2725 N N . ARG A 1 359 ? 10.090 -5.918 8.712 1.00 87.00 359 ARG A N 1
ATOM 2726 C CA . ARG A 1 359 ? 11.243 -5.070 8.350 1.00 87.00 359 ARG A CA 1
ATOM 2727 C C . ARG A 1 359 ? 12.152 -4.722 9.526 1.00 87.00 359 ARG A C 1
ATOM 2729 O O . ARG A 1 359 ? 13.220 -4.164 9.287 1.00 87.00 359 ARG A O 1
ATOM 2736 N N . GLY A 1 360 ? 11.785 -5.101 10.752 1.00 84.75 360 GLY A N 1
ATOM 2737 C CA . GLY A 1 360 ? 12.593 -4.855 11.951 1.00 84.75 360 GLY A CA 1
ATOM 2738 C C . GLY A 1 360 ? 12.742 -3.366 12.267 1.00 84.75 360 GLY A C 1
ATOM 2739 O O . GLY A 1 360 ? 13.809 -2.941 12.701 1.00 84.75 360 GLY A O 1
ATOM 2740 N N . VAL A 1 361 ? 11.707 -2.572 11.976 1.00 90.94 361 VAL A N 1
ATOM 2741 C CA . VAL A 1 361 ? 11.661 -1.133 12.261 1.00 90.94 361 VAL A CA 1
ATOM 2742 C C . VAL A 1 361 ? 10.593 -0.896 13.320 1.00 90.94 361 VAL A C 1
ATOM 2744 O O . VAL A 1 361 ? 9.446 -1.266 13.100 1.00 90.94 361 VAL A O 1
ATOM 2747 N N . ASP A 1 362 ? 10.948 -0.271 14.441 1.00 94.81 362 ASP A N 1
ATOM 2748 C CA . ASP A 1 362 ? 9.981 0.060 15.490 1.00 94.81 362 ASP A CA 1
ATOM 2749 C C . ASP A 1 362 ? 8.947 1.114 15.041 1.00 94.81 362 ASP A C 1
ATOM 2751 O O . ASP A 1 362 ? 9.138 1.870 14.077 1.00 94.81 362 ASP A O 1
ATOM 2755 N N . ALA A 1 363 ? 7.825 1.179 15.760 1.00 96.06 363 ALA A N 1
ATOM 2756 C CA . ALA A 1 363 ? 6.733 2.089 15.438 1.00 96.06 363 ALA A CA 1
ATOM 2757 C C . ALA A 1 363 ? 7.140 3.570 15.513 1.00 96.06 363 ALA A C 1
ATOM 2759 O O . ALA A 1 363 ? 6.683 4.362 14.686 1.00 96.06 363 ALA A O 1
ATOM 2760 N N . ALA A 1 364 ? 8.028 3.956 16.437 1.00 95.44 364 ALA A N 1
ATOM 2761 C CA . ALA A 1 364 ? 8.496 5.335 16.573 1.00 95.44 364 ALA A CA 1
ATOM 2762 C C . ALA A 1 364 ? 9.245 5.800 15.312 1.00 95.44 364 ALA A C 1
ATOM 2764 O O . ALA A 1 364 ? 8.974 6.880 14.776 1.00 95.44 364 ALA A O 1
ATOM 2765 N N . ARG A 1 365 ? 10.128 4.960 14.761 1.00 93.25 365 ARG A N 1
ATOM 2766 C CA . ARG A 1 365 ? 10.871 5.243 13.528 1.00 93.25 365 ARG A CA 1
ATOM 2767 C C . ARG A 1 365 ? 9.958 5.240 12.305 1.00 93.25 365 ARG A C 1
ATOM 2769 O O . ARG A 1 365 ? 10.154 6.081 11.422 1.00 93.25 365 ARG A O 1
ATOM 2776 N N . VAL A 1 366 ? 8.950 4.361 12.250 1.00 94.06 366 VAL A N 1
ATOM 2777 C CA . VAL A 1 366 ? 7.910 4.397 11.201 1.00 94.06 366 VAL A CA 1
ATOM 2778 C C . VAL A 1 366 ? 7.150 5.723 11.250 1.00 94.06 366 VAL A C 1
ATOM 2780 O O . VAL A 1 366 ? 7.049 6.411 10.230 1.00 94.06 366 VAL A O 1
ATOM 2783 N N . MET A 1 367 ? 6.667 6.114 12.434 1.00 89.38 367 MET A N 1
ATOM 2784 C CA . MET A 1 367 ? 5.962 7.377 12.642 1.00 89.38 367 MET A CA 1
ATOM 2785 C C . MET A 1 367 ? 6.835 8.564 12.260 1.00 89.38 367 MET A C 1
ATOM 2787 O O . MET A 1 367 ? 6.344 9.441 11.565 1.00 89.38 367 MET A O 1
ATOM 2791 N N . HIS A 1 368 ? 8.112 8.592 12.638 1.00 87.38 368 HIS A N 1
ATOM 2792 C CA . HIS A 1 368 ? 9.030 9.674 12.284 1.00 87.38 368 HIS A CA 1
ATOM 2793 C C . HIS A 1 368 ? 9.173 9.826 10.761 1.00 87.38 368 HIS A C 1
ATOM 2795 O O . HIS A 1 368 ? 8.957 10.906 10.204 1.00 87.38 368 HIS A O 1
ATOM 2801 N N . LYS A 1 369 ? 9.462 8.721 10.058 1.00 85.38 369 LYS A N 1
ATOM 2802 C CA . LYS A 1 369 ? 9.706 8.732 8.606 1.00 85.38 369 LYS A CA 1
ATOM 2803 C C . LYS A 1 369 ? 8.472 9.054 7.769 1.00 85.38 369 LYS A C 1
ATOM 2805 O O . LYS A 1 369 ? 8.616 9.484 6.626 1.00 85.38 369 LYS A O 1
ATOM 2810 N N . PHE A 1 370 ? 7.268 8.884 8.311 1.00 85.44 370 PHE A N 1
ATOM 2811 C CA . PHE A 1 370 ? 6.030 9.030 7.545 1.00 85.44 370 PHE A CA 1
ATOM 2812 C C . PHE A 1 370 ? 5.827 10.427 6.928 1.00 85.44 370 PHE A C 1
ATOM 2814 O O . PHE A 1 370 ? 5.122 10.556 5.932 1.00 85.44 370 PHE A O 1
ATOM 2821 N N . SER A 1 371 ? 6.469 11.476 7.458 1.00 75.06 371 SER A N 1
ATOM 2822 C CA . SER A 1 371 ? 6.443 12.808 6.827 1.00 75.06 371 SER A CA 1
ATOM 2823 C C . SER A 1 371 ? 7.123 12.815 5.455 1.00 75.06 371 SER A C 1
ATOM 2825 O O . SER A 1 371 ? 6.586 13.390 4.514 1.00 75.06 371 SER A O 1
ATOM 2827 N N . SER A 1 372 ? 8.286 12.163 5.344 1.00 75.44 372 SER A N 1
ATOM 2828 C CA . SER A 1 372 ? 9.039 12.056 4.085 1.00 75.44 372 SER A CA 1
ATOM 2829 C C . SER A 1 372 ? 8.262 11.229 3.059 1.00 75.44 372 SER A C 1
ATOM 2831 O O . SER A 1 372 ? 8.119 11.628 1.908 1.00 75.44 372 SER A O 1
ATOM 2833 N N . VAL A 1 373 ? 7.622 10.155 3.531 1.00 81.88 373 VAL A N 1
ATOM 2834 C CA . VAL A 1 373 ? 6.690 9.325 2.753 1.00 81.88 3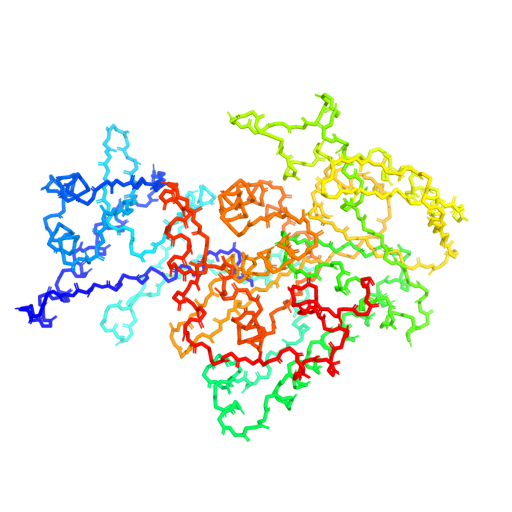73 VAL A CA 1
ATOM 2835 C C . VAL A 1 373 ? 5.568 10.171 2.163 1.00 81.88 373 VAL A C 1
ATOM 2837 O O . VAL A 1 373 ? 5.389 10.206 0.951 1.00 81.88 373 VAL A O 1
ATOM 2840 N N . ALA A 1 374 ? 4.847 10.910 3.006 1.00 75.44 374 ALA A N 1
ATOM 2841 C CA . ALA A 1 374 ? 3.743 11.749 2.556 1.00 75.44 374 ALA A CA 1
ATOM 2842 C C . ALA A 1 374 ? 4.194 12.820 1.547 1.00 75.44 374 ALA A C 1
ATOM 2844 O O . ALA A 1 374 ? 3.475 13.092 0.589 1.00 75.44 374 ALA A O 1
ATOM 2845 N N . ALA A 1 375 ? 5.378 13.411 1.737 1.00 72.88 375 ALA A N 1
ATOM 2846 C CA . ALA A 1 375 ? 5.937 14.373 0.790 1.00 72.88 375 ALA A CA 1
ATOM 2847 C C . ALA A 1 375 ? 6.248 13.724 -0.567 1.00 72.88 375 ALA A C 1
ATOM 2849 O O . ALA A 1 375 ? 5.864 14.255 -1.607 1.00 72.88 375 ALA A O 1
ATOM 2850 N N . GLY A 1 376 ? 6.882 12.550 -0.568 1.00 73.25 376 GLY A N 1
ATOM 2851 C CA . GLY A 1 376 ? 7.175 11.810 -1.791 1.00 73.25 376 GLY A CA 1
ATOM 2852 C C . GLY A 1 376 ? 5.920 11.378 -2.551 1.00 73.25 376 GLY A C 1
ATOM 2853 O O . GLY A 1 376 ? 5.859 11.516 -3.770 1.00 73.25 376 GLY A O 1
ATOM 2854 N N . GLU A 1 377 ? 4.865 10.969 -1.844 1.00 78.88 377 GLU A N 1
ATOM 2855 C CA . GLU A 1 377 ? 3.569 10.636 -2.450 1.00 78.88 377 GLU A CA 1
ATOM 2856 C C . GLU A 1 377 ? 2.945 11.829 -3.199 1.00 78.88 377 GLU A C 1
ATOM 2858 O O . GLU A 1 377 ? 2.421 11.659 -4.304 1.00 78.88 377 GLU A O 1
ATOM 2863 N N . GLN A 1 378 ? 3.026 13.040 -2.629 1.00 74.81 378 GLN A N 1
ATOM 2864 C CA . GLN A 1 378 ? 2.525 14.276 -3.255 1.00 74.81 378 GLN A CA 1
ATOM 2865 C C . GLN A 1 378 ? 3.294 14.664 -4.515 1.00 74.81 378 GLN A C 1
ATOM 2867 O O . GLN A 1 378 ? 2.722 15.279 -5.408 1.00 74.81 378 GLN A O 1
ATOM 2872 N N . MET A 1 379 ? 4.569 14.295 -4.601 1.00 73.25 379 MET A N 1
ATOM 2873 C CA . MET A 1 379 ? 5.405 14.614 -5.756 1.00 73.25 379 MET A CA 1
ATOM 2874 C C . MET A 1 379 ? 5.321 13.544 -6.844 1.00 73.25 379 MET A C 1
ATOM 2876 O O . MET A 1 379 ? 5.315 13.869 -8.029 1.00 73.25 379 MET A O 1
ATOM 2880 N N . ASN A 1 380 ? 5.251 12.271 -6.450 1.00 78.62 380 ASN A N 1
ATOM 2881 C CA . ASN A 1 380 ? 5.561 11.162 -7.350 1.00 78.62 380 ASN A CA 1
ATOM 2882 C C . ASN A 1 380 ? 4.403 10.181 -7.584 1.00 78.62 380 ASN A C 1
ATOM 2884 O O . ASN A 1 380 ? 4.516 9.330 -8.465 1.00 78.62 380 ASN A O 1
ATOM 2888 N N . ILE A 1 381 ? 3.291 10.288 -6.844 1.00 79.00 381 ILE A N 1
ATOM 2889 C CA . ILE A 1 381 ? 2.139 9.378 -6.978 1.00 79.00 381 ILE A CA 1
ATOM 2890 C C . ILE A 1 381 ? 0.866 10.153 -7.323 1.00 79.00 381 ILE A C 1
ATOM 2892 O O . ILE A 1 381 ? 0.285 9.947 -8.390 1.00 79.00 381 ILE A O 1
ATOM 2896 N N . PHE A 1 382 ? 0.433 11.064 -6.447 1.00 78.69 382 PHE A N 1
ATOM 2897 C CA . PHE A 1 382 ? -0.854 11.754 -6.591 1.00 78.69 382 PHE A CA 1
ATOM 2898 C C . PHE A 1 382 ? -0.988 12.643 -7.839 1.00 78.69 382 PHE A C 1
ATOM 2900 O O . PHE A 1 382 ? -2.076 12.634 -8.419 1.00 78.69 382 PHE A O 1
ATOM 2907 N N . PRO A 1 383 ? 0.062 13.334 -8.332 1.00 80.75 383 PRO A N 1
ATOM 2908 C CA . PRO A 1 383 ? -0.033 14.109 -9.573 1.00 80.75 383 PRO A CA 1
ATOM 2909 C C . PRO A 1 383 ? -0.428 13.270 -10.793 1.00 80.75 383 PRO A C 1
ATOM 2911 O O . PRO A 1 383 ? -0.967 13.796 -11.763 1.00 80.75 383 PRO A O 1
ATOM 2914 N N . PHE A 1 384 ? -0.191 11.957 -10.741 1.00 79.25 384 PHE A N 1
ATOM 2915 C CA . PHE A 1 384 ? -0.447 11.033 -11.842 1.00 79.25 384 PHE A CA 1
ATOM 2916 C C . PHE A 1 384 ? -1.710 10.188 -11.637 1.00 79.25 384 PHE A C 1
ATOM 2918 O O . PHE A 1 384 ? -2.042 9.371 -12.497 1.00 79.25 384 PHE A O 1
ATOM 2925 N N . ALA A 1 385 ? -2.451 10.397 -10.543 1.00 76.25 385 ALA A N 1
ATOM 2926 C CA . ALA A 1 385 ? -3.644 9.623 -10.198 1.00 76.25 385 ALA A CA 1
ATOM 2927 C C . ALA A 1 385 ? -4.740 9.680 -11.276 1.00 76.25 385 ALA A C 1
ATOM 2929 O O . ALA A 1 385 ? -5.386 8.671 -11.548 1.00 76.25 385 ALA A O 1
ATOM 2930 N N . ALA A 1 386 ? -4.903 10.831 -11.937 1.00 74.19 386 ALA A N 1
ATOM 2931 C CA . ALA A 1 386 ? -5.882 11.020 -13.011 1.00 74.19 386 ALA A CA 1
ATOM 2932 C C . ALA A 1 386 ? -5.600 10.167 -14.263 1.00 74.19 386 ALA A C 1
ATOM 2934 O O . ALA A 1 386 ? -6.470 10.035 -15.116 1.00 74.19 386 ALA A O 1
ATOM 2935 N N . SER A 1 387 ? -4.400 9.586 -14.380 1.00 79.50 387 SER A N 1
ATOM 2936 C CA . SER A 1 387 ? -4.047 8.685 -15.482 1.00 79.50 387 SER A CA 1
ATOM 2937 C C . SER A 1 387 ? -4.487 7.233 -15.265 1.00 79.50 387 SER A C 1
ATOM 2939 O O . SER A 1 387 ? -4.251 6.407 -16.145 1.00 79.50 387 SER A O 1
ATOM 2941 N N . ALA A 1 388 ? -5.071 6.908 -14.106 1.00 82.62 388 ALA A N 1
ATOM 2942 C CA . ALA A 1 388 ? -5.579 5.575 -13.808 1.00 82.62 388 ALA A CA 1
ATOM 2943 C C . ALA A 1 388 ? -6.920 5.307 -14.510 1.00 82.62 388 ALA A C 1
ATOM 2945 O O . ALA A 1 388 ? -7.817 6.148 -14.493 1.00 82.62 388 ALA A O 1
ATOM 2946 N N . ASP A 1 389 ? -7.083 4.099 -15.046 1.00 82.12 389 ASP A N 1
ATOM 2947 C CA . ASP A 1 389 ? -8.333 3.627 -15.652 1.00 82.12 389 ASP A CA 1
ATOM 2948 C C . ASP A 1 389 ? -9.357 3.208 -14.586 1.00 82.12 389 ASP A C 1
ATOM 2950 O O . ASP A 1 389 ? -10.576 3.276 -14.787 1.00 82.12 389 ASP A O 1
ATOM 2954 N N . VAL A 1 390 ? -8.858 2.737 -13.436 1.00 82.81 390 VAL A N 1
ATOM 2955 C CA . VAL A 1 390 ? -9.666 2.316 -12.289 1.00 82.81 390 VAL A CA 1
ATOM 2956 C C . VAL A 1 390 ? -9.026 2.760 -10.987 1.00 82.81 390 VAL A C 1
ATOM 2958 O O . VAL A 1 390 ? -7.822 2.624 -10.784 1.00 82.81 390 VAL A O 1
ATOM 2961 N N . ILE A 1 391 ? -9.873 3.201 -10.060 1.00 81.44 391 ILE A N 1
ATOM 2962 C CA . ILE A 1 391 ? -9.520 3.301 -8.651 1.00 81.44 391 ILE A CA 1
ATOM 2963 C C . ILE A 1 391 ? -10.121 2.133 -7.887 1.00 81.44 391 ILE A C 1
ATOM 2965 O O . ILE A 1 391 ? -11.322 1.883 -7.978 1.00 81.44 391 ILE A O 1
ATOM 2969 N N . PHE A 1 392 ? -9.281 1.449 -7.117 1.00 85.12 392 PHE A N 1
ATOM 2970 C CA . PHE A 1 392 ? -9.682 0.376 -6.222 1.00 85.12 392 PHE A CA 1
ATOM 2971 C C . PHE A 1 392 ? -9.577 0.837 -4.770 1.00 85.12 392 PHE A C 1
ATOM 2973 O O . PHE A 1 392 ? -8.513 1.273 -4.321 1.00 85.12 392 PHE A O 1
ATOM 2980 N N . ASP A 1 393 ? -10.679 0.726 -4.033 1.00 83.75 393 ASP A N 1
ATOM 2981 C CA . ASP A 1 393 ? -10.699 0.986 -2.599 1.00 83.75 393 ASP A CA 1
ATOM 2982 C C . ASP A 1 393 ? -10.367 -0.287 -1.817 1.00 83.75 393 ASP A C 1
ATOM 2984 O O . ASP A 1 393 ? -11.119 -1.261 -1.822 1.00 83.75 393 ASP A O 1
ATOM 2988 N N . SER A 1 394 ? -9.217 -0.278 -1.145 1.00 92.81 394 SER A N 1
ATOM 2989 C CA . SER A 1 394 ? -8.749 -1.399 -0.332 1.00 92.81 394 SER A CA 1
ATOM 2990 C C . SER A 1 394 ? -9.227 -1.353 1.115 1.00 92.81 394 SER A C 1
ATOM 2992 O O . SER A 1 394 ? -8.747 -2.137 1.928 1.00 92.81 394 SER A O 1
ATOM 2994 N N . THR A 1 395 ? -10.130 -0.438 1.462 1.00 86.94 395 THR A N 1
ATOM 2995 C CA . THR A 1 395 ? -10.677 -0.313 2.816 1.00 86.94 395 THR A CA 1
ATOM 2996 C C . THR A 1 395 ? -11.469 -1.558 3.219 1.00 86.94 395 THR A C 1
ATOM 2998 O O . THR A 1 395 ? -12.483 -1.875 2.600 1.00 86.94 395 THR A O 1
ATOM 3001 N N . LEU A 1 396 ? -11.077 -2.205 4.318 1.00 90.12 396 LEU A N 1
ATOM 3002 C CA . LEU A 1 396 ? -11.921 -3.156 5.041 1.00 90.12 396 LEU A CA 1
ATOM 3003 C C . LEU A 1 396 ? -12.106 -2.643 6.474 1.00 90.12 396 LEU A C 1
ATOM 3005 O O . LEU A 1 396 ? -11.156 -2.564 7.245 1.00 90.12 396 LEU A O 1
ATOM 3009 N N . HIS A 1 397 ? -13.327 -2.262 6.859 1.00 82.88 397 HIS A N 1
ATOM 3010 C CA . HIS A 1 397 ? -13.558 -1.584 8.146 1.00 82.88 397 HIS A CA 1
ATOM 3011 C C . HIS A 1 397 ? -13.226 -2.440 9.376 1.00 82.88 397 HIS A C 1
ATOM 3013 O O . HIS A 1 397 ? -12.822 -1.893 10.404 1.00 82.88 397 HIS A O 1
ATOM 3019 N N . TYR A 1 398 ? -13.317 -3.767 9.251 1.00 89.50 398 TYR A N 1
ATOM 3020 C CA . TYR A 1 398 ? -12.904 -4.692 10.305 1.00 89.50 398 TYR A CA 1
ATOM 3021 C C . TYR A 1 398 ? -11.383 -4.666 10.555 1.00 89.50 398 TYR A C 1
ATOM 3023 O O . TYR A 1 398 ? -10.924 -5.178 11.572 1.00 89.50 398 TYR A O 1
ATOM 3031 N N . GLU A 1 399 ? -10.578 -4.062 9.672 1.00 91.69 399 GLU A N 1
ATOM 3032 C CA . GLU A 1 399 ? -9.135 -3.938 9.887 1.00 91.69 399 GLU A CA 1
ATOM 3033 C C . GLU A 1 399 ? -8.797 -3.090 11.102 1.00 91.69 399 GLU A C 1
ATOM 3035 O O . GLU A 1 399 ? -7.756 -3.315 11.694 1.00 91.69 399 GLU A O 1
ATOM 3040 N N . ILE A 1 400 ? -9.619 -2.115 11.499 1.00 91.12 400 ILE A N 1
ATOM 3041 C CA . ILE A 1 400 ? -9.287 -1.271 12.656 1.00 91.12 400 ILE A CA 1
ATOM 3042 C C . ILE A 1 400 ? -9.314 -2.047 13.974 1.00 91.12 400 ILE A C 1
ATOM 3044 O O . ILE A 1 400 ? -8.319 -1.975 14.698 1.00 91.12 400 ILE A O 1
ATOM 3048 N N . PRO A 1 401 ? -10.373 -2.810 14.309 1.00 92.50 401 PRO A N 1
ATOM 3049 C CA . PRO A 1 401 ? -10.330 -3.671 15.486 1.00 92.50 401 PRO A CA 1
ATOM 3050 C C . PRO A 1 401 ? -9.235 -4.747 15.395 1.00 92.50 401 PRO A C 1
ATOM 3052 O O . PRO A 1 401 ? -8.614 -5.051 16.415 1.00 92.50 401 PRO A O 1
ATOM 3055 N N . ALA A 1 402 ? -8.925 -5.253 14.195 1.00 92.31 402 ALA A N 1
ATOM 3056 C CA . ALA A 1 402 ? -7.811 -6.181 13.986 1.00 92.31 402 ALA A CA 1
ATOM 3057 C C . ALA A 1 402 ? -6.450 -5.523 14.269 1.00 92.31 402 ALA A C 1
ATOM 3059 O O . ALA A 1 402 ? -5.638 -6.037 15.035 1.00 92.31 402 ALA A O 1
ATOM 3060 N N . LEU A 1 403 ? -6.213 -4.347 13.682 1.00 93.12 403 LEU A N 1
ATOM 3061 C CA . LEU A 1 403 ? -5.007 -3.543 13.856 1.00 93.12 403 LEU A CA 1
ATOM 3062 C C . LEU A 1 403 ? -4.844 -3.143 15.317 1.00 93.12 403 LEU A C 1
ATOM 3064 O O . LEU A 1 403 ? -3.736 -3.215 15.830 1.00 93.12 403 LEU A O 1
ATOM 3068 N N . ARG A 1 404 ? -5.925 -2.801 16.030 1.00 93.50 404 ARG A N 1
ATOM 3069 C CA . ARG A 1 404 ? -5.844 -2.546 17.475 1.00 93.50 404 ARG A CA 1
ATOM 3070 C C . ARG A 1 404 ? -5.229 -3.728 18.218 1.00 93.50 404 ARG A C 1
ATOM 3072 O O . ARG A 1 404 ? -4.388 -3.507 19.083 1.00 93.50 404 ARG A O 1
ATOM 3079 N N . ALA A 1 405 ? -5.626 -4.954 17.886 1.00 92.12 405 ALA A N 1
ATOM 3080 C CA . ALA A 1 405 ? -5.098 -6.141 18.544 1.00 92.12 405 ALA A CA 1
ATOM 3081 C C . ALA A 1 405 ? -3.620 -6.401 18.213 1.00 92.12 405 ALA A C 1
ATOM 3083 O O . ALA A 1 405 ? -2.882 -6.829 19.096 1.00 92.12 405 ALA A O 1
ATOM 3084 N N . VAL A 1 406 ? -3.176 -6.130 16.978 1.00 91.31 406 VAL A N 1
ATOM 3085 C CA . VAL A 1 406 ? -1.798 -6.445 16.552 1.00 91.31 406 VAL A CA 1
ATOM 3086 C C . VAL A 1 406 ? -0.787 -5.312 16.728 1.00 91.31 406 VAL A C 1
ATOM 3088 O O . VAL A 1 406 ? 0.360 -5.597 17.040 1.00 91.31 406 VAL A O 1
ATOM 3091 N N . VAL A 1 407 ? -1.180 -4.049 16.535 1.00 94.00 407 VAL A N 1
ATOM 3092 C CA . VAL A 1 407 ? -0.276 -2.882 16.592 1.00 94.00 407 VAL A CA 1
ATOM 3093 C C . VAL A 1 407 ? -0.539 -1.959 17.776 1.00 94.00 407 VAL A C 1
ATOM 3095 O O . VAL A 1 407 ? 0.197 -0.993 17.957 1.00 94.00 407 VAL A O 1
ATOM 3098 N N . GLY A 1 408 ? -1.579 -2.212 18.580 1.00 93.06 408 GLY A N 1
ATOM 3099 C CA . GLY A 1 408 ? -1.940 -1.343 19.706 1.00 93.06 408 GLY A CA 1
ATOM 3100 C C . GLY A 1 408 ? -0.770 -1.119 20.663 1.00 93.06 408 GLY A C 1
ATOM 3101 O O . GLY A 1 408 ? -0.397 0.025 20.918 1.00 93.06 408 GLY A O 1
ATOM 3102 N N . ALA A 1 409 ? -0.121 -2.206 21.089 1.00 94.00 409 ALA A N 1
ATOM 3103 C CA . ALA A 1 409 ? 1.047 -2.144 21.963 1.00 94.00 409 ALA A CA 1
ATOM 3104 C C . ALA A 1 409 ? 2.242 -1.432 21.305 1.00 94.00 409 ALA A C 1
ATOM 3106 O O . ALA A 1 409 ? 2.916 -0.648 21.963 1.00 94.00 409 ALA A O 1
ATOM 3107 N N . ASP A 1 410 ? 2.492 -1.648 20.010 1.00 96.00 410 ASP A N 1
ATOM 3108 C CA . ASP A 1 410 ? 3.585 -0.975 19.294 1.00 96.00 410 ASP A CA 1
ATOM 3109 C C . ASP A 1 410 ? 3.377 0.545 19.238 1.00 96.00 410 ASP A C 1
ATOM 3111 O O . ASP A 1 410 ? 4.322 1.317 19.403 1.00 96.00 410 ASP A O 1
ATOM 3115 N N . VAL A 1 411 ? 2.134 0.993 19.028 1.00 94.88 411 VAL A N 1
ATOM 3116 C CA . VAL A 1 411 ? 1.773 2.417 19.046 1.00 94.88 411 VAL A CA 1
ATOM 3117 C C . VAL A 1 411 ? 1.918 2.989 20.458 1.00 94.88 411 VAL A C 1
ATOM 3119 O O . VAL A 1 411 ? 2.541 4.036 20.633 1.00 94.88 411 VAL A O 1
ATOM 3122 N N . GLU A 1 412 ? 1.382 2.307 21.472 1.00 91.25 412 GLU A N 1
ATOM 3123 C CA . GLU A 1 412 ? 1.433 2.743 22.875 1.00 91.25 412 GLU A CA 1
ATOM 3124 C C . GLU A 1 412 ? 2.862 2.778 23.436 1.00 91.25 412 GLU A C 1
ATOM 3126 O O . GLU A 1 412 ? 3.196 3.683 24.203 1.00 91.25 412 GLU A O 1
ATOM 3131 N N . ASN A 1 413 ? 3.736 1.876 22.991 1.00 93.06 413 ASN A N 1
ATOM 3132 C CA . ASN A 1 413 ? 5.129 1.782 23.433 1.00 93.06 413 ASN A CA 1
ATOM 3133 C C . ASN A 1 413 ? 6.111 2.543 22.530 1.00 93.06 413 ASN A C 1
ATOM 3135 O O . ASN A 1 413 ? 7.316 2.495 22.760 1.00 93.06 413 ASN A O 1
ATOM 3139 N N . ALA A 1 414 ? 5.636 3.268 21.510 1.00 92.69 414 ALA A N 1
ATOM 3140 C CA . ALA A 1 414 ? 6.499 4.114 20.692 1.00 92.69 414 ALA A CA 1
ATOM 3141 C C . ALA A 1 414 ? 7.069 5.262 21.549 1.00 92.69 414 ALA A C 1
ATOM 3143 O O . ALA A 1 414 ? 6.376 6.239 21.847 1.00 92.69 414 ALA A O 1
ATOM 3144 N N . GLU A 1 415 ? 8.319 5.140 21.989 1.00 90.12 415 GLU A N 1
ATOM 3145 C CA . GLU A 1 415 ? 9.022 6.162 22.767 1.00 90.12 415 GLU A CA 1
ATOM 3146 C C . GLU A 1 415 ? 9.925 7.002 21.860 1.00 90.12 415 GLU A C 1
ATOM 3148 O O . GLU A 1 415 ? 10.690 6.485 21.047 1.00 90.12 415 GLU A O 1
ATOM 3153 N N . SER A 1 416 ? 9.806 8.326 21.961 1.00 90.31 416 SER A N 1
ATOM 3154 C CA . SER A 1 416 ? 10.640 9.267 21.216 1.00 90.31 416 SER A CA 1
ATOM 3155 C C . SER A 1 416 ? 10.569 10.657 21.839 1.00 90.31 416 SER A C 1
ATOM 3157 O O . SER A 1 416 ? 9.508 11.078 22.303 1.00 90.31 416 SER A O 1
ATOM 3159 N N . GLU A 1 417 ? 11.679 11.392 21.799 1.00 85.88 417 GLU A N 1
ATOM 3160 C CA . GLU A 1 417 ? 11.725 12.820 22.137 1.00 85.88 417 GLU A CA 1
ATOM 3161 C C . GLU A 1 417 ? 11.209 13.713 20.992 1.00 85.88 417 GLU A C 1
ATOM 3163 O O . GLU A 1 417 ? 10.944 14.895 21.197 1.00 85.88 417 GLU A O 1
ATOM 3168 N N . ASP A 1 418 ? 11.020 13.161 19.785 1.00 81.06 418 ASP A N 1
ATOM 3169 C CA . ASP A 1 418 ? 10.452 13.898 18.655 1.00 81.06 418 ASP A CA 1
ATOM 3170 C C . ASP A 1 418 ? 8.962 14.173 18.887 1.00 81.06 418 ASP A C 1
ATOM 3172 O O . ASP A 1 418 ? 8.118 13.270 18.872 1.00 81.06 418 ASP A O 1
ATOM 3176 N N . ALA A 1 419 ? 8.624 15.453 19.028 1.00 73.31 419 ALA A N 1
ATOM 3177 C CA . ALA A 1 419 ? 7.259 15.910 19.239 1.00 73.31 419 ALA A CA 1
ATOM 3178 C C . ALA A 1 419 ? 6.287 15.483 18.115 1.00 73.31 419 ALA A C 1
ATOM 3180 O O . ALA A 1 419 ? 5.103 15.256 18.370 1.00 73.31 419 ALA A O 1
ATOM 3181 N N . THR A 1 420 ? 6.769 15.297 16.879 1.00 74.12 420 THR A N 1
ATOM 3182 C CA . THR A 1 420 ? 5.972 14.762 15.760 1.00 74.12 420 THR A CA 1
ATOM 3183 C C . THR A 1 420 ? 5.567 13.314 16.011 1.00 74.12 420 THR A C 1
ATOM 3185 O O . THR A 1 420 ? 4.435 12.920 15.717 1.00 74.12 420 THR A O 1
ATOM 3188 N N . VAL A 1 421 ? 6.489 12.509 16.545 1.00 78.88 421 VAL A N 1
ATOM 3189 C CA . VAL A 1 421 ? 6.235 11.105 16.886 1.00 78.88 421 VAL A CA 1
ATOM 3190 C C . VAL A 1 421 ? 5.276 11.028 18.066 1.00 78.88 421 VAL A C 1
ATOM 3192 O O . VAL A 1 421 ? 4.297 10.291 17.987 1.00 78.88 421 VAL A O 1
ATOM 3195 N N . GLN A 1 422 ? 5.482 11.843 19.104 1.00 72.50 422 GLN A N 1
ATOM 3196 C CA . GLN A 1 422 ? 4.584 11.914 20.263 1.00 72.50 422 GLN A CA 1
ATOM 3197 C C . GLN A 1 422 ? 3.150 12.290 19.860 1.00 72.50 422 GLN A C 1
ATOM 3199 O O . GLN A 1 422 ? 2.194 11.637 20.280 1.00 72.50 422 GLN A O 1
ATOM 3204 N N . PHE A 1 423 ? 2.989 13.287 18.983 1.00 74.25 423 PHE A N 1
ATOM 3205 C CA . PHE A 1 423 ? 1.679 13.668 18.454 1.00 74.25 423 PHE A CA 1
ATOM 3206 C C . PHE A 1 423 ? 1.025 12.528 17.660 1.00 74.25 423 PHE A C 1
ATOM 3208 O O . PHE A 1 423 ? -0.132 12.184 17.904 1.00 74.25 423 PHE A O 1
ATOM 3215 N N . ARG A 1 424 ? 1.764 11.910 16.724 1.00 81.25 424 ARG A N 1
ATOM 3216 C CA . ARG A 1 424 ? 1.257 10.791 15.908 1.00 81.25 424 ARG A CA 1
ATOM 3217 C C . ARG A 1 424 ? 0.853 9.605 16.771 1.00 81.25 424 ARG A C 1
ATOM 3219 O O . ARG A 1 424 ? -0.199 9.025 16.534 1.00 81.25 424 ARG A O 1
ATOM 3226 N N . LYS A 1 425 ? 1.650 9.276 17.784 1.00 82.31 425 LYS A N 1
ATOM 3227 C CA . LYS A 1 425 ? 1.332 8.244 18.768 1.00 82.31 425 LYS A CA 1
ATOM 3228 C C . LYS A 1 425 ? -0.018 8.506 19.429 1.00 82.31 425 LYS A C 1
ATOM 3230 O O . LYS A 1 425 ? -0.882 7.636 19.377 1.00 82.31 425 LYS A O 1
ATOM 3235 N N . GLN A 1 426 ? -0.215 9.700 19.994 1.00 72.94 426 GLN A N 1
ATOM 3236 C CA . GLN A 1 426 ? -1.466 10.044 20.673 1.00 72.94 426 GLN A CA 1
ATOM 3237 C C . GLN A 1 426 ? -2.661 9.984 19.716 1.00 72.94 426 GLN A C 1
ATOM 3239 O O . GLN A 1 426 ? -3.719 9.467 20.062 1.00 72.94 426 GLN A O 1
ATOM 3244 N N . GLU A 1 427 ? -2.495 10.487 18.497 1.00 76.88 427 GLU A N 1
ATOM 3245 C CA . GLU A 1 427 ? -3.538 10.486 17.476 1.00 76.88 427 GLU A CA 1
ATOM 3246 C C . GLU A 1 427 ? -3.927 9.061 17.041 1.00 76.88 427 GLU A C 1
ATOM 3248 O O . GLU A 1 427 ? -5.111 8.735 16.967 1.00 76.88 427 GLU A O 1
ATOM 3253 N N . LEU A 1 428 ? -2.947 8.189 16.789 1.00 82.31 428 LEU A N 1
ATOM 3254 C CA . LEU A 1 428 ? -3.194 6.796 16.419 1.00 82.31 428 LEU A CA 1
ATOM 3255 C C . LEU A 1 428 ? -3.808 5.998 17.573 1.00 82.31 428 LEU A C 1
ATOM 3257 O O . LEU A 1 428 ? -4.769 5.264 17.346 1.00 82.31 428 LEU A O 1
ATOM 3261 N N . ALA A 1 429 ? -3.313 6.178 18.801 1.00 78.12 429 ALA A N 1
ATOM 3262 C CA . ALA A 1 429 ? -3.905 5.580 19.997 1.00 78.12 429 ALA A CA 1
ATOM 3263 C C . ALA A 1 429 ? -5.363 6.027 20.172 1.00 78.12 429 ALA A C 1
ATOM 3265 O O . ALA A 1 429 ? -6.243 5.200 20.419 1.00 78.12 429 ALA A O 1
ATOM 3266 N N . ASN A 1 430 ? -5.646 7.313 19.934 1.00 76.50 430 ASN A N 1
ATOM 3267 C CA . ASN A 1 430 ? -7.006 7.832 19.947 1.00 76.50 430 ASN A CA 1
ATOM 3268 C C . ASN A 1 430 ? -7.875 7.121 18.906 1.00 76.50 430 ASN A C 1
ATOM 3270 O O . ASN A 1 430 ? -8.961 6.699 19.274 1.00 76.50 430 ASN A O 1
ATOM 3274 N N . TYR A 1 431 ? -7.423 6.915 17.663 1.00 79.69 431 TYR A N 1
ATOM 3275 C CA . TYR A 1 431 ? -8.202 6.184 16.648 1.00 79.69 431 TYR A CA 1
ATOM 3276 C C . TYR A 1 431 ? -8.454 4.725 17.031 1.00 79.69 431 TYR A C 1
ATOM 3278 O O . TYR A 1 431 ? -9.590 4.254 16.947 1.00 79.69 431 TYR A O 1
ATOM 3286 N N . LEU A 1 432 ? -7.416 4.019 17.483 1.00 82.38 432 LEU A N 1
ATOM 3287 C CA . LEU A 1 432 ? -7.529 2.624 17.903 1.00 82.38 432 LEU A CA 1
ATOM 3288 C C . LEU A 1 432 ? -8.480 2.473 19.097 1.00 82.38 432 LEU A C 1
ATOM 3290 O O . LEU A 1 432 ? -9.221 1.494 19.158 1.00 82.38 432 LEU A O 1
ATOM 3294 N N . SER A 1 433 ? -8.539 3.460 19.999 1.00 82.19 433 SER A N 1
ATOM 3295 C CA . SER A 1 433 ? -9.393 3.403 21.192 1.00 82.19 433 SER A CA 1
ATOM 3296 C C . SER A 1 433 ? -10.896 3.255 20.891 1.00 82.19 433 SER A C 1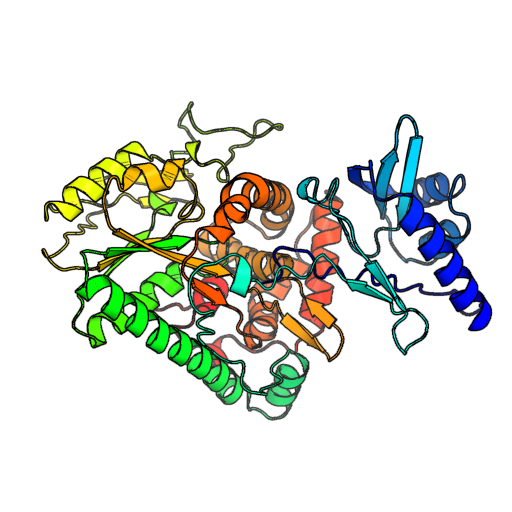
ATOM 3298 O O . SER A 1 433 ? -11.619 2.725 21.736 1.00 82.19 433 SER A O 1
ATOM 3300 N N . TRP A 1 434 ? -11.353 3.616 19.682 1.00 81.50 434 TRP A N 1
ATOM 3301 C CA . TRP A 1 434 ? -12.753 3.483 19.253 1.00 81.50 434 TRP A CA 1
ATOM 3302 C C . TRP A 1 434 ? -13.178 2.044 18.966 1.00 81.50 434 TRP A C 1
ATOM 3304 O O . TRP A 1 434 ? -14.374 1.770 18.967 1.00 81.50 434 TRP A O 1
ATOM 3314 N N . ALA A 1 435 ? -12.245 1.136 18.678 1.00 86.75 435 ALA A N 1
ATOM 3315 C CA . ALA A 1 435 ? -12.565 -0.210 18.204 1.00 86.75 435 ALA A CA 1
ATOM 3316 C C . ALA A 1 435 ? -12.331 -1.261 19.289 1.00 86.75 435 ALA A C 1
ATOM 3318 O O . ALA A 1 435 ? -11.253 -1.298 19.857 1.00 86.75 435 ALA A O 1
ATOM 3319 N N . THR A 1 436 ? -13.263 -2.162 19.570 1.00 91.06 436 THR A N 1
ATOM 3320 C CA . THR A 1 436 ? -12.991 -3.326 20.431 1.00 91.06 436 THR A CA 1
ATOM 3321 C C . THR A 1 436 ? -11.965 -4.228 19.735 1.00 91.06 436 THR A C 1
ATOM 3323 O O . THR A 1 436 ? -12.194 -4.569 18.578 1.00 91.06 436 THR A O 1
ATOM 3326 N N . PRO A 1 437 ? -10.843 -4.620 20.370 1.00 92.12 437 PRO A N 1
ATOM 3327 C CA . PRO A 1 437 ? -9.831 -5.438 19.703 1.00 92.12 437 PRO A CA 1
ATOM 3328 C C . PRO A 1 437 ? -10.400 -6.815 19.348 1.00 92.12 437 PRO A C 1
ATOM 3330 O O . PRO A 1 437 ? -10.976 -7.488 20.201 1.00 92.12 437 PRO A O 1
ATOM 3333 N N . TRP A 1 438 ? -10.217 -7.229 18.100 1.00 90.00 438 TRP A N 1
ATOM 3334 C CA . TRP A 1 438 ? -10.571 -8.567 17.616 1.00 90.00 438 TRP A CA 1
ATOM 3335 C C . TRP A 1 438 ? -9.293 -9.398 17.510 1.00 90.00 438 TRP A C 1
ATOM 3337 O O . TRP A 1 438 ? -8.269 -8.915 17.022 1.00 90.00 438 TRP A O 1
ATOM 3347 N N . GLN A 1 439 ? -9.327 -10.635 17.988 1.00 81.25 439 GLN A N 1
ATOM 3348 C CA . GLN A 1 439 ? -8.126 -11.466 18.083 1.00 81.25 439 GLN A CA 1
ATOM 3349 C C . GLN A 1 439 ? -7.720 -12.015 16.712 1.00 81.25 439 GLN A C 1
ATOM 3351 O O . GLN A 1 439 ? -8.559 -12.330 15.874 1.00 81.25 439 GLN A O 1
ATOM 3356 N N . THR A 1 440 ? -6.418 -12.187 16.477 1.00 65.06 440 THR A N 1
ATOM 3357 C CA . THR A 1 440 ? -5.881 -12.656 15.183 1.00 65.06 440 THR A CA 1
ATOM 3358 C C . THR A 1 440 ? -6.407 -14.027 14.756 1.00 65.06 440 THR A C 1
ATOM 3360 O O . THR A 1 440 ? -6.587 -14.263 13.560 1.00 65.06 440 THR A O 1
ATOM 3363 N N . SER A 1 441 ? -6.723 -14.904 15.714 1.00 64.25 441 SER A N 1
ATOM 3364 C CA . SER A 1 441 ? -7.350 -16.210 15.465 1.00 64.25 441 SER A CA 1
ATOM 3365 C C . SER A 1 441 ? -8.740 -16.109 14.824 1.00 64.25 441 SER A C 1
ATOM 3367 O O . SER A 1 441 ? -9.162 -17.034 14.134 1.00 64.25 441 SER A O 1
ATOM 3369 N N . GLU A 1 442 ? -9.442 -14.985 14.993 1.00 61.31 442 GLU A N 1
ATOM 3370 C CA . GLU A 1 442 ? -10.766 -14.741 14.404 1.00 61.31 442 GLU A CA 1
ATOM 3371 C C . GLU A 1 442 ? -10.679 -14.444 12.893 1.00 61.31 442 GLU A C 1
ATOM 3373 O O . GLU A 1 442 ? -11.665 -14.601 12.168 1.00 61.31 442 GLU A O 1
ATOM 3378 N N . TYR A 1 443 ? -9.489 -14.067 12.405 1.00 59.47 443 TYR A N 1
ATOM 3379 C CA . TYR A 1 443 ? -9.220 -13.677 11.015 1.00 59.47 443 TYR A CA 1
ATOM 3380 C C . TYR A 1 443 ? -8.412 -14.695 10.216 1.00 59.47 443 TYR A C 1
ATOM 3382 O O . TYR A 1 443 ? -8.314 -14.567 8.996 1.00 59.47 443 TYR A O 1
ATOM 3390 N N . THR A 1 444 ? -7.874 -15.735 10.862 1.00 60.62 444 THR A N 1
ATOM 3391 C CA . THR A 1 444 ? -7.175 -16.845 10.185 1.00 60.62 444 THR A CA 1
ATOM 3392 C C . THR A 1 444 ? -8.042 -17.506 9.102 1.00 60.62 444 THR A C 1
ATOM 3394 O O . THR A 1 444 ? -7.532 -18.146 8.188 1.00 60.62 444 THR A O 1
ATOM 3397 N N . LEU A 1 445 ? -9.359 -17.298 9.161 1.00 58.88 445 LEU A N 1
ATOM 3398 C CA . LEU A 1 445 ? -10.339 -17.760 8.182 1.00 58.88 445 LEU A CA 1
ATOM 3399 C C . LEU A 1 445 ? -10.292 -17.020 6.830 1.00 58.88 445 LEU A C 1
ATOM 3401 O O . LEU A 1 445 ? -10.941 -17.471 5.889 1.00 58.88 445 LEU A O 1
ATOM 3405 N N . MET A 1 446 ? -9.552 -15.910 6.698 1.00 80.50 446 MET A N 1
ATOM 3406 C CA . MET A 1 446 ? -9.482 -15.117 5.457 1.00 80.50 446 MET A CA 1
ATOM 3407 C C . MET A 1 446 ? -8.033 -14.840 5.034 1.00 80.50 446 MET A C 1
ATOM 3409 O O . MET A 1 446 ? -7.637 -13.683 4.879 1.00 80.50 446 MET A O 1
ATOM 3413 N N . PRO A 1 447 ? -7.216 -15.879 4.808 1.00 85.56 447 PRO A N 1
ATOM 3414 C CA . PRO A 1 447 ? -5.774 -15.711 4.650 1.00 85.56 447 PRO A CA 1
ATOM 3415 C C . PRO A 1 447 ? -5.385 -15.131 3.272 1.00 85.56 447 PRO A C 1
ATOM 3417 O O . PRO A 1 447 ? -4.219 -14.846 3.013 1.00 85.56 447 PRO A O 1
ATOM 3420 N N . THR A 1 448 ? -6.367 -14.919 2.388 1.00 90.69 448 THR A N 1
ATOM 3421 C CA . THR A 1 448 ? -6.236 -14.177 1.126 1.00 90.69 448 THR A CA 1
ATOM 3422 C C . THR A 1 448 ? -6.544 -12.684 1.266 1.00 90.69 448 THR A C 1
ATOM 3424 O O . THR A 1 448 ? -6.515 -11.980 0.260 1.00 90.69 448 THR A O 1
ATOM 3427 N N . SER A 1 449 ? -6.935 -12.189 2.445 1.00 92.81 449 SER A N 1
ATOM 3428 C CA . SER A 1 449 ? -7.342 -10.790 2.615 1.00 92.81 449 SER A CA 1
ATOM 3429 C C . SER A 1 449 ? -6.186 -9.819 2.359 1.00 92.81 449 SER A C 1
ATOM 3431 O O . SER A 1 449 ? -5.051 -10.077 2.750 1.00 92.81 449 SER A O 1
ATOM 3433 N N . ILE A 1 450 ? -6.491 -8.641 1.797 1.00 93.69 450 ILE A N 1
ATOM 3434 C CA . ILE A 1 450 ? -5.528 -7.524 1.730 1.00 93.69 450 ILE A CA 1
ATOM 3435 C C . ILE A 1 450 ? -5.085 -7.099 3.139 1.00 93.69 450 ILE A C 1
ATOM 3437 O O . ILE A 1 450 ? -3.940 -6.691 3.325 1.00 93.69 450 ILE A O 1
ATOM 3441 N N . ALA A 1 451 ? -5.957 -7.241 4.141 1.00 92.12 451 ALA A N 1
ATOM 3442 C CA . ALA A 1 451 ? -5.640 -6.939 5.530 1.00 92.12 451 ALA A CA 1
ATOM 3443 C C . ALA A 1 451 ? -4.459 -7.771 6.061 1.00 92.12 451 ALA A C 1
ATOM 3445 O O . ALA A 1 451 ? -3.664 -7.273 6.862 1.00 92.12 451 ALA A O 1
ATOM 3446 N N . CYS A 1 452 ? -4.304 -9.018 5.599 1.00 90.94 452 CYS A N 1
ATOM 3447 C CA . CYS A 1 452 ? -3.261 -9.934 6.066 1.00 90.94 452 CYS A CA 1
ATOM 3448 C C . CYS A 1 452 ? -1.839 -9.448 5.747 1.00 90.94 452 CYS A C 1
ATOM 3450 O O . CYS A 1 452 ? -0.921 -9.781 6.490 1.00 90.94 452 CYS A O 1
ATOM 3452 N N . GLU A 1 453 ? -1.648 -8.580 4.747 1.00 90.56 453 GLU A N 1
ATOM 3453 C CA . GLU A 1 453 ? -0.362 -7.894 4.510 1.00 90.56 453 GLU A CA 1
ATOM 3454 C C . GLU A 1 453 ? 0.099 -7.102 5.745 1.00 90.56 453 GLU A C 1
ATOM 3456 O O . GLU A 1 453 ? 1.286 -6.977 6.050 1.00 90.56 453 GLU A O 1
ATOM 3461 N N . PHE A 1 454 ? -0.854 -6.559 6.501 1.00 92.31 454 PHE A N 1
ATOM 3462 C CA . PHE A 1 454 ? -0.590 -5.673 7.632 1.00 92.31 454 PHE A CA 1
ATOM 3463 C C . PHE A 1 454 ? -0.767 -6.382 8.968 1.00 92.31 454 PHE A C 1
ATOM 3465 O O . PHE A 1 454 ? -0.011 -6.109 9.898 1.00 92.31 454 PHE A O 1
ATOM 3472 N N . LEU A 1 455 ? -1.702 -7.329 9.046 1.00 90.31 455 LEU A N 1
ATOM 3473 C CA . LEU A 1 455 ? -1.994 -8.121 10.244 1.00 90.31 455 LEU A CA 1
ATOM 3474 C C . LEU A 1 455 ? -1.084 -9.353 10.395 1.00 90.31 455 LEU A C 1
ATOM 3476 O O . LEU A 1 455 ? -0.844 -9.801 11.514 1.00 90.31 455 LEU A O 1
ATOM 3480 N N . GLY A 1 456 ? -0.549 -9.876 9.288 1.00 85.44 456 GLY A N 1
ATOM 3481 C CA . GLY A 1 456 ? 0.180 -11.144 9.204 1.00 85.44 456 GLY A CA 1
ATOM 3482 C C . GLY A 1 456 ? -0.702 -12.307 8.741 1.00 85.44 456 GLY A C 1
ATOM 3483 O O . GLY A 1 456 ? -1.910 -12.158 8.557 1.00 85.44 456 GLY A O 1
ATOM 3484 N N . SER A 1 457 ? -0.092 -13.488 8.592 1.00 79.00 457 SER A N 1
ATOM 3485 C CA . SER A 1 457 ? -0.761 -14.737 8.167 1.00 79.00 457 SER A CA 1
ATOM 3486 C C . SER A 1 457 ? -1.340 -14.707 6.744 1.00 79.00 457 SER A C 1
ATOM 3488 O O . SER A 1 457 ? -2.317 -15.397 6.456 1.00 79.00 457 SER A O 1
ATOM 3490 N N . SER A 1 458 ? -0.752 -13.901 5.857 1.00 83.56 458 SER A N 1
ATOM 3491 C CA . SER A 1 458 ? -1.081 -13.923 4.430 1.00 83.56 458 SER A CA 1
ATOM 3492 C C . SER A 1 458 ? -0.587 -15.226 3.800 1.00 83.56 458 SER A C 1
ATOM 3494 O O . SER A 1 458 ? 0.554 -15.614 4.033 1.00 83.56 458 SER A O 1
ATOM 3496 N N . ILE A 1 459 ? -1.399 -15.881 2.962 1.00 85.00 459 ILE A N 1
ATOM 3497 C CA . ILE A 1 459 ? -0.919 -17.036 2.173 1.00 85.00 459 ILE A CA 1
ATOM 3498 C C . ILE A 1 459 ? 0.062 -16.649 1.059 1.00 85.00 459 ILE A C 1
ATOM 3500 O O . ILE A 1 459 ? 0.593 -17.526 0.382 1.00 85.00 459 ILE A O 1
ATOM 3504 N N . PHE A 1 460 ? 0.229 -15.350 0.810 1.00 83.12 460 PHE A N 1
ATOM 3505 C CA . PHE A 1 460 ? 1.092 -14.824 -0.243 1.00 83.12 460 PHE A CA 1
ATOM 3506 C C . PHE A 1 460 ? 2.503 -14.465 0.255 1.00 83.12 460 PHE A C 1
ATOM 3508 O O . PHE A 1 460 ? 3.335 -14.093 -0.568 1.00 83.12 460 PHE A O 1
ATOM 3515 N N . GLU A 1 461 ? 2.755 -14.533 1.572 1.00 69.44 461 GLU A N 1
ATOM 3516 C CA . GLU A 1 461 ? 4.049 -14.219 2.213 1.00 69.44 461 GLU A CA 1
ATOM 3517 C C . GLU A 1 461 ? 5.008 -15.419 2.291 1.00 69.44 461 GLU A C 1
ATOM 3519 O O . GLU A 1 461 ? 4.540 -16.556 2.536 1.00 69.44 461 GLU A O 1
#